Protein AF-A0A2T0FPQ5-F1 (afdb_monomer)

pLDDT: mean 78.41, std 18.38, range [23.97, 97.62]

Secondary structure (DSSP, 8-state):
-HHHHHHTTS----PPPHHHHHHHHHHHHHTSGGGTTB--TTTTTTTS--S----------PBPGGG-HHHHHHHHHHHHHHHHHTTTTT---SSHHHHHHHHHHHHHHHTT------HHHHHHHHHHS---EETTGGGG--SS-EE--HHHHHHHHHHHHHHHHHHHHHHHHHHHHHHHHHHHHHHHHHHHHHHHH-HHHHHHHHTSHHHHHHIIIIIIS-SS-HHHHHHHT--S-HHHHHHHHHHHHHHHHHHHTT----SSBTTBSSHHHHHHHHHHHHHHHHHHHHHHHHHHHT-SS-HHHHHH---HHHHHHHHHHHHHHHHHHHHHHHHHHHHHHHHHHHHHHTTSHHHHHHHHHHHHHHHHHHHTSHHHHHH-HHHHHHHHHHHHHHHHHHHHHHTTT-GGGHHHHHHHHHHHHHHHHHHHHHHHHH-EEEEEEEEEETTEEEEEEE---SSPPPTT-EEEEEE-STTTTT-EEEEE--EEETTEEEEEEE--TTHHHHHHHHHHHTTTEEEEEEEEEEEES-----TT-SEEEEEEEGGGHHHHHHHHHHHHHH--SSEEEEEEEESSSHHHHHTHHHHHHHHHTT-EEEEEE-SS---HHHHHHHHHTTS-------------------S---EEEESS---HHHHHHHHHHH--S-EEEEEESSHHHHHHHHHHHHHHGGG-SS-EEEEEE---

Nearest PDB structures (foldseek):
  6wxv-assembly1_A  TM=5.606E-01  e=5.405E-14  Mus musculus
  8u85-assembly1_C  TM=5.381E-01  e=2.435E-13  Homo sapiens
  7d3e-assembly1_C  TM=4.634E-01  e=9.202E-15  Homo sapiens
  6o0a-assembly1_A  TM=5.562E-01  e=3.948E-09  Malassezia yamatoensis
  2bgj-assembly4_D  TM=6.862E-01  e=7.988E-05  Rhodobacter capsulatus

Radius of gyration: 35.54 Å; Cα contacts (8 Å, |Δi|>4): 1006; chains: 1; bounding box: 102×46×109 Å

Mean predicted aligned error: 13.0 Å

InterPro domains:
  IPR013112 FAD-binding 8 [PF08022] (440-529)
  IPR013121 Ferric reductase, NAD binding domain [PF08030] (537-685)
  IPR013130 Ferric reductase transmembrane component-like domain [PF01794] (284-397)
  IPR039261 Ferredoxin-NADP reductase (FNR), nucleotide-binding domain [G3DSA:3.40.50.80] (523-703)
  IPR039261 Ferredoxin-NADP reductase (FNR), nucleotide-binding domain [SSF52343] (522-612)
  IPR051410 Ferric/Cupric Reductase Transmembrane Component [PTHR32361] (150-704)

Solvent-accessible surface area (backbone atoms only — not comparable to full-atom values): 38315 Å² total; per-residue (Å²): 113,70,67,61,60,58,55,59,70,69,55,75,71,71,57,56,60,29,56,54,49,52,50,23,42,40,54,47,50,48,69,33,67,34,40,62,65,37,62,62,65,58,76,86,62,65,88,77,71,88,79,89,77,95,74,85,89,62,96,69,87,63,54,58,44,62,71,37,65,40,55,48,47,23,51,50,46,22,39,52,51,50,60,69,42,32,67,82,73,73,46,72,86,86,53,43,68,63,35,23,52,52,42,54,50,52,55,26,55,76,73,75,42,70,60,80,70,50,73,66,55,47,54,52,45,54,74,68,52,73,69,76,40,46,55,82,70,34,48,81,52,72,85,60,30,38,40,55,50,67,80,68,37,46,60,40,40,53,58,52,48,48,51,52,49,34,51,53,51,21,53,53,50,24,48,51,53,47,50,51,56,50,48,54,48,52,53,36,24,50,51,38,48,42,50,72,76,38,44,72,61,44,45,58,53,49,57,34,71,68,43,38,54,44,38,28,62,32,61,36,22,61,74,58,60,69,75,57,18,69,76,70,71,52,81,60,41,29,48,67,51,53,55,49,48,51,51,52,52,49,51,60,51,56,56,64,57,83,71,75,58,54,72,69,34,89,89,29,83,37,39,61,26,41,40,10,50,47,40,17,52,25,25,44,39,42,26,56,62,46,45,48,53,29,53,49,35,62,41,90,79,37,65,57,35,76,45,36,65,48,58,66,68,55,32,43,49,51,18,54,51,49,45,50,50,32,52,52,24,48,50,49,17,55,53,18,43,38,45,39,57,31,76,73,52,38,63,62,45,56,79,38,65,46,49,43,23,43,50,52,22,51,49,30,52,51,50,44,55,61,49,62,34,72,67,53,31,70,74,40,46,70,58,37,54,54,52,42,51,54,35,46,52,50,23,56,56,26,40,52,55,36,35,61,89,42,70,86,60,47,65,56,53,53,51,39,54,50,54,52,50,49,43,54,51,51,49,52,51,33,21,54,56,31,35,81,19,56,28,46,36,36,62,69,49,100,57,33,35,38,34,42,30,47,56,67,39,90,73,74,77,57,71,49,22,27,32,32,43,26,40,70,40,93,92,39,60,88,42,69,46,82,43,52,40,47,41,79,54,98,51,30,36,34,34,77,43,73,57,43,86,65,68,48,42,52,52,47,55,51,10,56,76,56,80,37,33,40,78,46,48,31,32,42,34,55,77,38,82,77,84,78,83,66,84,88,40,43,29,42,39,37,38,22,31,58,78,25,42,44,51,53,49,16,60,42,42,70,31,46,77,70,41,56,92,52,53,44,40,38,42,36,41,29,58,56,67,68,65,54,65,76,40,42,70,64,50,55,47,33,48,75,25,67,40,36,38,36,41,23,36,60,44,78,96,60,62,79,69,71,65,56,54,63,76,59,58,86,75,70,86,87,82,91,85,87,87,88,78,96,69,86,79,78,77,77,90,74,85,84,90,49,73,47,83,40,77,43,75,80,58,49,59,56,55,45,36,51,53,50,60,71,46,76,53,33,33,35,39,39,28,21,19,51,72,66,56,38,48,51,46,36,38,23,47,30,72,34,56,83,68,39,90,49,47,73,46,79,47,76,52,76,74,131

Sequence (704 aa):
MKLIALFSQLQIALAVPADWWTRSCGYVIASNPATKHVSHWEIAGLEKRHMGSSDDEDGSSEVPACTNPAYILTLWDCINTGASLMPAMGREAKQGLDDSFAYNRWNCQYEKSKFIYTRKELDDLYAKYKITQTYEQAAESLVGPFSVDTTSLMPYAIPEMHYHDARYYSEVFAQVIVYFISGILILQMLVNFCTRKFPTRVEAVANSNLIRTWRKYMTLRPLLSEKYARWFDLYSTPFPYVCLFITFVLNYVLMGVKLNPSNPQPLYPTSSMATGTYLGYRSGMLCMYKLPFVFVFGTRNNIFTWATGWDIAVFNHWHTWLARMVVIDGFIHTGAYVVHYGHKDAMAAWSDAYWTCGFVALLCWTLMMFHGTSYLRKLRYDFFRVCHIALGIASVATLWYHLDYTNKVKEIWYTIVAVWLFDWCLRVIRMNSSGICDAIVEITTENYLTMLVKDNNPVRPYVGASYYVYFWSWSSFWQSHPFTVVEYTDGYMKFVCKVHEGVTKRIQRRAQANGGSCRLKVGLEGPMGIRLNFRSFKNLVFCAGGVGITAVYAHLRPWVQNGADRSITVYWAIRDTQPVEWFADEIEVMKASGIKLNVYVTGGDCTPEHSIQSLTYESSVETDSLPTNEQHLKLKQEGVPRIKFQAERPQFDQIVTDEVINSQGSIVFFACGASELNRTIRESVAKSIDKTTNYVQFYEESFC

Foldseek 3Di:
DVVVVVVCVVDPPPAPALCLLVLLLLVLQCVQQQCVLAPSDVNPVPVPDPDDDPDPPDPRPRDHLLPDLQSLLQSLLSSVLVLVCQVVVPGDDDPRSVSNVVVVCVVCVVVVHHNPDDPVRSVVVNVVDDADEASVVCSPHSPGHYHDHPVSRVLRSVLSSLLVVLLVLLQVLLVVLVCLVVVVLVVLLVVVVCCVPPVVVNQVVCLDPVNLVCCLQFAFAQDDDPVVCVQLVRLGGRNLVVSLVCSVVSLVVSLPPSLDQDQQGPVANHSLLSSLSSSLSNLVSNLLSLLLLLLLLPFQPRPSCARSVDDSSSSVSVNLSSLVSSLVSLVSNLVSVCSNLDVPRNVVCCVDLLNVLSVLLSVLSVVLNVCVRPVNCVVPVPVNVVSNVVSVVSNLVSVCSNCVVPPVSVVSSVSSVCSNVVSVVLQVVQLPLQPWWKWKWFDLDPFKIKIKTQGPHPDDADQLFKKFKQFPDPQRHPPTAIFTFLDDDPRITITMDTDDPDPSVVLQVVCVVVVGMDMTIITIHDRDDYDDDPPVAQAEEEEEEAVQVSSVNSNCVVCLPPADPHAAEYEYEYQDCSSCSSCVVSVVSCQVSPHAYEYEHAHDPDDVPPVVVVVPPVPDDDDDDDDDDDDDDPPDPDDDDRYHYHDHDDPLLVVLLVCQLPDDAEYEYEYEDPSVRLSNNSSSCSVRSVVHSHRYYYHYDYDD

Structure (mmCIF, N/CA/C/O backbone):
data_AF-A0A2T0FPQ5-F1
#
_entry.id   AF-A0A2T0FPQ5-F1
#
loop_
_atom_site.group_PDB
_atom_site.id
_atom_site.type_symbol
_atom_site.label_atom_id
_atom_site.label_alt_id
_atom_site.label_comp_id
_atom_site.label_asym_id
_atom_site.label_entity_id
_atom_site.label_seq_id
_atom_site.pdbx_PDB_ins_code
_atom_site.Cartn_x
_atom_site.Cartn_y
_atom_site.Cartn_z
_atom_site.occupancy
_atom_site.B_iso_or_equiv
_atom_site.auth_seq_id
_atom_site.auth_comp_id
_atom_site.auth_asym_id
_atom_site.auth_atom_id
_atom_site.pdbx_PDB_model_num
ATOM 1 N N . MET A 1 1 ? 27.130 4.555 3.191 1.00 37.22 1 MET A N 1
ATOM 2 C CA . MET A 1 1 ? 28.325 4.250 2.367 1.00 37.22 1 MET A CA 1
ATOM 3 C C . MET A 1 1 ? 28.886 2.845 2.588 1.00 37.22 1 MET A C 1
ATOM 5 O O . MET A 1 1 ? 29.033 2.150 1.599 1.00 37.22 1 MET A O 1
ATOM 9 N N . LYS A 1 2 ? 29.130 2.358 3.818 1.00 26.53 2 LYS A N 1
ATOM 10 C CA . LYS A 1 2 ? 29.672 0.992 4.030 1.00 26.53 2 LYS A CA 1
ATOM 11 C C . LYS A 1 2 ? 28.708 -0.174 3.719 1.00 26.53 2 LYS A C 1
ATOM 13 O O . LYS A 1 2 ? 29.181 -1.235 3.349 1.00 26.53 2 LYS A O 1
ATOM 18 N N . LEU A 1 3 ? 27.381 0.023 3.763 1.00 27.00 3 LEU A N 1
ATOM 19 C CA . LEU A 1 3 ? 26.421 -0.993 3.285 1.00 27.00 3 LEU A CA 1
ATOM 20 C C . LEU A 1 3 ? 26.482 -1.200 1.760 1.00 27.00 3 LEU A C 1
ATOM 22 O O . LEU A 1 3 ? 26.339 -2.319 1.295 1.00 27.00 3 LEU A O 1
ATOM 26 N N . ILE A 1 4 ? 26.758 -0.142 0.989 1.00 35.84 4 ILE A N 1
ATOM 27 C CA . ILE A 1 4 ? 26.913 -0.217 -0.475 1.00 35.84 4 ILE A CA 1
ATOM 28 C C . ILE A 1 4 ? 28.158 -1.050 -0.835 1.00 35.84 4 ILE A C 1
ATOM 30 O O . ILE A 1 4 ? 28.131 -1.803 -1.799 1.00 35.84 4 ILE A O 1
ATOM 34 N N . ALA A 1 5 ? 29.208 -0.981 -0.009 1.00 30.20 5 ALA A N 1
ATOM 35 C CA . ALA A 1 5 ? 30.433 -1.769 -0.164 1.00 30.20 5 ALA A CA 1
ATOM 36 C C . ALA A 1 5 ? 30.293 -3.242 0.274 1.00 30.20 5 ALA A C 1
ATOM 38 O O . ALA A 1 5 ? 31.069 -4.086 -0.158 1.00 30.20 5 ALA A O 1
ATOM 39 N N . LEU A 1 6 ? 29.314 -3.573 1.126 1.00 28.92 6 LEU A N 1
ATOM 40 C CA . LEU A 1 6 ? 29.026 -4.970 1.472 1.00 28.92 6 LEU A CA 1
ATOM 41 C C . LEU A 1 6 ? 28.192 -5.653 0.375 1.00 28.92 6 LEU A C 1
ATOM 43 O O . LEU A 1 6 ? 28.385 -6.831 0.101 1.00 28.92 6 LEU A O 1
ATOM 47 N N . PHE A 1 7 ? 27.324 -4.903 -0.313 1.00 37.59 7 PHE A N 1
ATOM 48 C CA . PHE A 1 7 ? 26.597 -5.406 -1.484 1.00 37.59 7 PHE A CA 1
ATOM 49 C C . PHE A 1 7 ? 27.452 -5.465 -2.752 1.00 37.59 7 PHE A C 1
ATOM 51 O O . PHE A 1 7 ? 27.185 -6.302 -3.605 1.00 37.59 7 PHE A O 1
ATOM 58 N N . SER A 1 8 ? 28.529 -4.678 -2.851 1.00 33.34 8 SER A N 1
ATOM 59 C CA . SER A 1 8 ? 29.522 -4.865 -3.915 1.00 33.34 8 SER A CA 1
ATOM 60 C C . SER A 1 8 ? 30.347 -6.14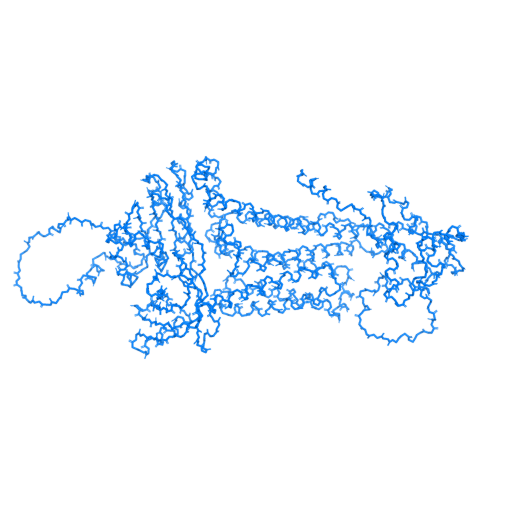8 -3.759 1.00 33.34 8 SER A C 1
ATOM 62 O O . SER A 1 8 ? 31.060 -6.497 -4.686 1.00 33.34 8 SER A O 1
ATOM 64 N N . GLN A 1 9 ? 30.280 -6.849 -2.617 1.00 29.91 9 GLN A N 1
ATOM 65 C CA . GLN A 1 9 ? 30.917 -8.164 -2.438 1.00 29.91 9 GLN A CA 1
ATOM 66 C C . GLN A 1 9 ? 30.029 -9.337 -2.884 1.00 29.91 9 GLN A C 1
ATOM 68 O O . GLN A 1 9 ? 30.544 -10.428 -3.112 1.00 29.91 9 GLN A O 1
ATOM 73 N N . LEU A 1 10 ? 28.730 -9.110 -3.128 1.00 31.77 10 LEU A N 1
ATOM 74 C CA . LEU A 1 10 ? 27.922 -9.940 -4.035 1.00 31.77 10 LEU A CA 1
ATOM 75 C C . LEU A 1 10 ? 28.218 -9.500 -5.479 1.00 31.77 10 LEU A C 1
ATOM 77 O O . LEU A 1 10 ? 27.356 -9.063 -6.237 1.00 31.77 10 LEU A O 1
ATOM 81 N N . GLN A 1 11 ? 29.501 -9.560 -5.823 1.00 37.06 11 GLN A N 1
ATOM 82 C CA . GLN A 1 11 ? 30.027 -9.338 -7.156 1.00 37.06 11 GLN A CA 1
ATOM 83 C C . GLN A 1 11 ? 29.559 -10.515 -8.023 1.00 37.06 11 GLN A C 1
ATOM 85 O O . GLN A 1 11 ? 30.199 -11.564 -8.075 1.00 37.06 11 GLN A O 1
ATOM 90 N N . ILE A 1 12 ? 28.459 -10.340 -8.761 1.00 34.47 12 ILE A N 1
ATOM 91 C CA . ILE A 1 12 ? 28.510 -10.805 -10.148 1.00 34.47 12 ILE A CA 1
ATOM 92 C C . ILE A 1 12 ? 29.656 -9.982 -10.726 1.00 34.47 12 ILE A C 1
ATOM 94 O O . ILE A 1 12 ? 29.540 -8.760 -10.828 1.00 34.47 12 ILE A O 1
ATOM 98 N N . ALA A 1 13 ? 30.811 -10.620 -10.926 1.00 33.94 13 ALA A N 1
ATOM 99 C CA . ALA A 1 13 ? 31.959 -9.989 -11.553 1.00 33.94 13 ALA A CA 1
ATOM 100 C C . ALA A 1 13 ? 31.452 -9.222 -12.780 1.00 33.94 13 ALA A C 1
ATOM 102 O O . ALA A 1 13 ? 30.684 -9.775 -13.569 1.00 33.94 13 ALA A O 1
ATOM 103 N N . LEU A 1 14 ? 31.799 -7.937 -12.874 1.00 41.97 14 LEU A N 1
ATOM 104 C CA . LEU A 1 14 ? 31.416 -7.056 -13.974 1.00 41.97 14 LEU A CA 1
ATOM 105 C C . LEU A 1 14 ? 32.095 -7.560 -15.251 1.00 41.97 14 LEU A C 1
ATOM 107 O O . LEU A 1 14 ? 33.113 -7.032 -15.687 1.00 41.97 14 LEU A O 1
ATOM 111 N N . ALA A 1 15 ? 31.538 -8.615 -15.839 1.00 49.03 15 ALA A N 1
ATOM 112 C CA . ALA A 1 15 ? 31.832 -8.991 -17.199 1.00 49.03 15 ALA A CA 1
ATOM 113 C C . ALA A 1 15 ? 31.271 -7.872 -18.075 1.00 49.03 15 ALA A C 1
ATOM 115 O O . ALA A 1 15 ? 30.117 -7.455 -17.933 1.00 49.03 15 ALA A O 1
ATOM 116 N N . VAL A 1 16 ? 32.107 -7.352 -18.966 1.00 56.19 16 VAL A N 1
ATOM 117 C CA . VAL A 1 16 ? 31.619 -6.579 -20.102 1.00 56.19 16 VAL A CA 1
ATOM 118 C C . VAL A 1 16 ? 30.519 -7.408 -20.773 1.00 56.19 16 VAL A C 1
ATOM 120 O O . VAL A 1 16 ? 30.789 -8.570 -21.078 1.00 56.19 16 VAL A O 1
ATOM 123 N N . PRO A 1 17 ? 29.295 -6.873 -20.959 1.00 62.22 17 PRO A N 1
ATOM 124 C CA . PRO A 1 17 ? 28.213 -7.638 -21.559 1.00 62.22 17 PRO A CA 1
ATOM 125 C C . PRO A 1 17 ? 28.670 -8.253 -22.879 1.00 62.22 17 PRO A C 1
ATOM 127 O O . PRO A 1 17 ? 29.280 -7.569 -23.700 1.00 62.22 17 PRO A O 1
ATOM 130 N N . ALA A 1 18 ? 28.380 -9.542 -23.052 1.00 61.91 18 ALA A N 1
ATOM 131 C CA . ALA A 1 18 ? 28.737 -10.351 -24.214 1.00 61.91 18 ALA A CA 1
ATOM 132 C C . ALA A 1 18 ? 28.476 -9.645 -25.558 1.00 61.91 18 ALA A C 1
ATOM 134 O O . ALA A 1 18 ? 29.204 -9.796 -26.533 1.00 61.91 18 ALA A O 1
ATOM 135 N N . ASP A 1 19 ? 27.420 -8.843 -25.618 1.00 69.38 19 ASP A N 1
ATOM 136 C CA . ASP A 1 19 ? 26.972 -8.180 -26.829 1.00 69.38 19 ASP A CA 1
ATOM 137 C C . ASP A 1 19 ? 27.646 -6.840 -27.108 1.00 69.38 19 ASP A C 1
ATOM 139 O O . ASP A 1 19 ? 27.568 -6.362 -28.237 1.00 69.38 19 ASP A O 1
ATOM 143 N N . TRP A 1 20 ? 28.335 -6.249 -26.132 1.00 75.69 20 TRP A N 1
ATOM 144 C CA . TRP A 1 20 ? 28.885 -4.904 -26.265 1.00 75.69 20 TRP A CA 1
ATOM 145 C C . TRP A 1 20 ? 29.909 -4.802 -27.401 1.00 75.69 20 TRP A C 1
ATOM 147 O O . TRP A 1 20 ? 29.719 -4.013 -28.324 1.00 75.69 20 TRP A O 1
ATOM 157 N N . TRP A 1 21 ? 30.954 -5.642 -27.393 1.00 77.62 21 TRP A N 1
ATOM 158 C CA . TRP A 1 21 ? 31.969 -5.623 -28.453 1.00 77.62 21 TRP A CA 1
ATOM 159 C C . TRP A 1 21 ? 31.387 -5.985 -29.807 1.00 77.62 21 TRP A C 1
ATOM 161 O O . TRP A 1 21 ? 31.694 -5.338 -30.801 1.00 77.62 21 TRP A O 1
ATOM 171 N N . THR A 1 22 ? 30.508 -6.982 -29.825 1.00 77.94 22 THR A N 1
ATOM 172 C CA . THR A 1 22 ? 29.818 -7.416 -31.037 1.00 77.94 22 THR A CA 1
ATOM 173 C C . THR A 1 22 ? 29.038 -6.269 -31.679 1.00 77.94 22 THR A C 1
ATOM 175 O O . THR A 1 22 ? 29.157 -6.047 -32.881 1.00 77.94 22 THR A O 1
ATOM 178 N N . ARG A 1 23 ? 28.283 -5.500 -30.884 1.00 75.94 23 ARG A N 1
ATOM 179 C CA . ARG A 1 23 ? 27.520 -4.339 -31.362 1.00 75.94 23 ARG A CA 1
ATOM 180 C C . ARG A 1 23 ? 28.443 -3.204 -31.795 1.00 75.94 23 ARG A C 1
ATOM 182 O O . ARG A 1 23 ? 28.303 -2.714 -32.909 1.00 75.94 23 ARG A O 1
ATOM 189 N N . SER A 1 24 ? 29.407 -2.811 -30.959 1.00 80.06 24 SER A N 1
ATOM 190 C CA . SER A 1 24 ? 30.320 -1.696 -31.254 1.00 80.06 24 SER A CA 1
ATOM 191 C C . SER A 1 24 ? 31.174 -1.943 -32.494 1.00 80.06 24 SER A C 1
ATOM 193 O O . SER A 1 24 ? 31.203 -1.099 -33.385 1.00 80.06 24 SER A O 1
ATOM 195 N N . CYS A 1 25 ? 31.827 -3.104 -32.576 1.00 83.56 25 CYS A N 1
ATOM 196 C CA . CYS A 1 25 ? 32.564 -3.513 -33.770 1.00 83.56 25 CYS A CA 1
ATOM 197 C C . CYS A 1 25 ? 31.656 -3.600 -34.971 1.00 83.56 25 CYS A C 1
ATOM 199 O O . CYS A 1 25 ? 32.033 -3.228 -36.079 1.00 83.56 25 CYS A O 1
ATOM 201 N N . GLY A 1 26 ? 30.438 -4.053 -34.723 1.00 78.75 26 GLY A N 1
ATOM 202 C CA . GLY A 1 26 ? 29.509 -4.223 -35.781 1.00 78.75 26 GLY A CA 1
ATOM 203 C C . GLY A 1 26 ? 29.071 -2.928 -36.461 1.00 78.75 26 GLY A C 1
ATOM 204 O O . GLY A 1 26 ? 29.104 -2.819 -37.684 1.00 78.75 26 GLY A O 1
ATOM 205 N N . TYR A 1 27 ? 28.750 -1.897 -35.680 1.00 78.00 27 TYR A N 1
ATOM 206 C CA . TYR A 1 27 ? 28.457 -0.574 -36.233 1.00 78.00 27 TYR A CA 1
ATOM 207 C C . TYR A 1 27 ? 29.623 -0.005 -37.043 1.00 78.00 27 TYR A C 1
ATOM 209 O O . TYR A 1 27 ? 29.401 0.565 -38.111 1.00 78.00 27 TYR A O 1
ATOM 217 N N . VAL A 1 28 ? 30.857 -0.187 -36.562 1.00 81.69 28 VAL A N 1
ATOM 218 C CA . VAL A 1 28 ? 32.062 0.272 -37.269 1.00 81.69 28 VAL A CA 1
ATOM 219 C C . VAL A 1 28 ? 32.185 -0.440 -38.611 1.00 81.69 28 VAL A C 1
ATOM 221 O O . VAL A 1 28 ? 32.345 0.221 -39.634 1.00 81.69 28 VAL A O 1
ATOM 224 N N . ILE A 1 29 ? 32.048 -1.768 -38.619 1.00 80.44 29 ILE A N 1
ATOM 225 C CA . ILE A 1 29 ? 32.117 -2.580 -39.836 1.00 80.44 29 ILE A CA 1
ATOM 226 C C . ILE A 1 29 ? 31.012 -2.145 -40.799 1.00 80.44 29 ILE A C 1
ATOM 228 O O . ILE A 1 29 ? 31.341 -1.730 -41.901 1.00 80.44 29 ILE A O 1
ATOM 232 N N . ALA A 1 30 ? 29.747 -2.105 -40.365 1.00 74.25 30 ALA A N 1
ATOM 233 C CA . ALA A 1 30 ? 28.602 -1.684 -41.182 1.00 74.25 30 ALA A CA 1
ATOM 234 C C . ALA A 1 30 ? 28.746 -0.281 -41.790 1.00 74.25 30 ALA A C 1
ATOM 236 O O . ALA A 1 30 ? 28.199 -0.007 -42.859 1.00 74.25 30 ALA A O 1
ATOM 237 N N . SER A 1 31 ? 29.448 0.623 -41.102 1.00 74.06 31 SER A N 1
ATOM 238 C CA . SER A 1 31 ? 29.695 1.978 -41.600 1.00 74.06 31 SER A CA 1
ATOM 239 C C . SER A 1 31 ? 30.731 2.031 -42.731 1.00 74.06 31 SER A C 1
ATOM 241 O O . SER A 1 31 ? 30.834 3.053 -43.413 1.00 74.06 31 SER A O 1
ATOM 243 N N . ASN A 1 32 ? 31.462 0.938 -42.977 1.00 78.81 32 ASN A N 1
ATOM 244 C CA . ASN A 1 32 ? 32.415 0.831 -44.073 1.00 78.81 32 ASN A CA 1
ATOM 245 C C . ASN A 1 32 ? 31.693 0.535 -45.406 1.00 78.81 32 ASN A C 1
ATOM 247 O O . ASN A 1 32 ? 31.038 -0.510 -45.519 1.00 78.81 32 ASN A O 1
ATOM 251 N N . PRO A 1 33 ? 31.854 1.381 -46.446 1.00 72.94 33 PRO A N 1
ATOM 252 C CA . PRO A 1 33 ? 31.196 1.209 -47.743 1.00 72.94 33 PRO A CA 1
ATOM 253 C C . PRO A 1 33 ? 31.401 -0.167 -48.387 1.00 72.94 33 PRO A C 1
ATOM 255 O O . PRO A 1 33 ? 30.473 -0.684 -49.008 1.00 72.94 33 PRO A O 1
ATOM 258 N N . ALA A 1 34 ? 32.565 -0.795 -48.203 1.00 68.25 34 ALA A N 1
ATOM 259 C CA . ALA A 1 34 ? 32.858 -2.092 -48.808 1.00 68.25 34 ALA A CA 1
ATOM 260 C C . ALA A 1 34 ? 32.065 -3.253 -48.202 1.00 68.25 34 ALA A C 1
ATOM 262 O O . ALA A 1 34 ? 31.863 -4.273 -48.857 1.00 68.25 34 ALA A O 1
ATOM 263 N N . THR A 1 35 ? 31.573 -3.105 -46.972 1.00 68.12 35 THR A N 1
ATOM 264 C CA . THR A 1 35 ? 30.778 -4.143 -46.299 1.00 68.12 35 THR A CA 1
ATOM 265 C C . THR A 1 35 ? 29.278 -3.901 -46.386 1.00 68.12 35 THR A C 1
ATOM 267 O O . THR A 1 35 ? 28.510 -4.711 -45.884 1.00 68.12 35 THR A O 1
ATOM 270 N N . LYS A 1 36 ? 28.841 -2.834 -47.067 1.00 63.53 36 LYS A N 1
ATOM 271 C CA . LYS A 1 36 ? 27.430 -2.426 -47.150 1.00 63.53 36 LYS A CA 1
ATOM 272 C C . LYS A 1 36 ? 26.505 -3.492 -47.763 1.00 63.53 36 LYS A C 1
ATOM 274 O O . LYS A 1 36 ? 25.312 -3.477 -47.491 1.00 63.53 36 LYS A O 1
ATOM 279 N N . HIS A 1 37 ? 27.063 -4.407 -48.561 1.00 58.06 37 HIS A N 1
ATOM 280 C CA . HIS A 1 37 ? 26.371 -5.544 -49.193 1.00 58.06 37 HIS A CA 1
ATOM 281 C C . HIS A 1 37 ? 26.435 -6.847 -48.380 1.00 58.06 37 HIS A C 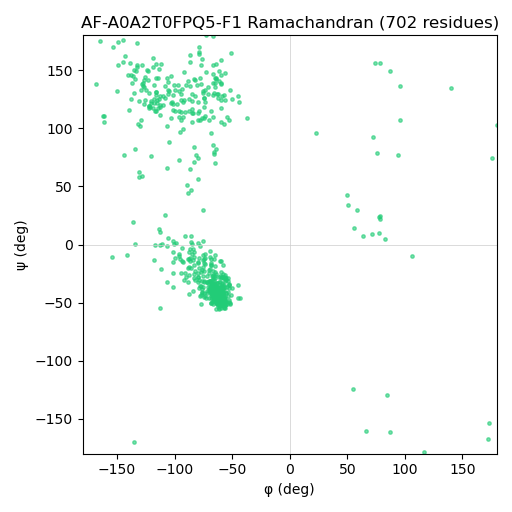1
ATOM 283 O O . HIS A 1 37 ? 25.897 -7.873 -48.794 1.00 58.06 37 HIS A O 1
ATOM 289 N N . VAL A 1 38 ? 27.143 -6.833 -47.252 1.00 59.31 38 VAL A N 1
ATOM 290 C CA . VAL A 1 38 ? 27.098 -7.900 -46.258 1.00 59.31 38 VAL A CA 1
ATOM 291 C C . VAL A 1 38 ? 26.127 -7.415 -45.202 1.00 59.31 38 VAL A C 1
ATOM 293 O O . VAL A 1 38 ? 26.326 -6.340 -44.638 1.00 59.31 38 VAL A O 1
ATOM 296 N N . SER A 1 39 ? 25.058 -8.170 -44.966 1.00 53.47 39 SER A N 1
ATOM 297 C CA . SER A 1 39 ? 23.988 -7.789 -44.048 1.00 53.47 39 SER A CA 1
ATOM 298 C C . SER A 1 39 ? 24.519 -7.689 -42.610 1.00 53.47 39 SER A C 1
ATOM 300 O O . SER A 1 39 ? 24.426 -8.619 -41.813 1.00 53.47 39 SER A O 1
ATOM 302 N N . HIS A 1 40 ? 25.124 -6.554 -42.271 1.00 42.97 40 HIS A N 1
ATOM 303 C CA . HIS A 1 40 ? 25.505 -6.214 -40.908 1.00 42.97 40 HIS A CA 1
ATOM 304 C C . HIS A 1 40 ? 24.289 -5.624 -40.158 1.00 42.97 40 HIS A C 1
ATOM 306 O O . HIS A 1 40 ? 24.264 -5.559 -38.934 1.00 42.97 40 HIS A O 1
ATOM 312 N N . TRP A 1 41 ? 23.242 -5.173 -40.853 1.00 45.34 41 TRP A N 1
ATOM 313 C CA . TRP A 1 41 ? 22.095 -4.507 -40.241 1.00 45.34 41 TRP A CA 1
ATOM 314 C C . TRP A 1 41 ? 20.853 -5.393 -40.375 1.00 45.34 41 TRP A C 1
ATOM 316 O O . TRP A 1 41 ? 20.358 -5.616 -41.451 1.00 45.34 41 TRP A O 1
ATOM 326 N N . GLU A 1 42 ? 20.294 -5.969 -39.330 1.00 37.28 42 GLU A N 1
ATOM 327 C CA . GLU A 1 42 ? 19.171 -5.314 -38.658 1.00 37.28 42 GLU A CA 1
ATOM 328 C C . GLU A 1 42 ? 19.572 -4.167 -37.698 1.00 37.28 42 GLU A C 1
ATOM 330 O O . GLU A 1 42 ? 18.746 -3.440 -37.179 1.00 37.28 42 GLU A O 1
ATOM 335 N N . ILE A 1 43 ? 20.858 -4.018 -37.383 1.00 38.62 43 ILE A N 1
ATOM 336 C CA . ILE A 1 43 ? 21.414 -3.575 -36.089 1.00 38.62 43 ILE A CA 1
ATOM 337 C C . ILE A 1 43 ? 21.127 -2.123 -35.608 1.00 38.62 43 ILE A C 1
ATOM 339 O O . ILE A 1 43 ? 21.297 -1.865 -34.425 1.00 38.62 43 ILE A O 1
ATOM 343 N N . ALA A 1 44 ? 20.550 -1.211 -36.401 1.00 33.66 44 ALA A N 1
ATOM 344 C CA . ALA A 1 44 ? 19.830 -0.028 -35.856 1.00 33.66 44 ALA A CA 1
ATOM 345 C C . ALA A 1 44 ? 18.466 0.257 -36.526 1.00 33.66 44 ALA A C 1
ATOM 347 O O . ALA A 1 44 ? 17.765 1.194 -36.150 1.00 33.66 44 ALA A O 1
ATOM 348 N N . GLY A 1 45 ? 18.062 -0.566 -37.500 1.00 34.44 45 GLY A N 1
ATOM 349 C CA . GLY A 1 45 ? 16.733 -0.543 -38.128 1.00 34.44 45 GLY A CA 1
ATOM 350 C C . GLY A 1 45 ? 15.743 -1.550 -37.520 1.00 34.44 45 GLY A C 1
ATOM 351 O O . GLY A 1 45 ? 14.544 -1.467 -37.786 1.00 34.44 45 GLY A O 1
ATOM 352 N N . LEU A 1 46 ? 16.217 -2.460 -36.662 1.00 32.19 46 LEU A N 1
ATOM 353 C CA . LEU A 1 46 ? 15.458 -3.503 -35.955 1.00 32.19 46 LEU A CA 1
ATOM 354 C C . LEU A 1 46 ? 14.881 -3.055 -34.610 1.00 32.19 46 LEU A C 1
ATOM 356 O O . LEU A 1 46 ? 14.882 -3.784 -33.625 1.00 32.19 46 LEU A O 1
ATOM 360 N N . GLU A 1 47 ? 14.302 -1.867 -34.577 1.00 34.12 47 GLU A N 1
ATOM 361 C CA . GLU A 1 47 ? 13.093 -1.684 -33.765 1.00 34.12 47 GLU A CA 1
ATOM 362 C C . GLU A 1 47 ? 11.853 -1.466 -34.644 1.00 34.12 47 GLU A C 1
ATOM 364 O O . GLU A 1 47 ? 10.757 -1.338 -34.117 1.00 34.12 47 GLU A O 1
ATOM 369 N N . LYS A 1 48 ? 11.978 -1.477 -35.985 1.00 33.75 48 LYS A N 1
ATOM 370 C CA . LYS A 1 48 ? 10.848 -1.240 -36.906 1.00 33.75 48 LYS A CA 1
ATOM 371 C C . LYS A 1 48 ? 10.470 -2.402 -37.824 1.00 33.75 48 LYS A C 1
ATOM 373 O O . LYS A 1 48 ? 9.516 -2.265 -38.582 1.00 33.75 48 LYS A O 1
ATOM 378 N N . ARG A 1 49 ? 11.153 -3.547 -37.779 1.00 30.45 49 ARG A N 1
ATOM 379 C CA . ARG A 1 49 ? 10.860 -4.671 -38.685 1.00 30.45 49 ARG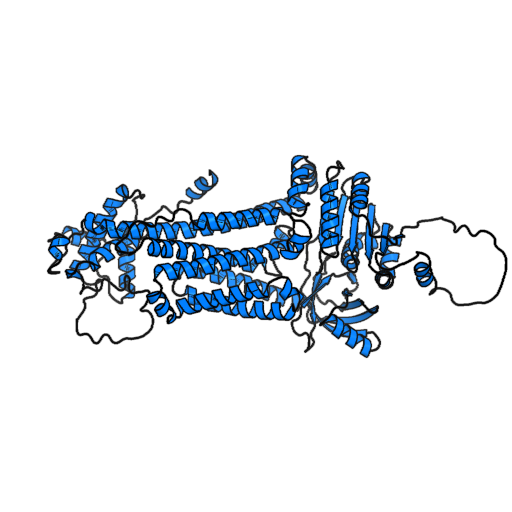 A CA 1
ATOM 380 C C . ARG A 1 49 ? 10.719 -6.006 -37.973 1.00 30.45 49 ARG A C 1
ATOM 382 O O . ARG A 1 49 ? 11.405 -6.968 -38.266 1.00 30.45 49 ARG A O 1
ATOM 389 N N . HIS A 1 50 ? 9.729 -6.102 -37.094 1.00 31.66 50 HIS A N 1
ATOM 390 C CA . HIS A 1 50 ? 9.114 -7.390 -36.778 1.00 31.66 50 HIS A CA 1
ATOM 391 C C . HIS A 1 50 ? 7.597 -7.238 -36.778 1.00 31.66 50 HIS A C 1
ATOM 393 O O . HIS A 1 50 ? 6.996 -7.046 -35.729 1.00 31.66 50 HIS A O 1
ATOM 399 N N . MET A 1 51 ? 7.012 -7.291 -37.980 1.00 28.41 51 MET A N 1
ATOM 400 C CA . MET A 1 51 ? 5.800 -8.054 -38.309 1.00 28.41 51 MET A CA 1
ATOM 401 C C . MET A 1 51 ? 5.445 -7.850 -39.794 1.00 28.41 51 MET A C 1
ATOM 403 O O . MET A 1 51 ? 4.890 -6.830 -40.176 1.00 28.41 51 MET A O 1
ATOM 407 N N . GLY A 1 52 ? 5.753 -8.862 -40.611 1.00 32.34 52 GLY A N 1
ATOM 408 C CA . GLY A 1 52 ? 4.981 -9.206 -41.809 1.00 32.34 52 GLY A CA 1
ATOM 409 C C . GLY A 1 52 ? 5.122 -8.326 -43.054 1.00 32.34 52 GLY A C 1
ATOM 410 O O . GLY A 1 52 ? 4.182 -7.630 -43.407 1.00 32.34 52 GLY A O 1
ATOM 411 N N . SER A 1 53 ? 6.208 -8.503 -43.804 1.00 27.16 53 SER A N 1
ATOM 412 C CA . SER A 1 53 ? 6.128 -8.658 -45.265 1.00 27.16 53 SER A CA 1
ATOM 413 C C . SER A 1 53 ? 7.425 -9.293 -45.760 1.00 27.16 53 SER A C 1
ATOM 415 O O . SER A 1 53 ? 8.473 -8.655 -45.787 1.00 27.16 53 SER A O 1
ATOM 417 N N . SER A 1 54 ? 7.356 -10.576 -46.111 1.00 36.22 54 SER A N 1
ATOM 418 C CA . SER A 1 54 ? 8.178 -11.102 -47.196 1.00 36.22 54 SER A CA 1
ATOM 419 C C . SER A 1 54 ? 7.793 -10.316 -48.439 1.00 36.22 54 SER A C 1
ATOM 421 O O . SER A 1 54 ? 6.608 -10.330 -48.749 1.00 36.22 54 SER A O 1
ATOM 423 N N . ASP A 1 55 ? 8.733 -9.579 -49.022 1.00 33.09 55 ASP A N 1
ATOM 424 C CA . ASP A 1 55 ? 8.846 -9.272 -50.454 1.00 33.09 55 ASP A CA 1
ATOM 425 C C . ASP A 1 55 ? 10.023 -8.293 -50.616 1.00 33.09 55 ASP A C 1
ATOM 427 O O . ASP A 1 55 ? 9.847 -7.094 -50.814 1.00 33.09 55 ASP A O 1
ATOM 431 N N . ASP A 1 56 ? 11.247 -8.816 -50.487 1.00 35.03 56 ASP A N 1
ATOM 432 C CA . ASP A 1 56 ? 12.419 -8.175 -51.086 1.00 35.03 56 ASP A CA 1
ATOM 433 C C . ASP A 1 56 ? 12.470 -8.623 -52.557 1.00 35.03 56 ASP A C 1
ATOM 435 O O . ASP A 1 56 ? 13.129 -9.600 -52.915 1.00 35.03 56 ASP A O 1
ATOM 439 N N . GLU A 1 57 ? 11.725 -7.928 -53.420 1.00 37.00 57 GLU A N 1
ATOM 440 C CA . GLU A 1 57 ? 12.040 -7.851 -54.850 1.00 37.00 57 GLU A CA 1
ATOM 441 C C . GLU A 1 57 ? 13.091 -6.749 -55.057 1.00 37.00 57 GLU A C 1
ATOM 443 O O . GLU A 1 57 ? 12.807 -5.685 -55.602 1.00 37.00 57 GLU A O 1
ATOM 448 N N . ASP A 1 58 ? 14.328 -6.991 -54.619 1.00 34.75 58 ASP A N 1
ATOM 449 C CA . ASP A 1 58 ? 15.481 -6.342 -55.242 1.00 34.75 58 ASP A CA 1
ATOM 450 C C . ASP A 1 58 ? 16.620 -7.357 -55.401 1.00 34.75 58 ASP A C 1
ATOM 452 O O . ASP A 1 58 ? 17.004 -8.071 -54.475 1.00 34.75 58 ASP A O 1
ATOM 456 N N . GLY A 1 59 ? 17.104 -7.494 -56.632 1.00 35.22 59 GLY A N 1
ATOM 457 C CA . GLY A 1 59 ? 17.887 -8.629 -57.128 1.00 35.22 59 GLY A CA 1
ATOM 458 C C . GLY A 1 59 ? 19.349 -8.688 -56.677 1.00 35.22 59 GLY A C 1
ATOM 459 O O . GLY A 1 59 ? 20.180 -9.213 -57.421 1.00 35.22 59 GLY A O 1
ATOM 460 N N . SER A 1 60 ? 19.704 -8.169 -55.500 1.00 39.22 60 SER A N 1
ATOM 461 C CA . SER A 1 60 ? 21.043 -8.350 -54.931 1.00 39.22 60 SER A CA 1
ATOM 462 C C . SER A 1 60 ? 21.069 -9.574 -54.019 1.00 39.22 60 SER A C 1
ATOM 464 O O . SER A 1 60 ? 20.500 -9.568 -52.934 1.00 39.22 60 SER A O 1
ATOM 466 N N . SER A 1 61 ? 21.752 -10.636 -54.444 1.00 43.12 61 SER A N 1
ATOM 467 C CA . SER A 1 61 ? 22.024 -11.810 -53.613 1.00 43.12 61 SER A CA 1
ATOM 468 C C . SER A 1 61 ? 22.965 -11.441 -52.455 1.00 43.12 61 SER A C 1
ATOM 470 O O . SER A 1 61 ? 24.186 -11.559 -52.586 1.00 43.12 61 SER A O 1
ATOM 472 N N . GLU A 1 62 ? 22.418 -10.949 -51.344 1.00 55.25 62 GLU A N 1
ATOM 473 C CA . GLU A 1 62 ? 23.179 -10.679 -50.122 1.00 55.25 62 GLU A CA 1
ATOM 474 C C . GLU A 1 62 ? 23.695 -11.996 -49.520 1.00 55.25 62 GLU A C 1
ATOM 476 O O . GLU A 1 62 ? 22.960 -12.975 -49.369 1.00 55.25 62 GLU A O 1
ATOM 481 N N . VAL A 1 63 ? 24.988 -12.045 -49.192 1.00 54.12 63 VAL A N 1
ATOM 482 C CA . VAL A 1 63 ? 25.594 -13.205 -48.522 1.00 54.12 63 VAL A CA 1
ATOM 483 C C . VAL A 1 63 ? 25.435 -13.021 -47.010 1.00 54.12 63 VAL A C 1
ATOM 485 O O . VAL A 1 63 ? 25.923 -12.012 -46.491 1.00 54.12 63 VAL A O 1
ATOM 488 N N . PRO A 1 64 ? 24.834 -13.982 -46.276 1.00 63.34 64 PRO A N 1
ATOM 489 C CA . PRO A 1 64 ? 24.645 -13.859 -44.834 1.00 63.34 64 PRO A CA 1
ATOM 490 C C . PRO A 1 64 ? 25.977 -13.650 -44.108 1.00 63.34 64 PRO A C 1
ATOM 492 O O . PRO A 1 64 ? 26.915 -14.443 -44.275 1.00 63.34 64 PRO A O 1
ATOM 495 N N . ALA A 1 65 ? 26.046 -12.622 -43.258 1.00 68.44 65 ALA A N 1
ATOM 496 C CA . ALA A 1 65 ? 27.225 -12.254 -42.467 1.00 68.44 65 ALA A CA 1
ATOM 497 C C . ALA A 1 65 ? 27.833 -13.444 -41.695 1.00 68.44 65 ALA A C 1
ATOM 499 O O . ALA A 1 65 ? 29.051 -13.622 -41.656 1.00 68.44 65 ALA A O 1
ATOM 500 N N . CYS A 1 66 ? 26.980 -14.331 -41.178 1.00 72.06 66 CYS A N 1
ATOM 501 C CA . CYS A 1 66 ? 27.348 -15.548 -40.450 1.00 72.06 66 CYS A CA 1
ATOM 502 C C . CYS A 1 66 ? 28.003 -16.657 -41.297 1.00 72.06 66 CYS A C 1
ATOM 504 O O . CYS A 1 66 ? 28.443 -17.669 -40.746 1.00 72.06 66 CYS A O 1
ATOM 506 N N . THR A 1 67 ? 28.076 -16.490 -42.621 1.00 71.19 67 THR A N 1
ATOM 507 C CA . THR A 1 67 ? 28.695 -17.451 -43.555 1.00 71.19 67 THR A CA 1
ATOM 508 C C . THR A 1 67 ? 29.893 -16.878 -44.310 1.00 71.19 67 THR A C 1
ATOM 510 O O . THR A 1 67 ? 30.665 -17.641 -44.891 1.00 71.19 67 THR A O 1
ATOM 513 N N . ASN A 1 68 ? 30.092 -15.556 -44.273 1.00 76.62 68 ASN A N 1
ATOM 514 C CA . ASN A 1 68 ? 31.189 -14.892 -44.964 1.00 76.62 68 ASN A CA 1
ATOM 515 C C . ASN A 1 68 ? 32.482 -14.941 -44.114 1.00 76.62 68 ASN A C 1
ATOM 517 O O . ASN A 1 68 ? 32.551 -14.300 -43.062 1.00 76.62 68 ASN A O 1
ATOM 521 N N . PRO A 1 69 ? 33.534 -15.661 -44.553 1.00 76.44 69 PRO A N 1
ATOM 522 C CA . PRO A 1 69 ? 34.765 -15.808 -43.778 1.00 76.44 69 PRO A CA 1
ATOM 523 C C . PRO A 1 69 ? 35.530 -14.491 -43.607 1.00 76.44 69 PRO A C 1
ATOM 525 O O . PRO A 1 69 ? 36.102 -14.268 -42.545 1.00 76.44 69 PRO A O 1
ATOM 528 N N . ALA A 1 70 ? 35.523 -13.601 -44.607 1.00 78.31 70 ALA A N 1
ATOM 529 C CA . ALA A 1 70 ? 36.211 -12.312 -44.514 1.00 78.31 70 ALA A CA 1
ATOM 530 C C . ALA A 1 70 ? 35.555 -11.414 -43.458 1.00 78.31 70 ALA A C 1
ATOM 532 O O . ALA A 1 70 ? 36.243 -10.810 -42.639 1.00 78.31 70 ALA A O 1
ATOM 533 N N . TYR A 1 71 ? 34.222 -11.404 -43.425 1.00 80.12 71 TYR A N 1
ATOM 534 C CA . TYR A 1 71 ? 33.450 -10.663 -42.433 1.00 80.12 71 TYR A CA 1
ATOM 535 C C . TYR A 1 71 ? 33.692 -11.174 -41.010 1.00 80.12 71 TYR A C 1
ATOM 537 O O . TYR A 1 71 ? 33.992 -10.385 -40.118 1.00 80.12 71 TYR A O 1
ATOM 545 N N . ILE A 1 72 ? 33.590 -12.491 -40.789 1.00 80.25 72 ILE A N 1
ATOM 546 C CA . ILE A 1 72 ? 33.755 -13.079 -39.451 1.00 80.25 72 ILE A CA 1
ATOM 547 C C . ILE A 1 72 ? 35.178 -12.843 -38.936 1.00 80.25 72 ILE A C 1
ATOM 549 O O . ILE A 1 72 ? 35.347 -12.543 -37.758 1.00 80.25 72 ILE A O 1
ATOM 553 N N . LEU A 1 73 ? 36.189 -12.923 -39.806 1.00 84.44 73 LEU A N 1
ATOM 554 C CA . LEU A 1 73 ? 37.576 -12.622 -39.445 1.00 84.44 73 LEU A CA 1
ATOM 555 C C . LEU A 1 73 ? 37.787 -11.142 -39.103 1.00 84.44 73 LEU A C 1
ATOM 557 O O . LEU A 1 73 ? 38.462 -10.851 -38.120 1.00 84.44 73 LEU A O 1
ATOM 561 N N . THR A 1 74 ? 37.183 -10.214 -39.848 1.00 86.38 74 THR A N 1
ATOM 562 C CA . THR A 1 74 ? 37.228 -8.777 -39.526 1.00 86.38 74 THR A CA 1
ATOM 563 C C . THR A 1 74 ? 36.480 -8.447 -38.232 1.00 86.38 74 THR A C 1
ATOM 565 O O . THR A 1 74 ? 36.969 -7.670 -37.412 1.00 86.38 74 THR A O 1
ATOM 568 N N . LEU A 1 75 ? 35.319 -9.062 -37.998 1.00 85.50 75 LEU A N 1
ATOM 569 C CA . LEU A 1 75 ? 34.590 -8.932 -36.737 1.00 85.50 75 LEU A CA 1
ATOM 570 C C . LEU A 1 75 ? 35.418 -9.479 -35.570 1.00 85.50 75 LEU A C 1
ATOM 572 O O . LEU A 1 75 ? 35.496 -8.842 -34.521 1.00 85.50 75 LEU A O 1
ATOM 576 N N . TRP A 1 76 ? 36.079 -10.620 -35.766 1.00 85.94 76 TRP A N 1
ATOM 577 C CA . TRP A 1 76 ? 36.959 -11.220 -34.768 1.00 85.94 76 TRP A CA 1
ATOM 578 C C . TRP A 1 76 ? 38.177 -10.346 -34.453 1.00 85.94 76 TRP A C 1
ATOM 580 O O . TRP A 1 76 ? 38.490 -10.146 -33.279 1.00 85.94 76 TRP A O 1
ATOM 590 N N . ASP A 1 77 ? 38.828 -9.776 -35.472 1.00 87.88 77 ASP A N 1
ATOM 591 C CA . ASP A 1 77 ? 39.908 -8.795 -35.303 1.00 87.88 77 ASP A CA 1
ATOM 592 C C . ASP A 1 77 ? 39.446 -7.602 -34.464 1.00 87.88 77 ASP A C 1
ATOM 594 O O . ASP A 1 77 ? 40.077 -7.248 -33.468 1.00 87.88 77 ASP A O 1
ATOM 598 N N . CYS A 1 78 ? 38.296 -7.022 -34.811 1.00 87.12 78 CYS A N 1
ATOM 599 C CA . CYS A 1 78 ? 37.769 -5.879 -34.086 1.00 87.12 78 CYS A CA 1
ATOM 600 C C . CYS A 1 78 ? 37.456 -6.215 -32.621 1.00 87.12 78 CYS A C 1
ATOM 602 O O . CYS A 1 78 ? 37.785 -5.427 -31.735 1.00 87.12 78 CYS A O 1
ATOM 604 N N . ILE A 1 79 ? 36.858 -7.379 -32.334 1.00 85.19 79 ILE A N 1
ATOM 605 C CA . ILE A 1 79 ? 36.558 -7.790 -30.952 1.00 85.19 79 ILE A CA 1
ATOM 606 C C . ILE A 1 79 ? 37.861 -7.981 -30.160 1.00 85.19 79 ILE A C 1
ATOM 608 O O . ILE A 1 79 ? 37.926 -7.577 -28.998 1.00 85.19 79 ILE A O 1
ATOM 612 N N . ASN A 1 80 ? 38.911 -8.539 -30.771 1.00 84.44 80 ASN A N 1
ATOM 613 C CA . ASN A 1 80 ? 40.230 -8.664 -30.142 1.00 84.44 80 ASN A CA 1
ATOM 614 C C . ASN A 1 80 ? 40.886 -7.295 -29.893 1.00 84.44 80 ASN A C 1
ATOM 616 O O . ASN A 1 80 ? 41.375 -7.033 -28.788 1.00 84.44 80 ASN A O 1
ATOM 620 N N . THR A 1 81 ? 40.844 -6.399 -30.881 1.00 84.62 81 THR A N 1
ATOM 621 C CA . THR A 1 81 ? 41.325 -5.014 -30.759 1.00 84.62 81 THR A CA 1
ATOM 622 C C . THR A 1 81 ? 40.576 -4.279 -29.656 1.00 84.62 81 THR A C 1
ATOM 624 O O . THR A 1 81 ? 41.188 -3.662 -28.783 1.00 84.62 81 THR A O 1
ATOM 627 N N . GLY A 1 82 ? 39.258 -4.428 -29.616 1.00 80.31 82 GLY A N 1
ATOM 628 C CA . GLY A 1 82 ? 38.420 -3.947 -28.540 1.00 80.31 82 GLY A CA 1
ATOM 629 C C . GLY A 1 82 ? 38.852 -4.496 -27.184 1.00 80.31 82 GLY A C 1
ATOM 630 O O . GLY A 1 82 ? 39.162 -3.733 -26.268 1.00 80.31 82 GLY A O 1
ATOM 631 N N . ALA A 1 83 ? 38.947 -5.817 -27.046 1.00 79.12 83 ALA A N 1
ATOM 632 C CA . ALA A 1 83 ? 39.349 -6.459 -25.799 1.00 79.12 83 ALA A CA 1
ATOM 633 C C . ALA A 1 83 ? 40.682 -5.906 -25.255 1.00 79.12 83 ALA A C 1
ATOM 635 O O . ALA A 1 83 ? 40.813 -5.732 -24.040 1.00 79.12 83 ALA A O 1
ATOM 636 N N . SER A 1 84 ? 41.624 -5.546 -26.135 1.00 78.69 84 SER A N 1
ATOM 637 C CA . SER A 1 84 ? 42.895 -4.908 -25.761 1.00 78.69 84 SER A CA 1
ATOM 638 C C . SER A 1 84 ? 42.745 -3.491 -25.176 1.00 78.69 84 SER A C 1
ATOM 640 O O . SER A 1 84 ? 43.561 -3.077 -24.352 1.00 78.69 84 SER A O 1
ATOM 642 N N . LEU A 1 85 ? 41.676 -2.769 -25.526 1.00 76.88 85 LEU A N 1
ATOM 643 C CA . LEU A 1 85 ? 41.350 -1.440 -24.998 1.00 76.88 85 LEU A CA 1
ATOM 644 C C . LEU A 1 85 ? 40.688 -1.481 -23.612 1.00 76.88 85 LEU A C 1
ATOM 646 O O . LEU A 1 85 ? 40.645 -0.453 -22.937 1.00 76.88 85 LEU A O 1
ATOM 650 N N . MET A 1 86 ? 40.191 -2.636 -23.148 1.00 72.00 86 MET A N 1
ATOM 651 C CA . MET A 1 86 ? 39.463 -2.732 -21.869 1.00 72.00 86 MET A CA 1
ATOM 652 C C . MET A 1 86 ? 40.218 -2.161 -20.655 1.00 72.00 86 MET A C 1
ATOM 654 O O . MET A 1 86 ? 39.596 -1.417 -19.890 1.00 72.00 86 MET A O 1
ATOM 658 N N . PRO A 1 87 ? 41.527 -2.433 -20.466 1.00 71.19 87 PRO A N 1
ATOM 659 C CA . PRO A 1 87 ? 42.284 -1.850 -19.360 1.00 71.19 87 PRO A CA 1
ATOM 660 C C . PRO A 1 87 ? 42.373 -0.322 -19.456 1.00 71.19 87 PRO A C 1
ATOM 662 O O . PRO A 1 87 ? 42.262 0.365 -18.443 1.00 71.19 87 PRO A O 1
ATOM 665 N N . ALA A 1 88 ? 42.517 0.219 -20.670 1.00 66.06 88 ALA A N 1
ATOM 666 C CA . ALA A 1 88 ? 42.577 1.660 -20.918 1.00 66.06 88 ALA A CA 1
ATOM 667 C C . ALA A 1 88 ? 41.212 2.350 -20.737 1.00 66.06 88 ALA A C 1
ATOM 669 O O . ALA A 1 88 ? 41.155 3.520 -20.367 1.00 66.06 88 ALA A O 1
ATOM 670 N N . MET A 1 89 ? 40.113 1.617 -20.943 1.00 67.25 89 MET A N 1
ATOM 671 C CA . MET A 1 89 ? 38.739 2.072 -20.694 1.00 67.25 89 MET A CA 1
ATOM 672 C C . MET A 1 89 ? 38.284 1.856 -19.236 1.00 67.25 89 MET A C 1
ATOM 674 O O . MET A 1 89 ? 37.144 2.167 -18.899 1.00 67.25 89 MET A O 1
ATOM 678 N N . GLY A 1 90 ? 39.161 1.340 -18.361 1.00 61.22 90 GLY A N 1
ATOM 679 C CA . GLY A 1 90 ? 38.919 1.219 -16.919 1.00 61.22 90 GLY A CA 1
ATOM 680 C C . GLY A 1 90 ? 38.007 0.063 -16.484 1.00 61.22 90 GLY A C 1
ATOM 681 O O . GLY A 1 90 ? 37.409 0.159 -15.411 1.00 61.22 90 GLY A O 1
ATOM 682 N N . ARG A 1 91 ? 37.872 -1.017 -17.275 1.00 63.66 91 ARG A N 1
ATOM 683 C CA . ARG A 1 91 ? 37.041 -2.198 -16.932 1.00 63.66 91 ARG A CA 1
ATOM 684 C C . ARG A 1 91 ? 37.880 -3.428 -16.549 1.00 63.66 91 ARG A C 1
ATOM 686 O O . ARG A 1 91 ? 38.937 -3.669 -17.125 1.00 63.66 91 ARG A O 1
ATOM 693 N N . GLU A 1 92 ? 37.405 -4.216 -15.578 1.00 54.75 92 GLU A N 1
ATOM 694 C CA . GLU A 1 92 ? 38.057 -5.459 -15.129 1.00 54.75 92 GLU A CA 1
ATOM 695 C C . GLU A 1 92 ? 37.981 -6.537 -16.229 1.00 54.75 92 GLU A C 1
ATOM 697 O O . GLU A 1 92 ? 36.906 -6.989 -16.619 1.00 54.75 92 GLU A O 1
ATOM 702 N N . ALA A 1 93 ? 39.134 -6.943 -16.765 1.00 53.50 93 ALA A N 1
ATOM 703 C CA . ALA A 1 93 ? 39.229 -7.870 -17.889 1.00 53.50 93 ALA A CA 1
ATOM 704 C C . ALA A 1 93 ? 39.404 -9.319 -17.409 1.00 53.50 93 ALA A C 1
ATOM 706 O O . ALA A 1 93 ? 40.447 -9.660 -16.848 1.00 53.50 93 ALA A O 1
ATOM 707 N N . LYS A 1 94 ? 38.415 -10.192 -17.663 1.00 50.84 94 LYS A N 1
ATOM 708 C CA . LYS A 1 94 ? 38.643 -11.651 -17.590 1.00 50.84 94 LYS A CA 1
ATOM 709 C C . LYS A 1 94 ? 37.733 -12.568 -18.428 1.00 50.84 94 LYS A C 1
ATOM 711 O O . LYS A 1 94 ? 38.086 -13.732 -18.550 1.00 50.84 94 LYS A O 1
ATOM 716 N N . GLN A 1 95 ? 36.632 -12.093 -19.035 1.00 57.44 95 GLN A N 1
ATOM 717 C CA . GLN A 1 95 ? 35.669 -12.976 -19.744 1.00 57.44 95 GLN A CA 1
ATOM 718 C C . GLN A 1 95 ? 35.060 -12.446 -21.064 1.00 57.44 95 GLN A C 1
ATOM 720 O O . GLN A 1 95 ? 34.459 -13.210 -21.812 1.00 57.44 95 GLN A O 1
ATOM 725 N N . GLY A 1 96 ? 35.267 -11.171 -21.418 1.00 64.06 96 GLY A N 1
ATOM 726 C CA . GLY A 1 96 ? 34.490 -10.516 -22.485 1.00 64.06 96 GLY A CA 1
ATOM 727 C C . GLY A 1 96 ? 34.649 -11.080 -23.907 1.00 64.06 96 GLY A C 1
ATOM 728 O O . GLY A 1 96 ? 33.736 -10.932 -24.714 1.00 64.06 96 GLY A O 1
ATOM 729 N N . LEU A 1 97 ? 35.772 -11.729 -24.235 1.00 73.69 97 LEU A N 1
ATOM 730 C CA . LEU A 1 97 ? 36.028 -12.262 -25.582 1.00 73.69 97 LEU A CA 1
ATOM 731 C C . LEU A 1 97 ? 35.248 -13.562 -25.851 1.00 73.69 97 LEU A C 1
ATOM 733 O O . LEU A 1 97 ? 34.659 -13.730 -26.918 1.00 73.69 97 LEU A O 1
ATOM 737 N N . ASP A 1 98 ? 35.200 -14.461 -24.866 1.00 74.62 98 ASP A N 1
ATOM 738 C CA . ASP A 1 98 ? 34.450 -15.722 -24.952 1.00 74.62 98 ASP A CA 1
ATOM 739 C C . ASP A 1 98 ? 32.945 -15.474 -24.950 1.00 74.62 98 ASP A C 1
ATOM 741 O O . ASP A 1 98 ? 32.215 -16.076 -25.740 1.00 74.62 98 ASP A O 1
ATOM 745 N N . ASP A 1 99 ? 32.509 -14.510 -24.146 1.00 74.69 99 ASP A N 1
ATOM 746 C CA . ASP A 1 99 ? 31.130 -14.044 -24.120 1.00 74.69 99 ASP A CA 1
ATOM 747 C C . ASP A 1 99 ? 30.734 -13.410 -25.468 1.00 74.69 99 ASP A C 1
ATOM 749 O O . ASP A 1 99 ? 29.691 -13.751 -26.029 1.00 74.69 99 ASP A O 1
ATOM 753 N N . SER A 1 100 ? 31.598 -12.574 -26.059 1.00 77.94 100 SER A N 1
ATOM 754 C CA . SER A 1 100 ? 31.361 -11.984 -27.390 1.00 77.94 100 SER A CA 1
ATOM 755 C C . SER A 1 100 ? 31.280 -13.028 -28.498 1.00 77.94 100 SER A C 1
ATOM 757 O O . SER A 1 100 ? 30.424 -12.939 -29.382 1.00 77.94 100 SER A O 1
ATOM 759 N N . PHE A 1 101 ? 32.120 -14.062 -28.443 1.00 80.06 101 PHE A N 1
ATOM 760 C CA . PHE A 1 101 ? 32.021 -15.202 -29.353 1.00 80.06 101 PHE A CA 1
ATOM 761 C C . PHE A 1 101 ? 30.692 -15.955 -29.182 1.00 80.06 101 PHE A C 1
ATOM 763 O O . PHE A 1 101 ? 30.014 -16.256 -30.168 1.00 80.06 101 PHE A O 1
ATOM 770 N N . ALA A 1 102 ? 30.294 -16.240 -27.938 1.00 77.50 102 ALA A N 1
ATOM 771 C CA . ALA A 1 102 ? 29.048 -16.941 -27.639 1.00 77.50 102 ALA A CA 1
ATOM 772 C C . ALA A 1 102 ? 27.813 -16.153 -28.105 1.00 77.50 102 ALA A C 1
ATOM 774 O O . ALA A 1 102 ? 26.900 -16.746 -28.683 1.00 77.50 102 ALA A O 1
ATOM 775 N N . TYR A 1 103 ? 27.806 -14.830 -27.921 1.00 77.12 103 TYR A N 1
ATOM 776 C CA . TYR A 1 103 ? 26.732 -13.953 -28.388 1.00 77.12 103 TYR A CA 1
ATOM 777 C C . TYR A 1 103 ? 26.632 -13.912 -29.919 1.00 77.12 103 TYR A C 1
ATOM 779 O O . TYR A 1 103 ? 25.540 -14.067 -30.462 1.00 77.12 103 TYR A O 1
ATOM 787 N N . ASN A 1 104 ? 27.760 -13.793 -30.628 1.00 77.06 104 ASN A N 1
ATOM 788 C CA . ASN A 1 104 ? 27.780 -13.873 -32.094 1.00 77.06 104 ASN A CA 1
ATOM 789 C C . ASN A 1 104 ? 27.217 -15.200 -32.606 1.00 77.06 104 ASN A C 1
ATOM 791 O O . ASN A 1 104 ? 26.345 -15.223 -33.475 1.00 77.06 104 ASN A O 1
ATOM 795 N N . ARG A 1 105 ? 27.669 -16.313 -32.020 1.00 76.06 105 ARG A N 1
ATOM 796 C CA . ARG A 1 105 ? 27.169 -17.646 -32.361 1.00 76.06 105 ARG A CA 1
ATOM 797 C C . ARG A 1 105 ? 25.664 -17.768 -32.115 1.00 76.06 105 ARG A C 1
ATOM 799 O O . ARG A 1 105 ? 24.979 -18.388 -32.923 1.00 76.06 105 ARG A O 1
ATOM 806 N N . TRP A 1 106 ? 25.166 -17.207 -31.012 1.00 72.50 106 TRP A N 1
ATOM 807 C CA . TRP A 1 106 ? 23.743 -17.197 -30.675 1.00 72.50 106 TRP A CA 1
ATOM 808 C C . TRP A 1 106 ? 22.921 -16.383 -31.684 1.00 72.50 106 TRP A C 1
ATOM 810 O O . TRP A 1 106 ? 21.923 -16.897 -32.180 1.00 72.50 106 TRP A O 1
ATOM 820 N N . ASN A 1 107 ? 23.366 -15.185 -32.081 1.00 69.38 107 ASN A N 1
ATOM 821 C CA . ASN A 1 107 ? 22.667 -14.381 -33.096 1.00 69.38 107 ASN A CA 1
ATOM 822 C C . ASN A 1 107 ? 22.555 -15.112 -34.438 1.00 69.38 107 ASN A C 1
ATOM 824 O O . ASN A 1 107 ? 21.477 -15.164 -35.024 1.00 69.38 107 ASN A O 1
ATOM 828 N N . CYS A 1 108 ? 23.635 -15.753 -34.886 1.00 70.75 108 CYS A N 1
ATOM 829 C CA . CYS A 1 108 ? 23.622 -16.505 -36.139 1.00 70.75 108 CYS A CA 1
ATOM 830 C C . CYS A 1 108 ? 22.608 -17.665 -36.134 1.00 70.75 108 CYS A C 1
ATOM 832 O O . CYS A 1 108 ? 22.052 -18.002 -37.174 1.00 70.75 108 CYS A O 1
ATOM 834 N N . GLN A 1 109 ? 22.288 -18.246 -34.970 1.00 64.56 109 GLN A N 1
ATOM 835 C CA . GLN A 1 109 ? 21.251 -19.284 -34.877 1.00 64.56 109 GLN A CA 1
ATOM 836 C C . GLN A 1 109 ? 19.839 -18.753 -35.186 1.00 64.56 109 GLN A C 1
ATOM 838 O O . GLN A 1 109 ? 19.014 -19.516 -35.693 1.00 64.56 109 GLN A O 1
ATOM 843 N N . TYR A 1 110 ? 19.555 -17.473 -34.918 1.00 62.41 110 TYR A N 1
ATOM 844 C CA . TYR A 1 110 ? 18.244 -16.861 -35.184 1.00 62.41 110 TYR A CA 1
ATOM 845 C C . TYR A 1 110 ? 18.000 -16.574 -36.671 1.00 62.41 110 TYR A C 1
ATOM 847 O O . TYR A 1 110 ? 16.858 -16.645 -37.120 1.00 62.41 110 TYR A O 1
ATOM 855 N N . GLU A 1 111 ? 19.051 -16.359 -37.462 1.00 58.44 111 GLU A N 1
ATOM 856 C CA . GLU A 1 111 ? 18.956 -16.147 -38.917 1.00 58.44 111 GLU A CA 1
ATOM 857 C C . GLU A 1 111 ? 18.682 -17.436 -39.712 1.00 58.44 111 GLU A C 1
ATOM 859 O O . GLU A 1 111 ? 18.680 -17.429 -40.942 1.00 58.44 111 GLU A O 1
ATOM 864 N N . LYS A 1 112 ? 18.502 -18.582 -39.035 1.00 58.59 112 LYS A N 1
ATOM 865 C CA . LYS A 1 112 ? 18.525 -19.924 -39.653 1.00 58.59 112 LYS A CA 1
ATOM 866 C C . LYS A 1 112 ? 19.833 -20.204 -40.420 1.00 58.59 112 LYS A C 1
ATOM 868 O O . LYS A 1 112 ? 19.902 -21.177 -41.174 1.00 58.59 112 LYS A O 1
ATOM 873 N N . SER A 1 113 ? 20.875 -19.395 -40.212 1.00 62.28 113 SER A N 1
ATOM 874 C CA . SER A 1 113 ? 22.208 -19.591 -40.768 1.00 62.28 113 SER A CA 1
ATOM 875 C C . SER A 1 113 ? 23.031 -20.466 -39.811 1.00 62.28 113 SER A C 1
ATOM 877 O O . SER A 1 113 ? 22.910 -20.405 -38.586 1.00 62.28 113 SER A O 1
ATOM 879 N N . LYS A 1 114 ? 23.842 -21.385 -40.346 1.00 63.03 114 LYS A N 1
ATOM 880 C CA . LYS A 1 114 ? 24.724 -22.204 -39.501 1.00 63.03 114 LYS A CA 1
ATOM 881 C C . LYS A 1 114 ? 26.004 -21.419 -39.258 1.00 63.03 114 LYS A C 1
ATOM 883 O O . LYS A 1 114 ? 26.776 -21.238 -40.188 1.00 63.03 114 LYS A O 1
ATOM 888 N N . PHE A 1 115 ? 26.258 -21.008 -38.017 1.00 68.38 115 PHE A N 1
ATOM 889 C CA . PHE A 1 115 ? 27.599 -20.578 -37.617 1.00 68.38 115 PHE A CA 1
ATOM 890 C C . PHE A 1 115 ? 28.535 -21.794 -37.658 1.00 68.38 115 PHE A C 1
ATOM 892 O O . PHE A 1 115 ? 28.371 -22.725 -36.864 1.00 68.38 115 PHE A O 1
ATOM 899 N N . ILE A 1 116 ? 29.454 -21.824 -38.626 1.00 68.19 116 ILE A N 1
ATOM 900 C CA . ILE A 1 116 ? 30.229 -23.032 -38.976 1.00 68.19 116 ILE A CA 1
ATOM 901 C C . ILE A 1 116 ? 31.520 -23.152 -38.149 1.00 68.19 116 ILE A C 1
ATOM 903 O O . ILE A 1 116 ? 32.042 -24.251 -38.000 1.00 68.19 116 ILE A O 1
ATOM 907 N N . TYR A 1 117 ? 32.009 -22.053 -37.569 1.00 77.88 117 TYR A N 1
ATOM 908 C CA . TYR A 1 117 ? 33.312 -22.014 -36.904 1.00 77.88 117 TYR A CA 1
ATOM 909 C C . TYR A 1 117 ? 33.214 -22.274 -35.396 1.00 77.88 117 TYR A C 1
ATOM 911 O O . TYR A 1 117 ? 32.395 -21.691 -34.682 1.00 77.88 117 TYR A O 1
ATOM 919 N N . THR A 1 118 ? 34.080 -23.133 -34.873 1.00 83.50 118 THR A N 1
ATOM 920 C CA . THR A 1 118 ? 34.359 -23.209 -33.435 1.00 83.50 118 THR A CA 1
ATOM 921 C C . THR A 1 118 ? 35.315 -22.094 -33.017 1.00 83.50 118 THR A C 1
ATOM 923 O O . THR A 1 118 ? 35.989 -21.487 -33.845 1.00 83.50 118 THR A O 1
ATOM 926 N N . ARG A 1 119 ? 35.407 -21.827 -31.708 1.00 82.12 119 ARG A N 1
ATOM 927 C CA . ARG A 1 119 ? 36.305 -20.786 -31.195 1.00 82.12 119 ARG A CA 1
ATOM 928 C C . ARG A 1 119 ? 37.760 -21.036 -31.598 1.00 82.12 119 ARG A C 1
ATOM 930 O O . ARG A 1 119 ? 38.420 -20.145 -32.109 1.00 82.12 119 ARG A O 1
ATOM 937 N N . LYS A 1 120 ? 38.219 -22.276 -31.428 1.00 84.38 120 LYS A N 1
ATOM 938 C CA . LYS A 1 120 ? 39.575 -22.682 -31.796 1.00 84.38 120 LYS A CA 1
ATOM 939 C C . LYS A 1 120 ? 39.822 -22.550 -33.301 1.00 84.38 120 LYS A C 1
ATOM 941 O O . LYS A 1 120 ? 40.849 -22.021 -33.689 1.00 84.38 120 LYS A O 1
ATOM 946 N N . GLU A 1 121 ? 38.872 -22.970 -34.138 1.00 83.62 121 GLU A N 1
ATOM 947 C CA . GLU A 1 121 ? 38.993 -22.815 -35.594 1.00 83.62 121 GLU A CA 1
ATOM 948 C C . GLU A 1 121 ? 39.038 -21.346 -36.014 1.00 83.62 121 GLU A C 1
ATOM 950 O O . GLU A 1 121 ? 39.775 -21.010 -36.932 1.00 83.62 121 GLU A O 1
ATOM 955 N N . LEU A 1 122 ? 38.285 -20.466 -35.349 1.00 82.69 122 LEU A N 1
ATOM 956 C CA . LEU A 1 122 ? 38.318 -19.036 -35.637 1.00 82.69 122 LEU A CA 1
ATOM 957 C C . LEU A 1 122 ? 39.655 -18.405 -35.233 1.00 82.69 122 LEU A C 1
ATOM 959 O O . LEU A 1 122 ? 40.206 -17.628 -36.007 1.00 82.69 122 LEU A O 1
ATOM 963 N N . ASP A 1 123 ? 40.201 -18.780 -34.075 1.00 84.25 123 ASP A N 1
ATOM 964 C CA . ASP A 1 123 ? 41.531 -18.345 -33.635 1.00 84.25 123 ASP A CA 1
ATOM 965 C C . ASP A 1 123 ? 42.633 -18.877 -34.576 1.00 84.25 123 ASP A C 1
ATOM 967 O O . ASP A 1 123 ? 43.526 -18.125 -34.970 1.00 84.25 123 ASP A O 1
ATOM 971 N N . ASP A 1 124 ? 42.532 -20.136 -35.020 1.00 84.12 124 ASP A N 1
ATOM 972 C CA . ASP A 1 124 ? 43.453 -20.747 -35.988 1.00 84.12 124 ASP A CA 1
ATOM 973 C C . ASP A 1 124 ? 43.352 -20.071 -37.372 1.00 84.12 124 ASP A C 1
ATOM 975 O O . ASP A 1 124 ? 44.368 -19.820 -38.024 1.00 84.12 124 ASP A O 1
ATOM 979 N N . LEU A 1 125 ? 42.138 -19.742 -37.831 1.00 81.75 125 LEU A N 1
ATOM 980 C CA . LEU A 1 125 ? 41.905 -19.015 -39.084 1.00 81.75 125 LEU A CA 1
ATOM 981 C C . LEU A 1 125 ? 42.419 -17.579 -39.001 1.00 81.75 125 LEU A C 1
ATOM 983 O O . LEU A 1 125 ? 43.061 -17.119 -39.939 1.00 81.75 125 LEU A O 1
ATOM 987 N N . TYR A 1 126 ? 42.184 -16.898 -37.884 1.00 82.94 126 TYR A N 1
ATOM 988 C CA . TYR A 1 126 ? 42.689 -15.555 -37.627 1.00 82.94 126 TYR A CA 1
ATOM 989 C C . TYR A 1 126 ? 44.223 -15.522 -37.581 1.00 82.94 126 TYR A C 1
ATOM 991 O O . TYR A 1 126 ? 44.841 -14.636 -38.165 1.00 82.94 126 TYR A O 1
ATOM 999 N N . ALA A 1 127 ? 44.859 -16.534 -36.984 1.00 81.81 127 ALA A N 1
ATOM 1000 C CA . ALA A 1 127 ? 46.314 -16.676 -37.002 1.00 81.81 127 ALA A CA 1
ATOM 1001 C C . ALA A 1 127 ? 46.871 -17.022 -38.400 1.00 81.81 127 ALA A C 1
ATOM 1003 O O . ALA A 1 127 ? 47.997 -16.644 -38.731 1.00 81.81 127 ALA A O 1
ATOM 1004 N N . LYS A 1 128 ? 46.101 -17.752 -39.220 1.00 79.19 128 LYS A N 1
ATOM 1005 C CA . LYS A 1 128 ? 46.506 -18.222 -40.557 1.00 79.19 128 LYS A CA 1
ATOM 1006 C C . LYS A 1 128 ? 46.304 -17.180 -41.659 1.00 79.19 128 LYS A C 1
ATOM 1008 O O . LYS A 1 128 ? 47.136 -17.083 -42.563 1.00 79.19 128 LYS A O 1
ATOM 1013 N N . TYR A 1 129 ? 45.201 -16.440 -41.628 1.00 75.19 129 TYR A N 1
ATOM 1014 C CA . TYR A 1 129 ? 44.866 -15.424 -42.621 1.00 75.19 129 TYR A CA 1
ATOM 1015 C C . TYR A 1 129 ? 45.339 -14.061 -42.135 1.00 75.19 129 TYR A C 1
ATOM 1017 O O . TYR A 1 129 ? 44.762 -13.462 -41.234 1.00 75.19 129 TYR A O 1
ATOM 1025 N N . LYS A 1 130 ? 46.407 -13.555 -42.753 1.00 64.38 130 LYS A N 1
ATOM 1026 C CA . LYS A 1 130 ? 46.934 -12.233 -42.431 1.00 64.38 130 LYS A CA 1
ATOM 1027 C C . LYS A 1 130 ? 45.970 -11.166 -42.942 1.00 64.38 130 LYS A C 1
ATOM 1029 O O . LYS A 1 130 ? 45.593 -11.193 -44.111 1.00 64.38 130 LYS A O 1
ATOM 1034 N N . ILE A 1 131 ? 45.606 -10.229 -42.075 1.00 72.25 131 ILE A N 1
ATOM 1035 C CA . ILE A 1 131 ? 44.782 -9.085 -42.448 1.00 72.25 131 ILE A CA 1
ATOM 1036 C C . ILE A 1 131 ? 45.495 -8.288 -43.542 1.00 72.25 131 ILE A C 1
ATOM 1038 O O . ILE A 1 131 ? 46.656 -7.903 -43.383 1.00 72.25 131 ILE A O 1
ATOM 1042 N N . THR A 1 132 ? 44.816 -8.094 -44.670 1.00 66.69 132 THR A N 1
ATOM 1043 C CA . THR A 1 132 ? 45.451 -7.606 -45.901 1.00 66.69 132 THR A CA 1
ATOM 1044 C C . THR A 1 132 ? 45.432 -6.088 -46.043 1.00 66.69 132 THR A C 1
ATOM 1046 O O . THR A 1 132 ? 46.277 -5.552 -46.754 1.00 66.69 132 THR A O 1
ATOM 1049 N N . GLN A 1 133 ? 44.483 -5.400 -45.400 1.00 74.75 133 GLN A N 1
ATOM 1050 C CA . GLN A 1 133 ? 44.247 -3.959 -45.559 1.00 74.75 133 GLN A CA 1
ATOM 1051 C C . GLN A 1 133 ? 43.797 -3.311 -44.238 1.00 74.75 133 GLN A C 1
ATOM 1053 O O . GLN A 1 133 ? 43.268 -3.991 -43.353 1.00 74.75 133 GLN A O 1
ATOM 1058 N N . THR A 1 134 ? 43.995 -1.998 -44.101 1.00 79.81 134 THR A N 1
ATOM 1059 C CA . THR A 1 134 ? 43.440 -1.203 -42.990 1.00 79.81 134 THR A CA 1
ATOM 1060 C C . THR A 1 134 ? 42.022 -0.723 -43.314 1.00 79.81 134 THR A C 1
ATOM 1062 O O . THR A 1 134 ? 41.657 -0.619 -44.485 1.00 79.81 134 THR A O 1
ATOM 1065 N N . TYR A 1 135 ? 41.223 -0.410 -42.287 1.00 82.06 135 TYR A N 1
ATOM 1066 C CA . TYR A 1 135 ? 39.838 0.071 -42.421 1.00 82.06 135 TYR A CA 1
ATOM 1067 C C . TYR A 1 135 ? 39.648 1.153 -43.504 1.00 82.06 135 TYR A C 1
ATOM 1069 O O . TYR A 1 135 ? 38.737 1.049 -44.322 1.00 82.06 135 TYR A O 1
ATOM 1077 N N . GLU A 1 136 ? 40.528 2.159 -43.544 1.00 77.12 136 GLU A N 1
ATOM 1078 C CA . GLU A 1 136 ? 40.467 3.271 -44.508 1.00 77.12 136 GLU A CA 1
ATOM 1079 C C . GLU A 1 136 ? 40.718 2.825 -45.957 1.00 77.12 136 GLU A C 1
ATOM 1081 O O . GLU A 1 136 ? 40.088 3.330 -46.881 1.00 77.12 136 GLU A O 1
ATOM 1086 N N . GLN A 1 137 ? 41.612 1.854 -46.159 1.00 73.62 137 GLN A N 1
ATOM 1087 C CA . GLN A 1 137 ? 41.972 1.322 -47.480 1.00 73.62 137 GLN A CA 1
ATOM 1088 C C . GLN A 1 137 ? 40.936 0.323 -48.004 1.00 73.62 137 GLN A C 1
ATOM 1090 O O . GLN A 1 137 ? 40.795 0.145 -49.211 1.00 73.62 137 GLN A O 1
ATOM 1095 N N . ALA A 1 138 ? 40.190 -0.304 -47.095 1.00 70.94 138 ALA A N 1
ATOM 1096 C CA . ALA A 1 138 ? 39.162 -1.275 -47.428 1.00 70.94 138 ALA A CA 1
ATOM 1097 C C . ALA A 1 138 ? 37.893 -0.642 -48.015 1.00 70.94 138 ALA A C 1
ATOM 1099 O O . ALA A 1 138 ? 37.045 -1.384 -48.487 1.00 70.94 138 ALA A O 1
ATOM 1100 N N . ALA A 1 139 ? 37.754 0.692 -48.031 1.00 62.47 139 ALA A N 1
ATOM 1101 C CA . ALA A 1 139 ? 36.548 1.399 -48.479 1.00 62.47 139 ALA A CA 1
ATOM 1102 C C . ALA A 1 139 ? 36.154 1.148 -49.953 1.00 62.47 139 ALA A C 1
ATOM 1104 O O . ALA A 1 139 ? 35.028 1.465 -50.338 1.00 62.47 139 ALA A O 1
ATOM 1105 N N . GLU A 1 140 ? 37.050 0.579 -50.768 1.00 60.53 140 GLU A N 1
ATOM 1106 C CA . GLU A 1 140 ? 36.864 0.415 -52.217 1.00 60.53 140 GLU A CA 1
ATOM 1107 C C . GLU A 1 140 ? 36.448 -1.007 -52.656 1.00 60.53 140 GLU A C 1
ATOM 1109 O O . GLU A 1 140 ? 35.817 -1.140 -53.703 1.00 60.53 140 GLU A O 1
ATOM 1114 N N . SER A 1 141 ? 36.744 -2.079 -51.896 1.00 59.81 141 SER A N 1
ATOM 1115 C CA . SER A 1 141 ? 36.275 -3.449 -52.215 1.00 59.81 141 SER A CA 1
ATOM 1116 C C . SER A 1 141 ? 36.487 -4.467 -51.076 1.00 59.81 141 SER A C 1
ATOM 1118 O O . SER A 1 141 ? 37.556 -4.526 -50.474 1.00 59.81 141 SER A O 1
ATOM 1120 N N . LEU A 1 142 ? 35.502 -5.341 -50.814 1.00 66.06 142 LEU A N 1
ATOM 1121 C CA . LEU A 1 142 ? 35.609 -6.417 -49.812 1.00 66.06 142 LEU A CA 1
ATOM 1122 C C . LEU A 1 142 ? 36.236 -7.690 -50.404 1.00 66.06 142 LEU A C 1
ATOM 1124 O O . LEU A 1 142 ? 35.583 -8.724 -50.538 1.00 66.06 142 LEU A O 1
ATOM 1128 N N . VAL A 1 143 ? 37.506 -7.609 -50.800 1.00 65.06 143 VAL A N 1
ATOM 1129 C CA . VAL A 1 143 ? 38.234 -8.741 -51.415 1.00 65.06 143 VAL A CA 1
ATOM 1130 C C . VAL A 1 143 ? 38.855 -9.675 -50.359 1.00 65.06 143 VAL A C 1
ATOM 1132 O O . VAL A 1 143 ? 39.119 -10.843 -50.641 1.00 65.06 143 VAL A O 1
ATOM 1135 N N . GLY A 1 144 ? 39.046 -9.201 -49.123 1.00 72.62 144 GLY A N 1
ATOM 1136 C CA . GLY A 1 144 ? 39.616 -9.967 -48.010 1.00 72.62 144 GLY A CA 1
ATOM 1137 C C . GLY A 1 144 ? 39.368 -9.304 -46.648 1.00 72.62 144 GLY A C 1
ATOM 1138 O O . GLY A 1 144 ? 38.807 -8.208 -46.603 1.00 72.62 144 GLY A O 1
ATOM 1139 N N . PRO A 1 145 ? 39.752 -9.954 -45.531 1.00 80.75 145 PRO A N 1
ATOM 1140 C CA . PRO A 1 145 ? 39.599 -9.372 -44.201 1.00 80.75 145 PRO A CA 1
ATOM 1141 C C . PRO A 1 145 ? 40.474 -8.117 -44.045 1.00 80.75 145 PRO A C 1
ATOM 1143 O O . PRO A 1 145 ? 41.638 -8.092 -44.462 1.00 80.75 145 PRO A O 1
ATOM 1146 N N . PHE A 1 146 ? 39.921 -7.088 -43.408 1.00 85.44 146 PHE A N 1
ATOM 1147 C CA . PHE A 1 146 ? 40.607 -5.844 -43.038 1.00 85.44 146 PHE A CA 1
ATOM 1148 C C . PHE A 1 146 ? 40.619 -5.639 -41.516 1.00 85.44 146 PHE A C 1
ATOM 1150 O O . PHE A 1 146 ? 39.808 -6.248 -40.813 1.00 85.44 146 PHE A O 1
ATOM 1157 N N . SER A 1 147 ? 41.535 -4.794 -41.023 1.00 86.19 147 SER A N 1
ATOM 1158 C CA . SER A 1 147 ? 41.691 -4.517 -39.586 1.00 86.19 147 SER A CA 1
ATOM 1159 C C . SER A 1 147 ? 40.965 -3.241 -39.201 1.00 86.19 147 SER A C 1
ATOM 1161 O O . SER A 1 147 ? 41.052 -2.235 -39.917 1.00 86.19 147 SER A O 1
ATOM 1163 N N . VAL A 1 148 ? 40.278 -3.282 -38.060 1.00 85.69 148 VAL A N 1
ATOM 1164 C CA . VAL A 1 148 ? 39.629 -2.112 -37.461 1.00 85.69 148 VAL A CA 1
ATOM 1165 C C . VAL A 1 148 ? 40.563 -1.523 -36.413 1.00 85.69 148 VAL A C 1
ATOM 1167 O O . VAL A 1 148 ? 40.838 -2.151 -35.393 1.00 85.69 148 VAL A O 1
ATOM 1170 N N . ASP A 1 149 ? 41.040 -0.303 -36.651 1.00 85.62 149 ASP A N 1
ATOM 1171 C CA . ASP A 1 149 ? 41.915 0.386 -35.711 1.00 85.62 149 ASP A CA 1
ATOM 1172 C C . ASP A 1 149 ? 41.133 0.997 -34.532 1.00 85.62 149 ASP A C 1
ATOM 1174 O O . ASP A 1 149 ? 39.907 1.155 -34.541 1.00 85.62 149 ASP A O 1
ATOM 1178 N N . THR A 1 150 ? 41.859 1.379 -33.482 1.00 84.44 150 THR A N 1
ATOM 1179 C CA . THR A 1 150 ? 41.252 1.942 -32.270 1.00 84.44 150 THR A CA 1
ATOM 1180 C C . THR A 1 150 ? 40.584 3.293 -32.527 1.00 84.44 150 THR A C 1
ATOM 1182 O O . THR A 1 150 ? 39.600 3.621 -31.866 1.00 84.44 150 THR A O 1
ATOM 1185 N N . THR A 1 151 ? 41.093 4.076 -33.482 1.00 85.31 151 THR A N 1
ATOM 1186 C CA . THR A 1 151 ? 40.561 5.404 -33.822 1.00 85.31 151 THR A CA 1
ATOM 1187 C C . THR A 1 151 ? 39.182 5.296 -34.463 1.00 85.31 151 THR A C 1
ATOM 1189 O O . THR A 1 151 ? 38.292 6.070 -34.111 1.00 85.31 151 THR A O 1
ATOM 1192 N N . SER A 1 152 ? 38.977 4.300 -35.330 1.00 83.56 152 SER A N 1
ATOM 1193 C CA . SER A 1 152 ? 37.675 4.022 -35.949 1.00 83.56 152 SER A CA 1
ATOM 1194 C C . SER A 1 152 ? 36.692 3.373 -34.970 1.00 83.56 152 SER A C 1
ATOM 1196 O O . SER A 1 152 ? 35.490 3.623 -35.048 1.00 83.56 152 SER A O 1
ATOM 1198 N N . LEU A 1 153 ? 37.186 2.575 -34.015 1.00 83.62 153 LEU A N 1
ATOM 1199 C CA . LEU A 1 153 ? 36.355 1.855 -33.043 1.00 83.62 153 LEU A CA 1
ATOM 1200 C C . LEU A 1 153 ? 35.835 2.731 -31.891 1.00 83.62 153 LEU A C 1
ATOM 1202 O O . LEU A 1 153 ? 34.662 2.636 -31.517 1.00 83.62 153 LEU A O 1
ATOM 1206 N N . MET A 1 154 ? 36.685 3.585 -31.310 1.00 82.19 154 MET A N 1
ATOM 1207 C CA . MET A 1 154 ? 36.356 4.371 -30.108 1.00 82.19 154 MET A CA 1
ATOM 1208 C C . MET A 1 154 ? 35.061 5.205 -30.210 1.00 82.19 154 MET A C 1
ATOM 1210 O O . MET A 1 154 ? 34.296 5.204 -29.238 1.00 82.19 154 MET A O 1
ATOM 1214 N N . PRO A 1 155 ? 34.751 5.870 -31.344 1.00 81.31 155 PRO A N 1
ATOM 1215 C CA . PRO A 1 155 ? 33.511 6.625 -31.513 1.00 81.31 155 PRO A CA 1
ATOM 1216 C C . PRO A 1 155 ? 32.234 5.800 -31.334 1.00 81.31 155 PRO A C 1
ATOM 1218 O O . PRO A 1 155 ? 31.217 6.375 -30.962 1.00 81.31 155 PRO A O 1
ATOM 1221 N N . TYR A 1 156 ? 32.277 4.482 -31.558 1.00 80.00 156 TYR A N 1
ATOM 1222 C CA . TYR A 1 156 ? 31.135 3.572 -31.402 1.00 80.00 156 TYR A CA 1
ATOM 1223 C C . TYR A 1 156 ? 31.193 2.784 -30.087 1.00 80.00 156 TYR A C 1
ATOM 1225 O O . TYR A 1 156 ? 30.169 2.588 -29.432 1.00 80.00 156 TYR A O 1
ATOM 1233 N N . ALA A 1 157 ? 32.394 2.388 -29.652 1.00 78.25 157 ALA A N 1
ATOM 1234 C CA . ALA A 1 157 ? 32.594 1.624 -28.421 1.00 78.25 157 ALA A CA 1
ATOM 1235 C C . ALA A 1 157 ? 32.201 2.408 -27.156 1.00 78.25 157 ALA A C 1
ATOM 1237 O O . ALA A 1 157 ? 31.506 1.884 -26.282 1.00 78.25 157 ALA A O 1
ATOM 1238 N N . ILE A 1 158 ? 32.602 3.679 -27.054 1.00 77.81 158 ILE A N 1
ATOM 1239 C CA . ILE A 1 158 ? 32.302 4.534 -25.891 1.00 77.81 158 ILE A CA 1
ATOM 1240 C C . ILE A 1 158 ? 30.782 4.760 -25.693 1.00 77.81 158 ILE A C 1
ATOM 1242 O O . ILE A 1 158 ? 30.303 4.535 -24.579 1.00 77.81 158 ILE A O 1
ATOM 1246 N N . PRO A 1 159 ? 29.995 5.173 -26.710 1.00 76.50 159 PRO A N 1
ATOM 1247 C CA . PRO A 1 159 ? 28.537 5.307 -26.590 1.00 76.50 159 PRO A CA 1
ATOM 1248 C C . PRO A 1 159 ? 27.843 4.021 -26.150 1.00 76.50 159 PRO A C 1
ATOM 1250 O O . PRO A 1 159 ? 27.018 4.051 -25.238 1.00 76.50 159 PRO A O 1
ATOM 1253 N N . GLU A 1 160 ? 28.192 2.890 -26.768 1.00 77.88 160 GLU A N 1
ATOM 1254 C CA . GLU A 1 160 ? 27.636 1.589 -26.396 1.00 77.88 160 GLU A CA 1
ATOM 1255 C C . GLU A 1 160 ? 27.984 1.257 -24.940 1.00 77.88 160 GLU A C 1
ATOM 1257 O O . GLU A 1 160 ? 27.137 0.799 -24.175 1.00 77.88 160 GLU A O 1
ATOM 1262 N N . MET A 1 161 ? 29.202 1.578 -24.493 1.00 77.00 161 MET A N 1
ATOM 1263 C CA . MET A 1 161 ? 29.591 1.370 -23.098 1.00 77.00 161 MET A CA 1
ATOM 1264 C C . MET A 1 161 ? 28.715 2.200 -22.160 1.00 77.00 161 MET A C 1
ATOM 1266 O O . MET A 1 161 ? 28.192 1.662 -21.185 1.00 77.00 161 MET A O 1
ATOM 1270 N N . HIS A 1 162 ? 28.513 3.482 -22.468 1.00 78.19 162 HIS A N 1
ATOM 1271 C CA . HIS A 1 162 ? 27.641 4.357 -21.685 1.00 78.19 162 HIS A CA 1
ATOM 1272 C C . HIS A 1 162 ? 26.184 3.882 -21.685 1.00 78.19 162 HIS A C 1
ATOM 1274 O O . HIS A 1 162 ? 25.525 3.963 -20.649 1.00 78.19 162 HIS A O 1
ATOM 1280 N N . TYR A 1 163 ? 25.688 3.345 -22.800 1.00 77.75 163 TYR A N 1
ATOM 1281 C CA . TYR A 1 163 ? 24.358 2.746 -22.885 1.00 77.75 163 TYR A CA 1
ATOM 1282 C C . TYR A 1 163 ? 24.218 1.520 -21.971 1.00 77.75 163 TYR A C 1
ATOM 1284 O O . TYR A 1 163 ? 23.268 1.431 -21.188 1.00 77.75 163 TYR A O 1
ATOM 1292 N N . HIS A 1 164 ? 25.183 0.599 -22.005 1.00 77.69 164 HIS A N 1
ATOM 1293 C CA . HIS A 1 164 ? 25.185 -0.578 -21.135 1.00 77.69 164 HIS A CA 1
ATOM 1294 C C . HIS A 1 164 ? 25.349 -0.213 -19.656 1.00 77.69 164 HIS A C 1
ATOM 1296 O O . HIS A 1 164 ? 24.630 -0.755 -18.814 1.00 77.69 164 HIS A O 1
ATOM 1302 N N . ASP A 1 165 ? 26.219 0.744 -19.336 1.00 77.88 165 ASP A N 1
ATOM 1303 C CA . ASP A 1 165 ? 26.360 1.272 -17.980 1.00 77.88 165 ASP A CA 1
ATOM 1304 C C . ASP A 1 165 ? 25.043 1.905 -17.515 1.00 77.88 165 ASP A C 1
ATOM 1306 O O . ASP A 1 165 ? 24.572 1.630 -16.408 1.00 77.88 165 ASP A O 1
ATOM 1310 N N . ALA A 1 166 ? 24.390 2.703 -18.366 1.00 81.88 166 ALA A N 1
ATOM 1311 C CA . ALA A 1 166 ? 23.091 3.289 -18.063 1.00 81.88 166 ALA A CA 1
ATOM 1312 C C . ALA A 1 166 ? 22.037 2.207 -17.790 1.00 81.88 166 ALA A C 1
ATOM 1314 O O . ALA A 1 166 ? 21.288 2.337 -16.817 1.00 81.88 166 ALA A O 1
ATOM 1315 N N . ARG A 1 167 ? 21.995 1.120 -18.570 1.00 81.25 167 ARG A N 1
ATOM 1316 C CA . ARG A 1 167 ? 21.099 -0.022 -18.318 1.00 81.25 167 ARG A CA 1
ATOM 1317 C C . ARG A 1 167 ? 21.404 -0.725 -16.997 1.00 81.25 167 ARG A C 1
ATOM 1319 O O . ARG A 1 167 ? 20.499 -0.879 -16.178 1.00 81.25 167 ARG A O 1
ATOM 1326 N N . TYR A 1 168 ? 22.668 -1.067 -16.758 1.00 82.75 168 TYR A N 1
ATOM 1327 C CA . TYR A 1 168 ? 23.118 -1.719 -15.527 1.00 82.75 168 TYR A CA 1
ATOM 1328 C C . TYR A 1 168 ? 22.758 -0.891 -14.293 1.00 82.75 168 TYR A C 1
ATOM 1330 O O . TYR A 1 168 ? 22.091 -1.368 -13.374 1.00 82.75 168 TYR A O 1
ATOM 1338 N N . TYR A 1 169 ? 23.123 0.393 -14.290 1.00 84.12 169 TYR A N 1
ATOM 1339 C CA . TYR A 1 169 ? 22.771 1.271 -13.185 1.00 84.12 169 TYR A CA 1
ATOM 1340 C C . TYR A 1 169 ? 21.251 1.396 -13.040 1.00 84.12 169 TYR A C 1
ATOM 1342 O O . TYR A 1 169 ? 20.793 1.567 -11.913 1.00 84.12 169 TYR A O 1
ATOM 1350 N N . SER A 1 170 ? 20.465 1.338 -14.126 1.00 89.31 170 SER A N 1
ATOM 1351 C CA . SER A 1 170 ? 18.995 1.434 -14.054 1.00 89.31 170 SER A CA 1
ATOM 1352 C C . SER A 1 170 ? 18.406 0.287 -13.255 1.00 89.31 170 SER A C 1
ATOM 1354 O O . SER A 1 170 ? 17.593 0.524 -12.363 1.00 89.31 170 SER A O 1
ATOM 1356 N N . GLU A 1 171 ? 18.873 -0.930 -13.518 1.00 85.88 171 GLU A N 1
ATOM 1357 C CA . GLU A 1 171 ? 18.498 -2.127 -12.766 1.00 85.88 171 GLU A CA 1
ATOM 1358 C C . GLU A 1 171 ? 18.942 -2.031 -11.308 1.00 85.88 171 GLU A C 1
ATOM 1360 O O . GLU A 1 171 ? 18.120 -2.180 -10.404 1.00 85.88 171 GLU A O 1
ATOM 1365 N N . VAL A 1 172 ? 20.213 -1.697 -11.061 1.00 87.81 172 VAL A N 1
ATOM 1366 C CA . VAL A 1 172 ? 20.745 -1.555 -9.696 1.00 87.81 172 VAL A CA 1
ATOM 1367 C C . VAL A 1 172 ? 19.962 -0.504 -8.908 1.00 87.81 172 VAL A C 1
ATOM 1369 O O . VAL A 1 172 ? 19.605 -0.725 -7.754 1.00 87.81 172 VAL A O 1
ATOM 1372 N N . PHE A 1 173 ? 19.657 0.645 -9.508 1.00 92.44 173 PHE A N 1
ATOM 1373 C CA . PHE A 1 173 ? 18.939 1.718 -8.821 1.00 92.44 173 PHE A CA 1
ATOM 1374 C C . PHE A 1 173 ? 17.474 1.354 -8.568 1.00 92.44 173 PHE A C 1
ATOM 1376 O O . PHE A 1 173 ? 16.948 1.668 -7.499 1.00 92.44 173 PHE A O 1
ATOM 1383 N N . ALA A 1 174 ? 16.831 0.646 -9.497 1.00 91.56 174 ALA A N 1
ATOM 1384 C CA . ALA A 1 174 ? 15.499 0.099 -9.278 1.00 91.56 174 ALA A CA 1
ATOM 1385 C C . ALA A 1 174 ? 15.492 -0.918 -8.124 1.00 91.56 174 ALA A C 1
ATOM 1387 O O . ALA A 1 174 ? 14.654 -0.822 -7.226 1.00 91.56 174 ALA A O 1
ATOM 1388 N N . GLN A 1 175 ? 16.483 -1.812 -8.066 1.00 91.06 175 GLN A N 1
ATOM 1389 C CA . GLN A 1 175 ? 16.666 -2.742 -6.948 1.00 91.06 175 GLN A CA 1
ATOM 1390 C C . GLN A 1 175 ? 16.908 -2.016 -5.618 1.00 91.06 175 GLN A C 1
ATOM 1392 O O . GLN A 1 175 ? 16.337 -2.405 -4.603 1.00 91.06 175 GLN A O 1
ATOM 1397 N N . VAL A 1 176 ? 17.682 -0.924 -5.603 1.00 94.19 176 VAL A N 1
ATOM 1398 C CA . VAL A 1 176 ? 17.895 -0.107 -4.394 1.00 94.19 176 VAL A CA 1
ATOM 1399 C C . VAL A 1 176 ? 16.570 0.415 -3.828 1.00 94.19 176 VAL A C 1
ATOM 1401 O O . VAL A 1 176 ? 16.380 0.365 -2.612 1.00 94.19 176 VAL A O 1
ATOM 1404 N N . ILE A 1 177 ? 15.631 0.858 -4.674 1.00 94.12 177 ILE A N 1
ATOM 1405 C CA . ILE A 1 177 ? 14.287 1.270 -4.229 1.00 94.12 177 ILE A CA 1
ATOM 1406 C C . ILE A 1 177 ? 13.531 0.087 -3.609 1.00 94.12 177 ILE A C 1
ATOM 1408 O O . ILE A 1 177 ? 12.969 0.220 -2.520 1.00 94.12 177 ILE A O 1
ATOM 1412 N N . VAL A 1 178 ? 13.555 -1.080 -4.259 1.00 93.38 178 VAL A N 1
ATOM 1413 C CA . VAL A 1 178 ? 12.916 -2.302 -3.741 1.00 93.38 178 VAL A CA 1
ATOM 1414 C C . VAL A 1 178 ? 13.497 -2.702 -2.387 1.00 93.38 178 VAL A C 1
ATOM 1416 O O . VAL A 1 178 ? 12.742 -2.973 -1.451 1.00 93.38 178 VAL A O 1
ATOM 1419 N N . TYR A 1 179 ? 14.823 -2.707 -2.248 1.00 94.75 179 TYR A N 1
ATOM 1420 C CA . TYR A 1 179 ? 15.501 -3.042 -0.998 1.00 94.75 179 TYR A CA 1
ATOM 1421 C C . TYR A 1 179 ? 15.226 -2.020 0.097 1.00 94.75 179 TYR A C 1
ATOM 1423 O O . TYR A 1 179 ? 15.061 -2.407 1.252 1.00 94.75 179 TYR A O 1
ATOM 1431 N N . PHE A 1 180 ? 15.124 -0.736 -0.243 1.00 95.12 180 PHE A N 1
ATOM 1432 C CA . PHE A 1 180 ? 14.766 0.301 0.717 1.00 95.12 180 PHE A CA 1
ATOM 1433 C C . PHE A 1 180 ? 13.358 0.076 1.287 1.00 95.12 180 PHE A C 1
ATOM 1435 O O . PHE A 1 180 ? 13.196 -0.004 2.507 1.00 95.12 180 PHE A O 1
ATOM 1442 N N . ILE A 1 181 ? 12.355 -0.109 0.420 1.00 94.94 181 ILE A N 1
ATOM 1443 C CA . ILE A 1 181 ? 10.968 -0.377 0.838 1.00 94.94 181 ILE A CA 1
ATOM 1444 C C . ILE A 1 181 ? 10.895 -1.686 1.637 1.00 94.94 181 ILE A C 1
ATOM 1446 O O . ILE A 1 181 ? 10.316 -1.723 2.723 1.00 94.94 181 ILE A O 1
ATOM 1450 N N . SER A 1 182 ? 11.537 -2.748 1.146 1.00 94.38 182 SER A N 1
ATOM 1451 C CA . SER A 1 182 ? 11.571 -4.050 1.824 1.00 94.38 182 SER A CA 1
ATOM 1452 C C . SER A 1 182 ? 12.264 -3.968 3.185 1.00 94.38 182 SER A C 1
ATOM 1454 O O . SER A 1 182 ? 11.789 -4.555 4.153 1.00 94.38 182 SER A O 1
ATOM 1456 N N . GLY A 1 183 ? 13.345 -3.193 3.299 1.00 95.12 183 GLY A N 1
ATOM 1457 C CA . GLY A 1 183 ? 14.060 -2.961 4.553 1.00 95.12 183 GLY A CA 1
ATOM 1458 C C . GLY A 1 183 ? 13.199 -2.260 5.603 1.00 95.12 183 GLY A C 1
ATOM 1459 O O . GLY A 1 183 ? 13.223 -2.657 6.769 1.00 95.12 183 GLY A O 1
ATOM 1460 N N . ILE A 1 184 ? 12.381 -1.281 5.198 1.00 93.62 184 ILE A N 1
ATOM 1461 C CA . ILE A 1 184 ? 11.404 -0.629 6.087 1.00 93.62 184 ILE A CA 1
ATOM 1462 C C . ILE A 1 184 ? 10.374 -1.644 6.593 1.00 93.62 184 ILE A C 1
ATOM 1464 O O . ILE A 1 184 ? 10.095 -1.692 7.794 1.00 93.62 184 ILE A O 1
ATOM 1468 N N . LEU A 1 185 ? 9.831 -2.476 5.696 1.00 93.56 185 LEU A N 1
ATOM 1469 C CA . LEU A 1 185 ? 8.866 -3.512 6.069 1.00 93.56 185 LEU A CA 1
ATOM 1470 C C . LEU A 1 185 ? 9.483 -4.521 7.040 1.00 93.56 185 LEU A C 1
ATOM 1472 O O . LEU A 1 185 ? 8.886 -4.792 8.078 1.00 93.56 185 LEU A O 1
ATOM 1476 N N . ILE A 1 186 ? 10.686 -5.024 6.753 1.00 94.88 186 ILE A N 1
ATOM 1477 C CA . ILE A 1 186 ? 11.397 -5.982 7.612 1.00 94.88 186 ILE A CA 1
ATOM 1478 C C . ILE A 1 186 ? 11.671 -5.375 8.990 1.00 94.88 186 ILE A C 1
ATOM 1480 O O . ILE A 1 186 ? 11.399 -6.017 10.004 1.00 94.88 186 ILE A O 1
ATOM 1484 N N . LEU A 1 187 ? 12.155 -4.131 9.053 1.00 92.62 187 LEU A N 1
ATOM 1485 C CA . LEU A 1 187 ? 12.392 -3.446 10.323 1.00 92.62 187 LEU A CA 1
ATOM 1486 C C . LEU A 1 187 ? 11.105 -3.357 11.148 1.00 92.62 187 LEU A C 1
ATOM 1488 O O . LEU A 1 187 ? 11.098 -3.689 12.333 1.00 92.62 187 LEU A O 1
ATOM 1492 N N . GLN A 1 188 ? 9.999 -2.963 10.520 1.00 90.44 188 GLN A N 1
ATOM 1493 C CA . GLN A 1 188 ? 8.718 -2.861 11.207 1.00 90.44 188 GLN A CA 1
ATOM 1494 C C . GLN A 1 188 ? 8.161 -4.238 11.612 1.00 90.44 188 GLN A C 1
ATOM 1496 O O . GLN A 1 188 ? 7.572 -4.372 12.687 1.00 90.44 188 GLN A O 1
ATOM 1501 N N . MET A 1 189 ? 8.376 -5.273 10.798 1.00 92.88 189 MET A N 1
ATOM 1502 C CA . MET A 1 189 ? 8.039 -6.656 11.144 1.00 92.88 189 MET A CA 1
ATOM 1503 C C . MET A 1 189 ? 8.803 -7.125 12.383 1.00 92.88 189 MET A C 1
ATOM 1505 O O . MET A 1 189 ? 8.206 -7.730 13.274 1.00 92.88 189 MET A O 1
ATOM 1509 N N . LEU A 1 190 ? 10.094 -6.797 12.483 1.00 92.00 190 LEU A N 1
ATOM 1510 C CA . LEU A 1 190 ? 10.910 -7.090 13.662 1.00 92.00 190 LEU A CA 1
ATOM 1511 C C . LEU A 1 190 ? 10.402 -6.341 14.898 1.00 92.00 190 LEU A C 1
ATOM 1513 O O . LEU A 1 190 ? 10.281 -6.945 15.963 1.00 92.00 190 LEU A O 1
ATOM 1517 N N . VAL A 1 191 ? 10.042 -5.059 14.764 1.00 87.19 191 VAL A N 1
ATOM 1518 C CA . VAL A 1 191 ? 9.445 -4.278 15.862 1.00 87.19 191 VAL A CA 1
ATOM 1519 C C . VAL A 1 191 ? 8.156 -4.939 16.354 1.00 87.19 191 VAL A C 1
ATOM 1521 O O . VAL A 1 191 ? 8.037 -5.226 17.543 1.00 87.19 191 VAL A O 1
ATOM 1524 N N . ASN A 1 192 ? 7.224 -5.257 15.454 1.00 87.88 192 ASN A N 1
ATOM 1525 C CA . ASN A 1 192 ? 5.954 -5.899 15.807 1.00 87.88 192 ASN A CA 1
ATOM 1526 C C . ASN A 1 192 ? 6.153 -7.297 16.419 1.00 87.88 192 ASN A C 1
ATOM 1528 O O . ASN A 1 192 ? 5.493 -7.654 17.398 1.00 87.88 192 ASN A O 1
ATOM 1532 N N . PHE A 1 193 ? 7.097 -8.081 15.893 1.00 89.31 193 PHE A N 1
ATOM 1533 C CA . PHE A 1 193 ? 7.472 -9.371 16.471 1.00 89.31 193 PHE A CA 1
ATOM 1534 C C . PHE A 1 193 ? 7.980 -9.217 17.913 1.00 89.31 193 PHE A C 1
ATOM 1536 O O . PHE A 1 193 ? 7.506 -9.923 18.809 1.00 89.31 193 PHE A O 1
ATOM 1543 N N . CYS A 1 194 ? 8.876 -8.257 18.158 1.00 88.00 194 CYS A N 1
ATOM 1544 C CA . CYS A 1 194 ? 9.382 -7.945 19.494 1.00 88.00 194 CYS A CA 1
ATOM 1545 C C . CYS A 1 194 ? 8.263 -7.494 20.441 1.00 88.00 194 CYS A C 1
ATOM 1547 O O . CYS A 1 194 ? 8.209 -7.977 21.572 1.00 88.00 194 CYS A O 1
ATOM 1549 N N . THR A 1 195 ? 7.334 -6.644 19.988 1.00 82.12 195 THR A N 1
ATOM 1550 C CA . THR A 1 195 ? 6.179 -6.200 20.791 1.00 82.12 195 THR A CA 1
ATOM 1551 C C . THR A 1 195 ? 5.276 -7.367 21.190 1.00 82.12 195 THR A C 1
ATOM 1553 O O . THR A 1 195 ? 4.771 -7.398 22.310 1.00 82.12 195 THR A O 1
ATOM 1556 N N . ARG A 1 196 ? 5.100 -8.361 20.309 1.00 82.88 196 ARG A N 1
ATOM 1557 C CA . ARG A 1 196 ? 4.278 -9.549 20.594 1.00 82.88 196 ARG A CA 1
ATOM 1558 C C . ARG A 1 196 ? 4.968 -10.560 21.510 1.00 82.88 196 ARG A C 1
ATOM 1560 O O . ARG A 1 196 ? 4.303 -11.148 22.357 1.00 82.88 196 ARG A O 1
ATOM 1567 N N . LYS A 1 197 ? 6.268 -10.813 21.319 1.00 86.62 197 LYS A N 1
ATOM 1568 C CA . LYS A 1 197 ? 7.005 -11.859 22.055 1.00 86.62 197 LYS A CA 1
ATOM 1569 C C . LYS A 1 197 ? 7.610 -11.381 23.373 1.00 86.62 197 LYS A C 1
ATOM 1571 O O . LYS A 1 197 ? 7.687 -12.171 24.308 1.00 86.62 197 LYS A O 1
ATOM 1576 N N . PHE A 1 198 ? 8.015 -10.115 23.463 1.00 87.31 198 PHE A N 1
ATOM 1577 C CA . PHE A 1 198 ? 8.721 -9.563 24.623 1.00 87.31 198 PHE A CA 1
ATOM 1578 C C . PHE A 1 198 ? 8.092 -8.244 25.110 1.00 87.31 198 PHE A C 1
ATOM 1580 O O . PHE A 1 198 ? 8.792 -7.228 25.178 1.00 87.31 198 PHE A O 1
ATOM 1587 N N . PRO A 1 199 ? 6.796 -8.233 25.483 1.00 80.19 199 PRO A N 1
ATOM 1588 C CA . PRO A 1 199 ? 6.070 -7.004 25.806 1.00 80.19 199 PRO A CA 1
ATOM 1589 C C . PRO A 1 199 ? 6.753 -6.200 26.918 1.00 80.19 199 PRO A C 1
ATOM 1591 O O . PRO A 1 199 ? 7.059 -5.034 26.717 1.00 80.19 199 PRO A O 1
ATOM 1594 N N . THR A 1 200 ? 7.140 -6.829 28.032 1.00 82.75 200 THR A N 1
ATOM 1595 C CA . THR A 1 200 ? 7.771 -6.141 29.175 1.00 82.75 200 THR A CA 1
ATOM 1596 C C . THR A 1 200 ? 9.093 -5.454 28.817 1.00 82.75 200 THR A C 1
ATOM 1598 O O . THR A 1 200 ? 9.384 -4.362 29.301 1.00 82.75 200 THR A O 1
ATOM 1601 N N . ARG A 1 201 ? 9.908 -6.067 27.943 1.00 84.94 201 ARG A N 1
ATOM 1602 C CA . ARG A 1 201 ? 11.171 -5.461 27.488 1.00 84.94 2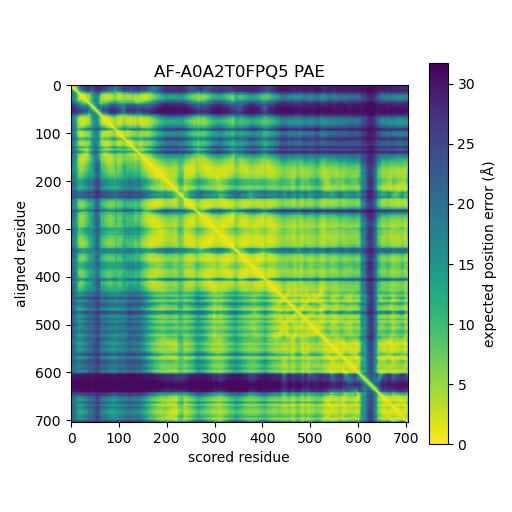01 ARG A CA 1
ATOM 1603 C C . ARG A 1 201 ? 10.909 -4.287 26.554 1.00 84.94 201 ARG A C 1
ATOM 1605 O O . ARG A 1 201 ? 11.571 -3.261 26.669 1.00 84.94 201 ARG A O 1
ATOM 1612 N N . VAL A 1 202 ? 9.942 -4.430 25.648 1.00 81.88 202 VAL A N 1
ATOM 1613 C CA . VAL A 1 202 ? 9.544 -3.353 24.736 1.00 81.88 202 VAL A CA 1
ATOM 1614 C C . VAL A 1 202 ? 8.956 -2.178 25.508 1.00 81.88 202 VAL A C 1
ATOM 1616 O O . VAL A 1 202 ? 9.308 -1.044 25.207 1.00 81.88 202 VAL A O 1
ATOM 1619 N N . GLU A 1 203 ? 8.139 -2.424 26.530 1.00 81.69 203 GLU A N 1
ATOM 1620 C CA . GLU A 1 203 ? 7.615 -1.385 27.423 1.00 81.69 203 GLU A CA 1
ATOM 1621 C C . GLU A 1 203 ? 8.744 -0.641 28.148 1.00 81.69 203 GLU A C 1
ATOM 1623 O O . GLU A 1 203 ? 8.762 0.590 28.155 1.00 81.69 203 GLU A O 1
ATOM 1628 N N . ALA A 1 204 ? 9.735 -1.364 28.684 1.00 83.38 204 ALA A N 1
ATOM 1629 C CA . ALA A 1 204 ? 10.901 -0.759 29.327 1.00 83.38 204 ALA A CA 1
ATOM 1630 C C . ALA A 1 204 ? 11.709 0.121 28.354 1.00 83.38 204 ALA A C 1
ATOM 1632 O O . ALA A 1 204 ? 12.039 1.263 28.675 1.00 83.38 204 ALA A O 1
ATOM 1633 N N . VAL A 1 205 ? 11.969 -0.369 27.137 1.00 85.19 205 VAL A N 1
ATOM 1634 C CA . VAL A 1 205 ? 12.662 0.399 26.087 1.00 85.19 205 VAL A CA 1
ATOM 1635 C C . VAL A 1 205 ? 11.833 1.609 25.652 1.00 85.19 205 VAL A C 1
ATOM 1637 O O . VAL A 1 205 ? 12.369 2.709 25.510 1.00 85.19 205 VAL A O 1
ATOM 1640 N N . ALA A 1 206 ? 10.521 1.437 25.488 1.00 82.12 206 ALA A N 1
ATOM 1641 C CA . ALA A 1 206 ? 9.605 2.495 25.082 1.00 82.12 206 ALA A CA 1
ATOM 1642 C C . ALA A 1 206 ? 9.418 3.585 26.143 1.00 82.12 206 ALA A C 1
ATOM 1644 O O . ALA A 1 206 ? 8.975 4.683 25.801 1.00 82.12 206 ALA A O 1
ATOM 1645 N N . ASN A 1 207 ? 9.773 3.299 27.398 1.00 84.69 207 ASN A N 1
ATOM 1646 C CA . ASN A 1 207 ? 9.791 4.264 28.491 1.00 84.69 207 ASN A CA 1
ATOM 1647 C C . ASN A 1 207 ? 11.082 5.085 28.581 1.00 84.69 207 ASN A C 1
ATOM 1649 O O . ASN A 1 207 ? 11.118 6.060 29.326 1.00 84.69 207 ASN A O 1
ATOM 1653 N N . SER A 1 208 ? 12.119 4.756 27.808 1.00 89.25 208 SER A N 1
ATOM 1654 C CA . SER A 1 208 ? 13.302 5.615 27.710 1.00 89.25 208 SER A CA 1
ATOM 1655 C C . SER A 1 208 ? 12.953 6.974 27.085 1.00 89.25 208 SER A C 1
ATOM 1657 O O . SER A 1 208 ? 12.155 7.056 26.148 1.00 89.25 208 SER A O 1
ATOM 1659 N N . ASN A 1 209 ? 13.586 8.051 27.562 1.00 88.31 209 ASN A N 1
ATOM 1660 C CA . ASN A 1 209 ? 13.315 9.417 27.088 1.00 88.31 209 ASN A CA 1
ATOM 1661 C C . ASN A 1 209 ? 13.497 9.565 25.569 1.00 88.31 209 ASN A C 1
ATOM 1663 O O . ASN A 1 209 ? 12.717 10.257 24.913 1.00 88.31 209 ASN A O 1
ATOM 1667 N N . LEU A 1 210 ? 14.487 8.870 24.996 1.00 89.19 210 LEU A N 1
ATOM 1668 C CA . LEU A 1 210 ? 14.738 8.874 23.556 1.00 89.19 210 LEU A CA 1
ATOM 1669 C C . LEU A 1 210 ? 13.563 8.267 22.781 1.00 89.19 210 LEU A C 1
ATOM 1671 O O . LEU A 1 210 ? 13.054 8.886 21.847 1.00 89.19 210 LEU A O 1
ATOM 1675 N N . ILE A 1 211 ? 13.104 7.077 23.181 1.00 88.44 211 ILE A N 1
ATOM 1676 C CA . ILE A 1 211 ? 12.011 6.394 22.483 1.00 88.44 211 ILE A CA 1
ATOM 1677 C C . ILE A 1 211 ? 10.673 7.085 22.741 1.00 88.44 211 ILE A C 1
ATOM 1679 O O . ILE A 1 211 ? 9.852 7.146 21.831 1.00 88.44 211 ILE A O 1
ATOM 1683 N N . ARG A 1 212 ? 10.450 7.682 23.915 1.00 88.56 212 ARG A N 1
ATOM 1684 C CA . ARG A 1 212 ? 9.269 8.529 24.156 1.00 88.56 212 ARG A CA 1
ATOM 1685 C C . ARG A 1 212 ? 9.232 9.732 23.233 1.00 88.56 212 ARG A C 1
ATOM 1687 O O . ARG A 1 212 ? 8.225 9.948 22.566 1.00 88.56 212 ARG A O 1
ATOM 1694 N N . THR A 1 213 ? 10.351 10.442 23.120 1.00 89.31 213 THR A N 1
ATOM 1695 C CA . THR A 1 213 ? 10.489 11.579 22.204 1.00 89.31 213 THR A CA 1
ATOM 1696 C C . THR A 1 213 ? 10.258 11.138 20.757 1.00 89.31 213 THR A C 1
ATOM 1698 O O . THR A 1 213 ? 9.488 11.766 20.028 1.00 89.31 213 THR A O 1
ATOM 1701 N N . TRP A 1 214 ? 10.842 10.007 20.347 1.00 88.56 214 TRP A N 1
ATOM 1702 C CA . TRP A 1 214 ? 10.585 9.413 19.035 1.00 88.56 214 TRP A CA 1
ATOM 1703 C C . TRP A 1 214 ? 9.102 9.092 18.833 1.00 88.56 214 TRP A C 1
ATOM 1705 O O . TRP A 1 214 ? 8.516 9.496 17.832 1.00 88.56 214 TRP A O 1
ATOM 1715 N N . ARG A 1 215 ? 8.458 8.415 19.788 1.00 87.69 215 ARG A N 1
ATOM 1716 C CA . ARG A 1 215 ? 7.040 8.045 19.694 1.00 87.69 215 ARG A CA 1
ATOM 1717 C C . ARG A 1 215 ? 6.145 9.274 19.610 1.00 87.69 215 ARG A C 1
ATOM 1719 O O . ARG A 1 215 ? 5.241 9.315 18.776 1.00 87.69 215 ARG A O 1
ATOM 1726 N N . LYS A 1 216 ? 6.437 10.292 20.418 1.00 88.56 216 LYS A N 1
ATOM 1727 C CA . LYS A 1 216 ? 5.747 11.580 20.423 1.00 88.56 216 LYS A CA 1
ATOM 1728 C C . LYS A 1 216 ? 5.741 12.212 19.038 1.00 88.56 216 LYS A C 1
ATOM 1730 O O . LYS A 1 216 ? 4.668 12.553 18.553 1.00 88.56 216 LYS A O 1
ATOM 1735 N N . TYR A 1 217 ? 6.898 12.329 18.387 1.00 87.62 217 TYR A N 1
ATOM 1736 C CA . TYR A 1 217 ? 7.011 13.064 17.123 1.00 87.62 217 TYR A CA 1
ATOM 1737 C C . TYR A 1 217 ? 6.826 12.219 15.861 1.00 87.62 217 TYR A C 1
ATOM 1739 O O . TYR A 1 217 ? 6.353 12.757 14.868 1.00 87.62 217 TYR A O 1
ATOM 1747 N N . MET A 1 218 ? 7.178 10.931 15.877 1.00 85.50 218 MET A N 1
ATOM 1748 C CA . MET A 1 218 ? 7.219 10.091 14.672 1.00 85.50 218 MET A CA 1
ATOM 1749 C C . MET A 1 218 ? 6.075 9.085 14.574 1.00 85.50 218 MET A C 1
ATOM 1751 O O . MET A 1 218 ? 5.645 8.771 13.465 1.00 85.50 218 MET A O 1
ATOM 1755 N N . THR A 1 219 ? 5.573 8.559 15.697 1.00 82.44 219 THR A N 1
ATOM 1756 C CA . THR A 1 219 ? 4.551 7.494 15.668 1.00 82.44 219 THR A CA 1
ATOM 1757 C C . THR A 1 219 ? 3.180 7.931 16.166 1.00 82.44 219 THR A C 1
ATOM 1759 O O . THR A 1 219 ? 2.210 7.259 15.852 1.00 82.44 219 THR A O 1
ATOM 1762 N N . LEU A 1 220 ? 3.069 9.003 16.955 1.00 82.81 220 LEU A N 1
ATOM 1763 C CA . LEU A 1 220 ? 1.793 9.435 17.540 1.00 82.81 220 LEU A CA 1
ATOM 1764 C C . LEU A 1 220 ? 1.314 10.770 16.971 1.00 82.81 220 LEU A C 1
ATOM 1766 O O . LEU A 1 220 ? 0.199 10.843 16.463 1.00 82.81 220 LEU A O 1
ATOM 1770 N N . ARG A 1 221 ? 2.129 11.828 17.018 1.00 82.50 221 ARG A N 1
ATOM 1771 C CA . ARG A 1 221 ? 1.693 13.150 16.548 1.00 82.50 221 ARG A CA 1
ATOM 1772 C C . ARG A 1 221 ? 1.381 13.117 15.045 1.00 82.50 221 ARG A C 1
ATOM 1774 O O . ARG A 1 221 ? 2.229 12.671 14.291 1.00 82.50 221 ARG A O 1
ATOM 1781 N N . PRO A 1 222 ? 0.227 13.602 14.570 1.00 70.56 222 PRO A N 1
ATOM 1782 C CA . PRO A 1 222 ? -0.045 13.736 13.142 1.00 70.56 222 PRO A CA 1
ATOM 1783 C C . PRO A 1 222 ? 0.859 14.793 12.491 1.00 70.56 222 PRO A C 1
ATOM 1785 O O . PRO A 1 222 ? 1.233 15.785 13.116 1.00 70.56 222 PRO A O 1
ATOM 1788 N N . LEU A 1 223 ? 1.213 14.563 11.223 1.00 65.75 223 LEU A N 1
ATOM 1789 C CA . LEU A 1 223 ? 2.223 15.348 10.503 1.00 65.75 223 LEU A CA 1
ATOM 1790 C C . LEU A 1 223 ? 1.731 16.740 10.074 1.00 65.75 223 LEU A C 1
ATOM 1792 O O . LEU A 1 223 ? 2.478 17.710 10.159 1.00 65.75 223 LEU A O 1
ATOM 1796 N N . LEU A 1 224 ? 0.494 16.838 9.584 1.00 63.50 224 LEU A N 1
ATOM 1797 C CA . LEU A 1 224 ? -0.061 18.067 9.016 1.00 63.50 224 LEU A CA 1
ATOM 1798 C C . LEU A 1 224 ? -1.245 18.577 9.828 1.00 63.50 224 LEU A C 1
ATOM 1800 O O . LEU A 1 224 ? -1.955 17.806 10.475 1.00 63.50 224 LEU A O 1
ATOM 1804 N N . SER A 1 225 ? -1.489 19.887 9.737 1.00 63.50 225 SER A N 1
ATOM 1805 C CA . SER A 1 225 ? -2.714 20.468 10.275 1.00 63.50 225 SER A CA 1
ATOM 1806 C C . SER A 1 225 ? -3.937 19.927 9.534 1.00 63.50 225 SER A C 1
ATOM 1808 O O . SER A 1 225 ? -3.875 19.511 8.374 1.00 63.50 225 SER A O 1
ATOM 1810 N N . GLU A 1 226 ? -5.073 19.960 10.218 1.00 61.16 226 GLU A N 1
ATOM 1811 C CA . GLU A 1 226 ? -6.325 19.360 9.772 1.00 61.16 226 GLU A CA 1
ATOM 1812 C C . GLU A 1 226 ? -6.742 19.757 8.359 1.00 61.16 226 GLU A C 1
ATOM 1814 O O . GLU A 1 226 ? -7.160 18.918 7.561 1.00 61.16 226 GLU A O 1
ATOM 1819 N N . LYS A 1 227 ? -6.602 21.049 8.048 1.00 62.53 227 LYS A N 1
ATOM 1820 C CA . LYS A 1 227 ? -6.967 21.606 6.751 1.00 62.53 227 LYS A CA 1
ATOM 1821 C C . LYS A 1 227 ? -6.206 20.893 5.635 1.00 62.53 227 LYS A C 1
ATOM 1823 O O . LYS A 1 227 ? -6.825 20.464 4.673 1.00 62.53 227 LYS A O 1
ATOM 1828 N N . TYR A 1 228 ? -4.897 20.706 5.785 1.00 60.50 228 TYR A N 1
ATOM 1829 C CA . TYR A 1 228 ? -4.071 20.055 4.765 1.00 60.50 228 TYR A CA 1
ATOM 1830 C C . TYR A 1 228 ? -4.226 18.532 4.776 1.00 60.50 228 TYR A C 1
ATOM 1832 O O . TYR A 1 228 ? -4.270 17.919 3.710 1.00 60.50 228 TYR A O 1
ATOM 1840 N N . ALA A 1 229 ? -4.394 17.920 5.952 1.00 60.50 229 ALA A N 1
ATOM 1841 C CA . ALA A 1 229 ? -4.632 16.483 6.067 1.00 60.50 229 ALA A CA 1
ATOM 1842 C C . ALA A 1 229 ? -5.885 16.035 5.293 1.00 60.50 229 ALA A C 1
ATOM 1844 O O . ALA A 1 229 ? -5.845 15.004 4.626 1.00 60.50 229 ALA A O 1
ATOM 1845 N N . ARG A 1 230 ? -6.963 16.837 5.305 1.00 59.56 230 ARG A N 1
ATOM 1846 C CA . ARG A 1 230 ? -8.196 16.563 4.539 1.00 59.56 230 ARG A CA 1
ATOM 1847 C C . ARG A 1 230 ? -8.021 16.649 3.023 1.00 59.56 230 ARG A C 1
ATOM 1849 O O . ARG A 1 230 ? -8.698 15.926 2.301 1.00 59.56 230 ARG A O 1
ATOM 1856 N N . TRP A 1 231 ? -7.161 17.544 2.543 1.00 56.38 231 TRP A N 1
ATOM 1857 C CA . TRP A 1 231 ? -6.921 17.721 1.107 1.00 56.38 231 TRP A CA 1
ATOM 1858 C C . TRP A 1 231 ? -6.064 16.599 0.524 1.00 56.38 231 TRP A C 1
ATOM 1860 O O . TRP A 1 231 ? -6.303 16.157 -0.596 1.00 56.38 231 TRP A O 1
ATOM 1870 N N . PHE A 1 232 ? -5.086 16.124 1.296 1.00 55.75 232 PHE A N 1
ATOM 1871 C CA . PHE A 1 232 ? -4.129 15.111 0.849 1.00 55.75 232 PHE A CA 1
ATOM 1872 C C . PHE A 1 232 ? -4.430 13.691 1.363 1.00 55.75 232 PHE A C 1
ATOM 1874 O O . PHE A 1 232 ? -3.650 12.780 1.087 1.00 55.75 232 PHE A O 1
ATOM 1881 N N . ASP A 1 233 ? -5.534 13.497 2.099 1.00 54.66 233 ASP A N 1
ATOM 1882 C CA . ASP A 1 233 ? -5.877 12.264 2.832 1.00 54.66 233 ASP A CA 1
ATOM 1883 C C . ASP A 1 233 ? -4.714 11.753 3.721 1.00 54.66 233 ASP A C 1
ATOM 1885 O O . ASP A 1 233 ? -4.400 10.560 3.777 1.00 54.66 233 ASP A O 1
ATOM 1889 N N . LEU A 1 234 ? -4.044 12.672 4.427 1.00 57.59 234 LEU A N 1
ATOM 1890 C CA . LEU A 1 234 ? -2.877 12.390 5.272 1.00 57.59 234 LEU A CA 1
ATOM 1891 C C . LEU A 1 234 ? -3.275 12.193 6.747 1.00 57.59 234 LEU A C 1
ATOM 1893 O O . LEU A 1 234 ? -2.999 13.038 7.595 1.00 57.59 234 LEU A O 1
ATOM 1897 N N . TYR A 1 235 ? -3.904 11.056 7.063 1.00 56.66 235 TYR A N 1
ATOM 1898 C CA . TYR A 1 235 ? -4.425 10.745 8.411 1.00 56.66 235 TYR A CA 1
ATOM 1899 C C . TYR A 1 235 ? -3.554 9.797 9.262 1.00 56.66 235 TYR A C 1
ATOM 1901 O O . TYR A 1 235 ? -3.737 9.699 10.476 1.00 56.66 235 TYR A O 1
ATOM 1909 N N . SER A 1 236 ? -2.598 9.105 8.645 1.00 63.25 236 SER A N 1
ATOM 1910 C CA . SER A 1 236 ? -1.636 8.204 9.295 1.00 63.25 236 SER A CA 1
ATOM 1911 C C . SER A 1 236 ? -0.543 8.931 10.103 1.00 63.25 236 SER A C 1
ATOM 1913 O O . SER A 1 236 ? -0.518 10.159 10.219 1.00 63.25 236 SER A O 1
ATOM 1915 N N . THR A 1 237 ? 0.346 8.152 10.707 1.00 72.62 237 THR A N 1
ATOM 1916 C CA . THR A 1 237 ? 1.466 8.601 11.536 1.00 72.62 237 THR A CA 1
ATOM 1917 C C . THR A 1 237 ? 2.631 9.127 10.671 1.00 72.62 237 THR A C 1
ATOM 1919 O O . THR A 1 237 ? 2.756 8.740 9.508 1.00 72.62 237 THR A O 1
ATOM 1922 N N . PRO A 1 238 ? 3.494 10.023 11.189 1.00 78.38 238 PRO A N 1
ATOM 1923 C CA . PRO A 1 238 ? 4.593 10.626 10.429 1.00 78.38 238 PRO A CA 1
ATOM 1924 C C . PRO A 1 238 ? 5.605 9.636 9.859 1.00 78.38 238 PRO A C 1
ATOM 1926 O O . PRO A 1 238 ? 6.105 9.852 8.759 1.00 78.38 238 PRO A O 1
ATOM 1929 N N . PHE A 1 239 ? 5.918 8.557 10.578 1.00 84.88 239 PHE A N 1
ATOM 1930 C CA . PHE A 1 239 ? 6.989 7.638 10.189 1.00 84.88 239 PHE A CA 1
ATOM 1931 C C . PHE A 1 239 ? 6.793 7.005 8.793 1.00 84.88 239 PHE A C 1
ATOM 1933 O O . PHE A 1 239 ? 7.698 7.146 7.963 1.00 84.88 239 PHE A O 1
ATOM 1940 N N . PRO A 1 240 ? 5.636 6.388 8.466 1.00 85.31 240 PRO A N 1
ATOM 1941 C CA . PRO A 1 240 ? 5.340 5.947 7.103 1.00 85.31 240 PRO A CA 1
ATOM 1942 C C . PRO A 1 240 ? 5.496 7.048 6.045 1.00 85.31 240 PRO A C 1
ATOM 1944 O O . PRO A 1 240 ? 6.005 6.771 4.961 1.00 85.31 240 PRO A O 1
ATOM 1947 N N . TYR A 1 241 ? 5.120 8.295 6.352 1.00 83.31 241 TYR A N 1
ATOM 1948 C CA . TYR A 1 241 ? 5.245 9.412 5.408 1.00 83.31 241 TYR A CA 1
ATOM 1949 C C . TYR A 1 241 ? 6.683 9.854 5.185 1.00 83.31 241 TYR A C 1
ATOM 1951 O O . TYR A 1 241 ? 7.055 10.145 4.054 1.00 83.31 241 TYR A O 1
ATOM 1959 N N . VAL A 1 242 ? 7.505 9.890 6.234 1.00 89.12 242 VAL A N 1
ATOM 1960 C CA . VAL A 1 242 ? 8.934 10.200 6.098 1.00 89.12 242 VAL A CA 1
ATOM 1961 C C . VAL A 1 242 ? 9.611 9.135 5.237 1.00 89.12 242 VAL A C 1
ATOM 1963 O O . VAL A 1 242 ? 10.356 9.472 4.322 1.00 89.12 242 VAL A O 1
ATOM 1966 N N . CYS A 1 243 ? 9.297 7.856 5.461 1.00 91.81 243 CYS A N 1
ATOM 1967 C CA . CYS A 1 243 ? 9.805 6.755 4.640 1.00 91.81 243 CYS A CA 1
ATOM 1968 C C . CYS A 1 243 ? 9.383 6.885 3.169 1.00 91.81 243 CYS A C 1
ATOM 1970 O O . CYS A 1 243 ? 10.195 6.709 2.258 1.00 91.81 243 CYS A O 1
ATOM 1972 N N . LEU A 1 244 ? 8.122 7.237 2.928 1.00 91.62 244 LEU A N 1
ATOM 1973 C CA . LEU A 1 244 ? 7.601 7.474 1.588 1.00 91.62 244 LEU A CA 1
ATOM 1974 C C . LEU A 1 244 ? 8.262 8.693 0.923 1.00 91.62 244 LEU A C 1
ATOM 1976 O O . LEU A 1 244 ? 8.634 8.624 -0.243 1.00 91.62 244 LEU A O 1
ATOM 1980 N N . PHE A 1 245 ? 8.471 9.784 1.661 1.00 91.69 245 PHE A N 1
ATOM 1981 C CA . PHE A 1 245 ? 9.164 10.973 1.165 1.00 91.69 245 PHE A CA 1
ATOM 1982 C C . PHE A 1 245 ? 10.625 10.673 0.812 1.00 91.69 245 PHE A C 1
ATOM 1984 O O . PHE A 1 245 ? 11.098 11.083 -0.245 1.00 91.69 245 PHE A O 1
ATOM 1991 N N . ILE A 1 246 ? 11.328 9.897 1.641 1.00 94.62 246 ILE A N 1
ATOM 1992 C CA . ILE A 1 246 ? 12.678 9.423 1.314 1.00 94.62 246 ILE A CA 1
ATOM 1993 C C . ILE A 1 246 ? 12.640 8.561 0.048 1.00 94.62 246 ILE A C 1
ATOM 1995 O O . ILE A 1 246 ? 13.487 8.743 -0.818 1.00 94.62 246 ILE A O 1
ATOM 1999 N N . THR A 1 247 ? 11.644 7.681 -0.101 1.00 95.38 247 THR A N 1
ATOM 2000 C CA . THR A 1 247 ? 11.459 6.875 -1.324 1.00 95.38 247 THR A CA 1
ATOM 2001 C C . THR A 1 247 ? 11.267 7.769 -2.552 1.00 95.38 247 THR A C 1
ATOM 2003 O O . THR A 1 247 ? 11.883 7.528 -3.588 1.00 95.38 247 THR A O 1
ATOM 2006 N N . PHE A 1 248 ? 10.460 8.826 -2.431 1.00 95.50 248 PHE A N 1
ATOM 2007 C CA . PHE A 1 248 ? 10.246 9.826 -3.476 1.00 95.50 248 PHE A CA 1
ATOM 2008 C C . PHE A 1 248 ? 11.553 10.526 -3.864 1.00 95.50 248 PHE A C 1
ATOM 2010 O O . PHE A 1 248 ? 11.937 10.501 -5.031 1.00 95.50 248 PHE A O 1
ATOM 2017 N N . VAL A 1 249 ? 12.272 11.098 -2.894 1.00 95.62 249 VAL A N 1
ATOM 2018 C CA . VAL A 1 249 ? 13.546 11.793 -3.145 1.00 95.62 249 VAL A CA 1
ATOM 2019 C C . VAL A 1 249 ? 14.568 10.839 -3.759 1.00 95.62 249 VAL A C 1
ATOM 2021 O O . VAL A 1 249 ? 15.196 11.172 -4.761 1.00 95.62 249 VAL A O 1
ATOM 2024 N N . LEU A 1 250 ? 14.696 9.634 -3.202 1.00 95.19 250 LEU A N 1
ATOM 2025 C CA . LEU A 1 250 ? 15.615 8.615 -3.693 1.00 95.19 250 LEU A CA 1
ATOM 2026 C C . LEU A 1 250 ? 15.300 8.234 -5.146 1.00 95.19 250 LEU A C 1
ATOM 2028 O O . LEU A 1 250 ? 16.224 8.153 -5.946 1.00 95.19 250 LEU A O 1
ATOM 2032 N N . ASN A 1 251 ? 14.024 8.080 -5.515 1.00 95.50 251 ASN A N 1
ATOM 2033 C CA . ASN A 1 251 ? 13.613 7.769 -6.888 1.00 95.50 251 ASN A CA 1
ATOM 2034 C C . ASN A 1 251 ? 14.130 8.805 -7.893 1.00 95.50 251 ASN A C 1
ATOM 2036 O O . ASN A 1 251 ? 14.780 8.434 -8.865 1.00 95.50 251 ASN A O 1
ATOM 2040 N N . TYR A 1 252 ? 13.889 10.096 -7.648 1.00 95.19 252 TYR A N 1
ATOM 2041 C CA . TYR A 1 252 ? 14.255 11.149 -8.604 1.00 95.19 252 TYR A CA 1
ATOM 2042 C C . TYR A 1 252 ? 15.739 11.525 -8.562 1.00 95.19 252 TYR A C 1
ATOM 2044 O O . TYR A 1 252 ? 16.298 11.890 -9.593 1.00 95.19 252 TYR A O 1
ATOM 2052 N N . VAL A 1 253 ? 16.415 11.361 -7.420 1.00 94.62 253 VAL A N 1
ATOM 2053 C CA . VAL A 1 253 ? 17.883 11.461 -7.366 1.00 94.62 253 VAL A CA 1
ATOM 2054 C C . VAL A 1 253 ? 18.511 10.343 -8.196 1.00 94.62 253 VAL A C 1
ATOM 2056 O O . VAL A 1 253 ? 19.346 10.609 -9.056 1.00 94.62 253 VAL A O 1
ATOM 2059 N N . LEU A 1 254 ? 18.082 9.094 -7.996 1.00 92.69 254 LEU A N 1
ATOM 2060 C CA . LEU A 1 254 ? 18.584 7.958 -8.770 1.00 92.69 254 LEU A CA 1
ATOM 2061 C C . LEU A 1 254 ? 18.202 8.053 -10.257 1.00 92.69 254 LEU A C 1
ATOM 2063 O O . LEU A 1 254 ? 18.957 7.585 -11.104 1.00 92.69 254 LEU A O 1
ATOM 2067 N N . MET A 1 255 ? 17.085 8.700 -10.590 1.00 92.62 255 MET A N 1
ATOM 2068 C CA . MET A 1 255 ? 16.694 8.967 -11.977 1.00 92.62 255 MET A CA 1
ATOM 2069 C C . MET A 1 255 ? 17.744 9.802 -12.734 1.00 92.62 255 MET A C 1
ATOM 2071 O O . MET A 1 255 ? 17.977 9.555 -13.914 1.00 92.62 255 MET A O 1
ATOM 2075 N N . GLY A 1 256 ? 18.369 10.783 -12.070 1.00 87.50 256 GLY A N 1
ATOM 2076 C CA . GLY A 1 256 ? 19.270 11.754 -12.706 1.00 87.50 256 GLY A CA 1
ATOM 2077 C C . GLY A 1 256 ? 20.773 11.479 -12.562 1.00 87.50 256 GLY A C 1
ATOM 2078 O O . GLY A 1 256 ? 21.580 12.130 -13.220 1.00 87.50 256 GLY A O 1
ATOM 2079 N N . VAL A 1 257 ? 21.184 10.548 -11.697 1.00 87.50 257 VAL A N 1
ATOM 2080 C CA . VAL A 1 257 ? 22.605 10.286 -11.402 1.00 87.50 257 VAL A CA 1
ATOM 2081 C C . VAL A 1 257 ? 23.238 9.347 -12.436 1.00 87.50 257 VAL A C 1
ATOM 2083 O O . VAL A 1 257 ? 22.625 8.370 -12.858 1.00 87.50 257 VAL A O 1
ATOM 2086 N N . LYS A 1 258 ? 24.511 9.603 -12.787 1.00 81.06 258 LYS A N 1
ATOM 2087 C CA . LYS A 1 258 ? 25.304 8.822 -13.762 1.00 81.06 258 LYS A CA 1
ATOM 2088 C C . LYS A 1 258 ? 24.675 8.751 -15.162 1.00 81.06 258 LYS A C 1
ATOM 2090 O O . LYS A 1 258 ? 24.891 7.791 -15.898 1.00 81.06 258 LYS A O 1
ATOM 2095 N N . LEU A 1 259 ? 23.923 9.780 -15.544 1.00 79.25 259 LEU A N 1
ATOM 2096 C CA . LEU A 1 259 ? 23.606 10.029 -16.943 1.00 79.25 259 LEU A CA 1
ATOM 2097 C C . LEU A 1 259 ? 24.839 10.703 -17.553 1.00 79.25 259 LEU A C 1
ATOM 2099 O O . LEU A 1 259 ? 25.116 11.856 -17.238 1.00 79.25 259 LEU A O 1
ATOM 2103 N N . ASN A 1 260 ? 25.591 9.981 -18.385 1.00 74.50 260 ASN A N 1
ATOM 2104 C CA . ASN A 1 260 ? 26.773 10.507 -19.079 1.00 74.50 260 ASN A CA 1
ATOM 2105 C C . ASN A 1 260 ? 26.473 10.719 -20.578 1.00 74.50 260 ASN A C 1
ATOM 2107 O O . ASN A 1 260 ? 27.035 10.011 -21.422 1.00 74.50 260 ASN A O 1
ATOM 2111 N N . PRO A 1 261 ? 25.567 11.647 -20.951 1.00 70.12 261 PRO A N 1
ATOM 2112 C CA . PRO A 1 261 ? 25.322 11.951 -22.350 1.00 70.12 261 PRO A CA 1
ATOM 2113 C C . PRO A 1 261 ? 26.549 12.682 -22.897 1.00 70.12 261 PRO A C 1
ATOM 2115 O O . PRO A 1 261 ? 26.844 13.818 -22.539 1.00 70.12 261 PRO A O 1
ATOM 2118 N N . SER A 1 262 ? 27.328 11.991 -23.717 1.00 63.09 262 SER A N 1
ATOM 2119 C CA . SER A 1 262 ? 28.523 12.566 -24.331 1.00 63.09 262 SER A CA 1
ATOM 2120 C C . SER A 1 262 ? 28.142 13.462 -25.523 1.00 63.09 262 SER A C 1
ATOM 2122 O O . SER A 1 262 ? 26.984 13.483 -25.945 1.00 63.09 262 SER A O 1
ATOM 2124 N N . ASN A 1 263 ? 29.118 14.217 -26.044 1.00 58.59 263 ASN A N 1
ATOM 2125 C CA . ASN A 1 263 ? 29.029 15.007 -27.287 1.00 58.59 263 ASN A CA 1
ATOM 2126 C C . ASN A 1 263 ? 28.506 14.165 -28.475 1.00 58.59 263 ASN A C 1
ATOM 2128 O O . ASN A 1 263 ? 28.502 12.943 -28.352 1.00 58.59 263 ASN A O 1
ATOM 2132 N N . PRO A 1 264 ? 28.074 14.774 -29.605 1.00 56.03 264 PRO A N 1
ATOM 2133 C CA . PRO A 1 264 ? 27.522 14.045 -30.752 1.00 56.03 264 PRO A CA 1
ATOM 2134 C C . PRO A 1 264 ? 28.353 12.808 -31.090 1.00 56.03 264 PRO A C 1
ATOM 2136 O O . PRO A 1 264 ? 29.562 12.898 -31.301 1.00 56.03 264 PRO A O 1
ATOM 2139 N N . GLN A 1 265 ? 27.693 11.658 -31.080 1.00 63.97 265 GLN A N 1
ATOM 2140 C CA . GLN A 1 265 ? 28.297 10.351 -31.296 1.00 63.97 265 GLN A CA 1
ATOM 2141 C C . GLN A 1 265 ? 27.660 9.724 -32.541 1.00 63.97 265 GLN A C 1
ATOM 2143 O O . GLN A 1 265 ? 26.500 10.017 -32.826 1.00 63.97 265 GLN A O 1
ATOM 2148 N N . PRO A 1 266 ? 28.355 8.834 -33.267 1.00 65.38 266 PRO A N 1
ATOM 2149 C CA . PRO A 1 266 ? 27.803 8.176 -34.455 1.00 65.38 266 PRO A CA 1
ATOM 2150 C C . PRO A 1 266 ? 26.452 7.482 -34.205 1.00 65.38 266 PRO A C 1
ATOM 2152 O O . PRO A 1 266 ? 25.609 7.431 -35.092 1.00 65.38 266 PRO A O 1
ATOM 2155 N N . LEU A 1 267 ? 26.240 6.989 -32.978 1.00 66.56 267 LEU A N 1
ATOM 2156 C CA . LEU A 1 267 ? 25.009 6.330 -32.523 1.00 66.56 267 LEU A CA 1
ATOM 2157 C C . LEU A 1 267 ? 23.898 7.300 -32.101 1.00 66.56 267 LEU A C 1
ATOM 2159 O O . LEU A 1 267 ? 22.719 6.991 -32.241 1.00 66.56 267 LEU A O 1
ATOM 2163 N N . TYR A 1 268 ? 24.263 8.474 -31.581 1.00 73.12 268 TYR A N 1
ATOM 2164 C CA . TYR A 1 268 ? 23.319 9.483 -31.109 1.00 73.12 268 TYR A CA 1
ATOM 2165 C C . TYR A 1 268 ? 23.683 10.841 -31.718 1.00 73.12 268 TYR A C 1
ATOM 2167 O O . TYR A 1 268 ? 24.592 11.512 -31.214 1.00 73.12 268 TYR A O 1
ATOM 2175 N N . PRO A 1 269 ? 22.949 11.286 -32.760 1.00 73.00 269 PRO A N 1
ATOM 2176 C CA . PRO A 1 269 ? 23.231 12.539 -33.462 1.00 73.00 269 PRO A CA 1
ATOM 2177 C C . PRO A 1 269 ? 23.263 13.763 -32.543 1.00 73.00 269 PRO A C 1
ATOM 2179 O O . PRO A 1 269 ? 23.953 14.742 -32.818 1.00 73.00 269 PRO A O 1
ATOM 2182 N N . THR A 1 270 ? 22.519 13.717 -31.433 1.00 80.75 270 THR A N 1
ATOM 2183 C CA . THR A 1 270 ? 22.502 14.777 -30.427 1.00 80.75 270 THR A CA 1
ATOM 2184 C C . THR A 1 270 ? 22.620 14.211 -29.014 1.00 80.75 270 THR A C 1
ATOM 2186 O O . THR A 1 270 ? 22.107 13.135 -28.702 1.00 80.75 270 THR A O 1
ATOM 2189 N N . SER A 1 271 ? 23.226 14.993 -28.115 1.00 81.31 271 SER A N 1
ATOM 2190 C CA . SER A 1 271 ? 23.295 14.678 -26.679 1.00 81.31 271 SER A CA 1
ATOM 2191 C C . SER A 1 271 ? 21.895 14.548 -26.046 1.00 81.31 271 SER A C 1
ATOM 2193 O O . SER A 1 271 ? 21.682 13.758 -25.124 1.00 81.31 271 SER A O 1
ATOM 2195 N N . SER A 1 272 ? 20.903 15.260 -26.598 1.00 83.25 272 SER A N 1
ATOM 2196 C CA . SER A 1 272 ? 19.497 15.155 -26.193 1.00 83.25 272 SER A CA 1
ATOM 2197 C C . SER A 1 272 ? 18.921 13.768 -26.477 1.00 83.25 272 SER A C 1
ATOM 2199 O O . SER A 1 272 ? 18.274 13.197 -25.603 1.00 83.25 272 SER A O 1
ATOM 2201 N N . MET A 1 273 ? 19.187 13.198 -27.657 1.00 82.12 273 MET A N 1
ATOM 2202 C CA . MET A 1 273 ? 18.727 11.848 -28.002 1.00 82.12 273 MET A CA 1
ATOM 2203 C C . MET A 1 273 ? 19.374 10.793 -27.100 1.00 82.12 273 MET A C 1
ATOM 2205 O O . MET A 1 273 ? 18.666 9.932 -26.584 1.00 82.12 273 MET A O 1
ATOM 2209 N N . ALA A 1 274 ? 20.682 10.909 -26.826 1.00 82.00 274 ALA A N 1
ATOM 2210 C CA . ALA A 1 274 ? 21.378 10.024 -25.885 1.00 82.00 274 ALA A CA 1
ATOM 2211 C C . ALA A 1 274 ? 20.776 10.107 -24.470 1.00 82.00 274 ALA A C 1
ATOM 2213 O O . ALA A 1 274 ? 20.510 9.089 -23.829 1.00 82.00 274 ALA A O 1
ATOM 2214 N N . THR A 1 275 ? 20.501 11.327 -23.996 1.00 86.12 275 THR A N 1
ATOM 2215 C CA . THR A 1 275 ? 19.840 11.558 -22.703 1.00 86.12 275 THR A CA 1
ATOM 2216 C C . THR A 1 275 ? 18.443 10.941 -22.676 1.00 86.12 275 THR A C 1
ATOM 2218 O O . THR A 1 275 ? 18.090 10.293 -21.692 1.00 86.12 275 THR A O 1
ATOM 2221 N N . GLY A 1 276 ? 17.672 11.096 -23.757 1.00 87.50 276 GLY A N 1
ATOM 2222 C CA . GLY A 1 276 ? 16.352 10.489 -23.927 1.00 87.50 276 GLY A CA 1
ATOM 2223 C C . GLY A 1 276 ? 16.391 8.968 -23.789 1.00 87.50 276 GLY A C 1
ATOM 2224 O O . GLY A 1 276 ? 15.614 8.408 -23.019 1.00 87.50 276 GLY A O 1
ATOM 2225 N N . THR A 1 277 ? 17.360 8.301 -24.421 1.00 84.50 277 THR A N 1
ATOM 2226 C CA . THR A 1 277 ? 17.548 6.847 -24.285 1.00 84.50 277 THR A CA 1
ATOM 2227 C C . THR A 1 277 ? 17.818 6.440 -22.836 1.00 84.50 277 THR A C 1
ATOM 2229 O O . THR A 1 277 ? 17.155 5.557 -22.283 1.00 84.50 277 THR A O 1
ATOM 2232 N N . TYR A 1 278 ? 18.801 7.083 -22.199 1.00 87.38 278 TYR A N 1
ATOM 2233 C CA . TYR A 1 278 ? 19.253 6.696 -20.862 1.00 87.38 278 TYR A CA 1
ATOM 2234 C C . TYR A 1 278 ? 18.176 6.964 -19.810 1.00 87.38 278 TYR A C 1
ATOM 2236 O O . TYR A 1 278 ? 17.913 6.113 -18.956 1.00 87.38 278 TYR A O 1
ATOM 2244 N N . LEU A 1 279 ? 17.519 8.124 -19.893 1.00 91.31 279 LEU A N 1
ATOM 2245 C CA . LEU A 1 279 ? 16.432 8.509 -19.000 1.00 91.31 279 LEU A CA 1
ATOM 2246 C C . LEU A 1 279 ? 15.170 7.671 -19.245 1.00 91.31 279 LEU A C 1
ATOM 2248 O O . LEU A 1 279 ? 14.503 7.284 -18.284 1.00 91.31 279 LEU A O 1
ATOM 2252 N N . GLY A 1 280 ? 14.859 7.348 -20.502 1.00 90.50 280 GLY A N 1
ATOM 2253 C CA . GLY A 1 280 ? 13.724 6.505 -20.879 1.00 90.50 280 GLY A CA 1
ATOM 2254 C C . GLY A 1 280 ? 13.843 5.099 -20.300 1.00 90.50 280 GLY A C 1
ATOM 2255 O O . GLY A 1 280 ? 12.913 4.611 -19.651 1.00 90.50 280 GLY A O 1
ATOM 2256 N N . TYR A 1 281 ? 15.013 4.469 -20.430 1.00 87.06 281 TYR A N 1
ATOM 2257 C CA . TYR A 1 281 ? 15.255 3.164 -19.809 1.00 87.06 281 TYR A CA 1
ATOM 2258 C C . TYR A 1 281 ? 15.222 3.251 -18.273 1.00 87.06 281 TYR A C 1
ATOM 2260 O O . TYR A 1 281 ? 14.564 2.441 -17.619 1.00 87.06 281 TYR A O 1
ATOM 2268 N N . ARG A 1 282 ? 15.859 4.277 -17.686 1.00 91.62 282 ARG A N 1
ATOM 2269 C CA . ARG A 1 282 ?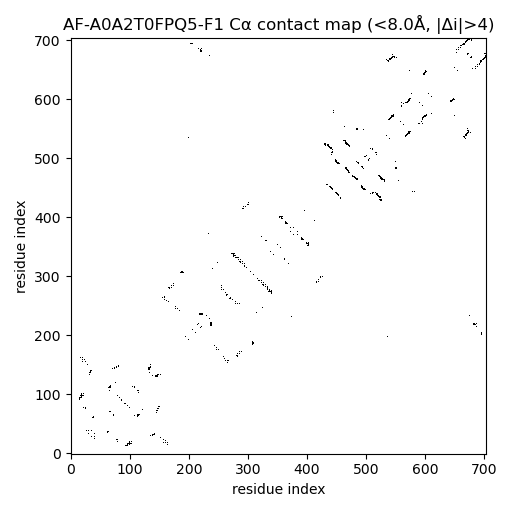 15.892 4.496 -16.228 1.00 91.62 282 ARG A CA 1
ATOM 2270 C C . ARG A 1 282 ? 14.500 4.594 -15.614 1.00 91.62 282 ARG A C 1
ATOM 2272 O O . ARG A 1 282 ? 14.200 3.908 -14.637 1.00 91.62 282 ARG A O 1
ATOM 2279 N N . SER A 1 283 ? 13.672 5.458 -16.187 1.00 95.31 283 SER A N 1
ATOM 2280 C CA . SER A 1 283 ? 12.310 5.724 -15.724 1.00 95.31 283 SER A CA 1
ATOM 2281 C C . SER A 1 283 ? 11.398 4.518 -15.918 1.00 95.31 283 SER A C 1
ATOM 2283 O O . SER A 1 283 ? 10.650 4.186 -15.000 1.00 95.31 283 SER A O 1
ATOM 2285 N N . GLY A 1 284 ? 11.532 3.793 -17.034 1.00 92.56 284 GLY A N 1
ATOM 2286 C CA . GLY A 1 284 ? 10.819 2.534 -17.269 1.00 92.56 284 GLY A CA 1
ATOM 2287 C C . GLY A 1 284 ? 11.151 1.463 -16.224 1.00 92.56 284 GLY A C 1
ATOM 2288 O O . GLY A 1 284 ? 10.247 0.877 -15.628 1.00 92.56 284 GLY A O 1
ATOM 2289 N N . MET A 1 285 ? 12.436 1.261 -15.914 1.00 91.38 285 MET A N 1
ATOM 2290 C CA . MET A 1 285 ? 12.856 0.283 -14.900 1.00 91.38 285 MET A CA 1
ATOM 2291 C C . MET A 1 285 ? 12.401 0.678 -13.494 1.00 91.38 285 MET A C 1
ATOM 2293 O O . MET A 1 285 ? 11.841 -0.144 -12.767 1.00 91.38 285 MET A O 1
ATOM 2297 N N . LEU A 1 286 ? 12.572 1.947 -13.112 1.00 93.81 286 LEU A N 1
ATOM 2298 C CA . LEU A 1 286 ? 12.070 2.441 -11.831 1.00 93.81 286 LEU A CA 1
ATOM 2299 C C . LEU A 1 286 ? 10.551 2.255 -11.728 1.00 93.81 286 LEU A C 1
ATOM 2301 O O . LEU A 1 286 ? 10.068 1.831 -10.675 1.00 93.81 286 LEU A O 1
ATOM 2305 N N . CYS A 1 287 ? 9.804 2.551 -12.792 1.00 94.44 287 CYS A N 1
ATOM 2306 C CA . CYS A 1 287 ? 8.359 2.346 -12.876 1.00 94.44 287 CYS A CA 1
ATOM 2307 C C . CYS A 1 287 ? 7.988 0.872 -12.630 1.00 94.44 287 CYS A C 1
ATOM 2309 O O . CYS A 1 287 ? 7.252 0.571 -11.685 1.00 94.44 287 CYS A O 1
ATOM 2311 N N . MET A 1 288 ? 8.579 -0.051 -13.394 1.00 92.06 288 MET A N 1
ATOM 2312 C CA . MET A 1 288 ? 8.273 -1.484 -13.332 1.00 92.06 288 MET A CA 1
ATOM 2313 C C . MET A 1 288 ? 8.538 -2.100 -11.954 1.00 92.06 288 MET A C 1
ATOM 2315 O O . MET A 1 288 ? 7.672 -2.784 -11.410 1.00 92.06 288 MET A O 1
ATOM 2319 N N . TYR A 1 289 ? 9.683 -1.812 -11.331 1.00 93.38 289 TYR A N 1
ATOM 2320 C CA . TYR A 1 289 ? 10.044 -2.397 -10.030 1.00 93.38 289 TYR A CA 1
ATOM 2321 C C . TYR A 1 289 ? 9.163 -1.908 -8.866 1.00 93.38 289 TYR A C 1
ATOM 2323 O O . TYR A 1 289 ? 9.113 -2.553 -7.816 1.00 93.38 289 TYR A O 1
ATOM 2331 N N . LYS A 1 290 ? 8.438 -0.793 -9.028 1.00 95.00 290 LYS A N 1
ATOM 2332 C CA . LYS A 1 290 ? 7.474 -0.308 -8.026 1.00 95.00 290 LYS A CA 1
ATOM 2333 C C . LYS A 1 290 ? 6.104 -0.979 -8.131 1.00 95.00 290 LYS A C 1
ATOM 2335 O O . LYS A 1 290 ? 5.395 -1.043 -7.124 1.00 95.00 290 LYS A O 1
ATOM 2340 N N . LEU A 1 291 ? 5.723 -1.488 -9.304 1.00 94.31 291 LEU A N 1
ATOM 2341 C CA . LEU A 1 291 ? 4.389 -2.049 -9.538 1.00 94.31 291 LEU A CA 1
ATOM 2342 C C . LEU A 1 291 ? 4.016 -3.205 -8.589 1.00 94.31 291 LEU A C 1
ATOM 2344 O O . LEU A 1 291 ? 2.895 -3.173 -8.076 1.00 94.31 291 LEU A O 1
ATOM 2348 N N . PRO A 1 292 ? 4.898 -4.174 -8.257 1.00 94.31 292 PRO A N 1
ATOM 2349 C CA . PRO A 1 292 ? 4.555 -5.218 -7.290 1.00 94.31 292 PRO A CA 1
ATOM 2350 C C . PRO A 1 292 ? 4.096 -4.654 -5.939 1.00 94.31 292 PRO A C 1
ATOM 2352 O O . PRO A 1 292 ? 3.093 -5.106 -5.388 1.00 94.31 292 PRO A O 1
ATOM 2355 N N . PHE A 1 293 ? 4.764 -3.613 -5.429 1.00 95.38 293 PHE A N 1
ATOM 2356 C CA . PHE A 1 293 ? 4.366 -2.956 -4.181 1.00 95.38 293 PHE A CA 1
ATOM 2357 C C . PHE A 1 293 ? 3.035 -2.225 -4.309 1.00 95.38 293 PHE A C 1
ATOM 2359 O O . PHE A 1 293 ? 2.211 -2.312 -3.399 1.00 95.38 293 PHE A O 1
ATOM 2366 N N . VAL A 1 294 ? 2.797 -1.544 -5.437 1.00 95.81 294 VAL A N 1
ATOM 2367 C CA . VAL A 1 294 ? 1.501 -0.907 -5.712 1.00 95.81 294 VAL A CA 1
ATOM 2368 C C . VAL A 1 294 ? 0.386 -1.947 -5.609 1.00 95.81 294 VAL A C 1
ATOM 2370 O O . VAL A 1 294 ? -0.574 -1.729 -4.873 1.00 95.81 294 VAL A O 1
ATOM 2373 N N . PHE A 1 295 ? 0.522 -3.103 -6.257 1.00 94.12 295 PHE A N 1
ATOM 2374 C CA . PHE A 1 295 ? -0.510 -4.139 -6.205 1.00 94.12 295 PHE A CA 1
ATOM 2375 C C . PHE A 1 295 ? -0.657 -4.754 -4.813 1.00 94.12 295 PHE A C 1
ATOM 2377 O O . PHE A 1 295 ? -1.770 -4.755 -4.287 1.00 94.12 295 PHE A O 1
ATOM 2384 N N . VAL A 1 296 ? 0.432 -5.209 -4.176 1.00 94.50 296 VAL A N 1
ATOM 2385 C CA . VAL A 1 296 ? 0.348 -5.862 -2.855 1.00 94.50 296 VAL A CA 1
ATOM 2386 C C . VAL A 1 296 ? -0.255 -4.925 -1.807 1.00 94.50 296 VAL A C 1
ATOM 2388 O O . VAL A 1 296 ? -1.127 -5.340 -1.041 1.00 94.50 296 VAL A O 1
ATOM 2391 N N . PHE A 1 297 ? 0.155 -3.657 -1.770 1.00 93.94 297 PHE A N 1
ATOM 2392 C CA . PHE A 1 297 ? -0.333 -2.715 -0.761 1.00 93.94 297 PHE A CA 1
ATOM 2393 C C . PHE A 1 297 ? -1.805 -2.327 -0.941 1.00 93.94 297 PHE A C 1
ATOM 2395 O O . PHE A 1 297 ? -2.432 -1.929 0.038 1.00 93.94 297 PHE A O 1
ATOM 2402 N N . GLY A 1 298 ? -2.361 -2.484 -2.147 1.00 90.81 298 GLY A N 1
ATOM 2403 C CA . GLY A 1 298 ? -3.788 -2.292 -2.423 1.00 90.81 298 GLY A CA 1
ATOM 2404 C C . GLY A 1 298 ? -4.660 -3.535 -2.182 1.00 90.81 298 GLY A C 1
ATOM 2405 O O . GLY A 1 298 ? -5.882 -3.460 -2.334 1.00 90.81 298 GLY A O 1
ATOM 2406 N N . THR A 1 299 ? -4.071 -4.686 -1.832 1.00 90.12 299 THR A N 1
ATOM 2407 C CA . THR A 1 299 ? -4.834 -5.919 -1.560 1.00 90.12 299 THR A CA 1
ATOM 2408 C C . THR A 1 299 ? -5.583 -5.850 -0.228 1.00 90.12 299 THR A C 1
ATOM 2410 O O . THR A 1 299 ? -5.117 -5.248 0.739 1.00 90.12 299 THR A O 1
ATOM 2413 N N . ARG A 1 300 ? -6.749 -6.510 -0.145 1.00 84.44 300 ARG A N 1
ATOM 2414 C CA . ARG A 1 300 ? -7.495 -6.633 1.123 1.00 84.44 300 ARG A CA 1
ATOM 2415 C C . ARG A 1 300 ? -6.858 -7.673 2.039 1.00 84.44 300 ARG A C 1
ATOM 2417 O O . ARG A 1 300 ? -6.786 -7.455 3.246 1.00 84.44 300 ARG A O 1
ATOM 2424 N N . ASN A 1 301 ? -6.371 -8.781 1.477 1.00 85.56 301 ASN A N 1
ATOM 2425 C CA . ASN A 1 301 ? -5.681 -9.838 2.218 1.00 85.56 301 ASN A CA 1
ATOM 2426 C C . ASN A 1 301 ? -4.174 -9.568 2.297 1.00 85.56 301 ASN A C 1
ATOM 2428 O O . ASN A 1 301 ? -3.347 -10.417 1.967 1.00 85.56 301 ASN A O 1
ATOM 2432 N N . ASN A 1 302 ? -3.814 -8.365 2.734 1.00 87.69 302 ASN A N 1
ATOM 2433 C CA . ASN A 1 302 ? -2.428 -7.937 2.779 1.00 87.69 302 ASN A CA 1
ATOM 2434 C C . ASN A 1 302 ? -1.704 -8.557 3.988 1.00 87.69 302 ASN A C 1
ATOM 2436 O O . ASN A 1 302 ? -1.899 -8.127 5.128 1.00 87.69 302 ASN A O 1
ATOM 2440 N N . ILE A 1 303 ? -0.824 -9.532 3.737 1.00 86.50 303 ILE A N 1
ATOM 2441 C CA . ILE A 1 303 ? 0.003 -10.196 4.761 1.00 86.50 303 ILE A CA 1
ATOM 2442 C C . ILE A 1 303 ? 0.843 -9.212 5.586 1.00 86.50 303 ILE A C 1
ATOM 2444 O O . ILE A 1 303 ? 1.103 -9.452 6.770 1.00 86.50 303 ILE A O 1
ATOM 2448 N N . PHE A 1 304 ? 1.223 -8.075 4.998 1.00 90.00 304 PHE A N 1
ATOM 2449 C CA . PHE A 1 304 ? 2.025 -7.080 5.689 1.00 90.00 304 PHE A CA 1
ATOM 2450 C C . PHE A 1 304 ? 1.262 -6.411 6.831 1.00 90.00 304 PHE A C 1
ATOM 2452 O O . PHE A 1 304 ? 1.902 -6.064 7.812 1.00 90.00 304 PHE A O 1
ATOM 2459 N N . THR A 1 305 ? -0.073 -6.325 6.795 1.00 86.75 305 THR A N 1
ATOM 2460 C CA . THR A 1 305 ? -0.862 -5.793 7.930 1.00 86.75 305 THR A CA 1
ATOM 2461 C C . THR A 1 305 ? -0.638 -6.600 9.207 1.00 86.75 305 THR A C 1
ATOM 2463 O O . THR A 1 305 ? -0.319 -6.055 10.265 1.00 86.75 305 THR A O 1
ATOM 2466 N N . TRP A 1 306 ? -0.697 -7.929 9.106 1.00 84.62 306 TRP A N 1
ATOM 2467 C CA . TRP A 1 306 ? -0.411 -8.818 10.226 1.00 84.62 306 TRP A CA 1
ATOM 2468 C C . TRP A 1 306 ? 1.065 -8.774 10.636 1.00 84.62 306 TRP A C 1
ATOM 2470 O O . TRP A 1 306 ? 1.362 -8.808 11.838 1.00 84.62 306 TRP A O 1
ATOM 2480 N N . ALA A 1 307 ? 1.967 -8.715 9.652 1.00 89.06 307 ALA A N 1
ATOM 2481 C CA . ALA A 1 307 ? 3.403 -8.826 9.862 1.00 89.06 307 ALA A CA 1
ATOM 2482 C C . ALA A 1 307 ? 4.012 -7.555 10.476 1.00 89.06 307 ALA A C 1
ATOM 2484 O O . ALA A 1 307 ? 4.764 -7.652 11.443 1.00 89.06 307 ALA A O 1
ATOM 2485 N N . THR A 1 308 ? 3.662 -6.368 9.976 1.00 89.19 308 THR A N 1
ATOM 2486 C CA . THR A 1 308 ? 4.167 -5.072 10.464 1.00 89.19 308 THR A CA 1
ATOM 2487 C C . THR A 1 308 ? 3.337 -4.504 11.617 1.00 89.19 308 THR A C 1
ATOM 2489 O O . THR A 1 308 ? 3.813 -3.632 12.347 1.00 89.19 308 THR A O 1
ATOM 2492 N N . GLY A 1 309 ? 2.094 -4.972 11.781 1.00 81.44 309 GLY A N 1
ATOM 2493 C CA . GLY A 1 309 ? 1.129 -4.394 12.718 1.00 81.44 309 GLY A CA 1
ATOM 2494 C C . GLY A 1 309 ? 0.598 -3.025 12.281 1.00 81.44 309 GLY A C 1
ATOM 2495 O O . GLY A 1 309 ? -0.066 -2.358 13.070 1.00 81.44 309 GLY A O 1
ATOM 2496 N N . TRP A 1 310 ? 0.901 -2.582 11.056 1.00 84.69 310 TRP A N 1
ATOM 2497 C CA . TRP A 1 310 ? 0.297 -1.384 10.484 1.00 84.69 310 TRP A CA 1
ATOM 2498 C C . TRP A 1 310 ? -1.110 -1.665 9.986 1.00 84.69 310 TRP A C 1
ATOM 2500 O O . TRP A 1 310 ? -1.388 -2.720 9.414 1.00 84.69 310 TRP A O 1
ATOM 2510 N N . ASP A 1 311 ? -1.971 -0.671 10.158 1.00 79.94 311 ASP A N 1
ATOM 2511 C CA . ASP A 1 311 ? -3.318 -0.714 9.622 1.00 79.94 311 ASP A CA 1
ATOM 2512 C C . ASP A 1 311 ? -3.319 -0.673 8.083 1.00 79.94 311 ASP A C 1
ATOM 2514 O O . ASP A 1 311 ? -2.408 -0.132 7.441 1.00 79.94 311 ASP A O 1
ATOM 2518 N N . ILE A 1 312 ? -4.379 -1.210 7.481 1.00 82.06 312 ILE A N 1
ATOM 2519 C CA . ILE A 1 312 ? -4.588 -1.188 6.033 1.00 82.06 312 ILE A CA 1
ATOM 2520 C C . ILE A 1 312 ? -4.623 0.245 5.485 1.00 82.06 312 ILE A C 1
ATOM 2522 O O . ILE A 1 312 ? -4.195 0.471 4.353 1.00 82.06 312 ILE A O 1
ATOM 2526 N N . ALA A 1 313 ? -5.037 1.236 6.286 1.00 80.25 313 ALA A N 1
ATOM 2527 C CA . ALA A 1 313 ? -4.974 2.644 5.902 1.00 80.25 313 ALA A CA 1
ATOM 2528 C C . ALA A 1 313 ? -3.543 3.102 5.566 1.00 80.25 313 ALA A C 1
ATOM 2530 O O . ALA A 1 313 ? -3.351 3.872 4.622 1.00 80.25 313 ALA A O 1
ATOM 2531 N N . VAL A 1 314 ? -2.529 2.590 6.280 1.00 84.88 314 VAL A N 1
ATOM 2532 C CA . VAL A 1 314 ? -1.115 2.880 5.992 1.00 84.88 314 VAL A CA 1
ATOM 2533 C C . VAL A 1 314 ? -0.735 2.330 4.620 1.00 84.88 314 VAL A C 1
ATOM 2535 O O . VAL A 1 314 ? -0.163 3.047 3.805 1.00 84.88 314 VAL A O 1
ATOM 2538 N N . PHE A 1 315 ? -1.086 1.078 4.328 1.00 90.12 315 PHE A N 1
ATOM 2539 C CA . PHE A 1 315 ? -0.755 0.450 3.047 1.00 90.12 315 PHE A CA 1
ATOM 2540 C C . PHE A 1 315 ? -1.515 1.065 1.874 1.00 90.12 315 PHE A C 1
ATOM 2542 O O . PHE A 1 315 ? -0.907 1.335 0.843 1.00 90.12 315 PHE A O 1
ATOM 2549 N N . ASN A 1 316 ? -2.794 1.402 2.044 1.00 88.19 316 ASN A N 1
ATOM 2550 C CA . ASN A 1 316 ? -3.561 2.138 1.035 1.00 88.19 316 ASN A CA 1
ATOM 2551 C C . ASN A 1 316 ? -2.920 3.494 0.708 1.00 88.19 316 ASN A C 1
ATOM 2553 O O . ASN A 1 316 ? -2.949 3.955 -0.438 1.00 88.19 316 ASN A O 1
ATOM 2557 N N . HIS A 1 317 ? -2.304 4.127 1.706 1.00 86.19 317 HIS A N 1
ATOM 2558 C CA . HIS A 1 317 ? -1.550 5.349 1.493 1.00 86.19 317 HIS A CA 1
ATOM 2559 C C . HIS A 1 317 ? -0.295 5.113 0.642 1.00 86.19 317 HIS A C 1
ATOM 2561 O O . HIS A 1 317 ? -0.083 5.815 -0.348 1.00 86.19 317 HIS A O 1
ATOM 2567 N N . TRP A 1 318 ? 0.500 4.095 0.984 1.00 92.00 318 TRP A N 1
ATOM 2568 C CA . TRP A 1 318 ? 1.657 3.681 0.184 1.00 92.00 318 TRP A CA 1
ATOM 2569 C C . TRP A 1 318 ? 1.261 3.305 -1.248 1.00 92.00 318 TRP A C 1
ATOM 2571 O O . TRP A 1 318 ? 1.889 3.787 -2.186 1.00 92.00 318 TRP A O 1
ATOM 2581 N N . HIS A 1 319 ? 0.191 2.527 -1.428 1.00 93.94 319 HIS A N 1
ATOM 2582 C CA . HIS A 1 319 ? -0.387 2.196 -2.733 1.00 93.94 319 HIS A CA 1
ATOM 2583 C C . HIS A 1 319 ? -0.651 3.462 -3.556 1.00 93.94 319 HIS A C 1
ATOM 2585 O O . HIS A 1 319 ? -0.177 3.580 -4.684 1.00 93.94 319 HIS A O 1
ATOM 2591 N N . THR A 1 320 ? -1.343 4.442 -2.965 1.00 91.50 320 THR A N 1
ATOM 2592 C CA . THR A 1 320 ? -1.736 5.676 -3.658 1.00 91.50 320 THR A CA 1
ATOM 2593 C C . THR A 1 320 ? -0.523 6.493 -4.110 1.00 91.50 320 THR A C 1
ATOM 2595 O O . THR A 1 320 ? -0.490 6.969 -5.244 1.00 91.50 320 THR A O 1
ATOM 2598 N N . TRP A 1 321 ? 0.485 6.677 -3.255 1.00 92.62 321 TRP A N 1
ATOM 2599 C CA . TRP A 1 321 ? 1.648 7.498 -3.609 1.00 92.62 321 TRP A CA 1
ATOM 2600 C C . TRP A 1 321 ? 2.660 6.788 -4.494 1.00 92.62 321 TRP A C 1
ATOM 2602 O O . TRP A 1 321 ? 3.185 7.418 -5.411 1.00 92.62 321 TRP A O 1
ATOM 2612 N N . LEU A 1 322 ? 2.895 5.491 -4.288 1.00 95.88 322 LEU A N 1
ATOM 2613 C CA . LEU A 1 322 ? 3.709 4.714 -5.219 1.00 95.88 322 LEU A CA 1
ATOM 2614 C C . LEU A 1 322 ? 3.058 4.683 -6.607 1.00 95.88 322 LEU A C 1
ATOM 2616 O O . LEU A 1 322 ? 3.768 4.842 -7.595 1.00 95.88 322 LEU A O 1
ATOM 2620 N N . ALA A 1 323 ? 1.726 4.583 -6.695 1.00 96.12 323 ALA A N 1
ATOM 2621 C CA . ALA A 1 323 ? 1.009 4.682 -7.967 1.00 96.12 323 ALA A CA 1
ATOM 2622 C C . ALA A 1 323 ? 1.200 6.055 -8.638 1.00 96.12 323 ALA A C 1
ATOM 2624 O O . ALA A 1 323 ? 1.434 6.123 -9.842 1.00 96.12 323 ALA A O 1
ATOM 2625 N N . ARG A 1 324 ? 1.177 7.158 -7.873 1.00 94.69 324 ARG A N 1
ATOM 2626 C CA . ARG A 1 324 ? 1.491 8.498 -8.410 1.00 94.69 324 ARG A CA 1
ATOM 2627 C C . ARG A 1 324 ? 2.913 8.568 -8.962 1.00 94.69 324 ARG A C 1
ATOM 2629 O O . ARG A 1 324 ? 3.103 9.092 -10.054 1.00 94.69 324 ARG A O 1
ATOM 2636 N N . MET A 1 325 ? 3.891 8.018 -8.241 1.00 96.00 325 MET A N 1
ATOM 2637 C CA . MET A 1 325 ? 5.280 7.955 -8.711 1.00 96.00 325 MET A CA 1
ATOM 2638 C C . MET A 1 325 ? 5.403 7.123 -9.991 1.00 96.00 325 MET A C 1
ATOM 2640 O O . MET A 1 325 ? 6.052 7.569 -10.925 1.00 96.00 325 MET A O 1
ATOM 2644 N N . VAL A 1 326 ? 4.738 5.965 -10.061 1.00 96.94 326 VAL A N 1
ATOM 2645 C CA . VAL A 1 326 ? 4.681 5.105 -11.259 1.00 96.94 326 VAL A CA 1
ATOM 2646 C C . VAL A 1 326 ? 4.141 5.867 -12.468 1.00 96.94 326 VAL A C 1
ATOM 2648 O O . VAL A 1 326 ? 4.734 5.801 -13.539 1.00 96.94 326 VAL A O 1
ATOM 2651 N N . VAL A 1 327 ? 3.064 6.641 -12.310 1.00 97.25 327 VAL A N 1
ATOM 2652 C CA . VAL A 1 327 ? 2.526 7.438 -13.423 1.00 97.25 327 VAL A CA 1
ATOM 2653 C C . VAL A 1 327 ? 3.471 8.571 -13.825 1.00 97.25 327 VAL A C 1
ATOM 2655 O O . VAL A 1 327 ? 3.678 8.778 -15.017 1.00 97.25 327 VAL A O 1
ATOM 2658 N N . ILE A 1 328 ? 4.078 9.281 -12.865 1.00 97.00 328 ILE A N 1
ATOM 2659 C CA . ILE A 1 328 ? 5.082 10.317 -13.168 1.00 97.00 328 ILE A CA 1
ATOM 2660 C C . ILE A 1 328 ? 6.261 9.703 -13.931 1.00 97.00 328 ILE A C 1
ATOM 2662 O O . ILE A 1 328 ? 6.676 10.243 -14.953 1.00 97.00 328 ILE A O 1
ATOM 2666 N N . ASP A 1 329 ? 6.764 8.556 -13.478 1.00 96.94 329 ASP A N 1
ATOM 2667 C CA . ASP A 1 329 ? 7.847 7.843 -14.148 1.00 96.94 329 ASP A CA 1
ATOM 2668 C C . ASP A 1 329 ? 7.421 7.361 -15.544 1.00 96.94 329 ASP A C 1
ATOM 2670 O O . ASP A 1 329 ? 8.216 7.441 -16.472 1.00 96.94 329 ASP A O 1
ATOM 2674 N N . GLY A 1 330 ? 6.164 6.944 -15.731 1.00 96.25 330 GLY A N 1
ATOM 2675 C CA . GLY A 1 330 ? 5.598 6.601 -17.040 1.00 96.25 330 GLY A CA 1
ATOM 2676 C C . GLY A 1 330 ? 5.522 7.789 -18.010 1.00 96.25 330 GLY A C 1
ATOM 2677 O O . GLY A 1 330 ? 5.831 7.639 -19.196 1.00 96.25 330 GLY A O 1
ATOM 2678 N N . PHE A 1 331 ? 5.187 8.988 -17.521 1.00 96.62 331 PHE A N 1
ATOM 2679 C CA . PHE A 1 331 ? 5.256 10.217 -18.321 1.00 96.62 331 PHE A CA 1
ATOM 2680 C C . PHE A 1 331 ? 6.697 10.587 -18.681 1.00 96.62 331 PHE A C 1
ATOM 2682 O O . PHE A 1 331 ? 6.958 10.930 -19.834 1.00 96.62 331 PHE A O 1
ATOM 2689 N N . ILE A 1 332 ? 7.633 10.488 -17.729 1.00 96.50 332 ILE A N 1
ATOM 2690 C CA . ILE A 1 332 ? 9.062 10.726 -17.984 1.00 96.50 332 ILE A CA 1
ATOM 2691 C C . ILE A 1 332 ? 9.587 9.722 -19.014 1.00 96.50 332 ILE A C 1
ATOM 2693 O O . ILE A 1 332 ? 10.258 10.128 -19.955 1.00 96.50 332 ILE A O 1
ATOM 2697 N N . HIS A 1 333 ? 9.235 8.443 -18.880 1.00 94.31 333 HIS A N 1
ATOM 2698 C CA . HIS A 1 333 ? 9.589 7.376 -19.814 1.00 94.31 333 HIS A CA 1
ATOM 2699 C C . HIS A 1 333 ? 9.110 7.693 -21.229 1.00 94.31 333 HIS A C 1
ATOM 2701 O O . HIS A 1 333 ? 9.913 7.751 -22.158 1.00 94.31 333 HIS A O 1
ATOM 2707 N N . THR A 1 334 ? 7.820 7.992 -21.376 1.00 91.69 334 THR A N 1
ATOM 2708 C CA . THR A 1 334 ? 7.226 8.326 -22.676 1.00 91.69 334 THR A CA 1
ATOM 2709 C C . THR A 1 334 ? 7.872 9.578 -23.272 1.00 91.69 334 THR A C 1
ATOM 2711 O O . THR A 1 334 ? 8.293 9.568 -24.426 1.00 91.69 334 THR A O 1
ATOM 2714 N N . GLY A 1 335 ? 8.022 10.647 -22.484 1.00 91.50 335 GLY A N 1
ATOM 2715 C CA . GLY A 1 335 ? 8.641 11.894 -22.938 1.00 91.50 335 GLY A CA 1
ATOM 2716 C C . GLY A 1 335 ? 10.110 11.727 -23.334 1.00 91.50 335 GLY A C 1
ATOM 2717 O O . GLY A 1 335 ? 10.543 12.283 -24.341 1.00 91.50 335 GLY A O 1
ATOM 2718 N N . ALA A 1 336 ? 10.872 10.923 -22.593 1.00 91.06 336 ALA A N 1
ATOM 2719 C CA . ALA A 1 336 ? 12.273 10.650 -22.889 1.00 91.06 336 ALA A CA 1
ATOM 2720 C C . ALA A 1 336 ? 12.440 9.866 -24.202 1.00 91.06 336 ALA A C 1
ATOM 2722 O O . ALA A 1 336 ? 13.326 10.193 -24.993 1.00 91.06 336 ALA A O 1
ATOM 2723 N N . TYR A 1 337 ? 11.551 8.911 -24.494 1.00 85.69 337 TYR A N 1
ATOM 2724 C CA . TYR A 1 337 ? 11.559 8.213 -25.782 1.00 85.69 337 TYR A CA 1
ATOM 2725 C C . TYR A 1 337 ? 11.088 9.088 -26.951 1.00 85.69 337 TYR A C 1
ATOM 2727 O O . TYR A 1 337 ? 11.641 8.983 -28.044 1.00 85.69 337 TYR A O 1
ATOM 2735 N N . VAL A 1 338 ? 10.161 10.027 -26.733 1.00 86.38 338 VAL A N 1
ATOM 2736 C CA . VAL A 1 338 ? 9.829 11.045 -27.751 1.00 86.38 338 VAL A CA 1
ATOM 2737 C C . VAL A 1 338 ? 11.058 11.896 -28.098 1.00 86.38 338 VAL A C 1
ATOM 2739 O O . VAL A 1 338 ? 11.284 12.206 -29.268 1.00 86.38 338 VAL A O 1
ATOM 2742 N N . VAL A 1 339 ? 11.886 12.240 -27.106 1.00 85.44 339 VAL A N 1
ATOM 2743 C CA . VAL A 1 339 ? 13.160 12.947 -27.329 1.00 85.44 339 VAL A CA 1
ATOM 2744 C C . VAL A 1 339 ? 14.190 12.060 -28.039 1.00 85.44 339 VAL A C 1
ATOM 2746 O O . VAL A 1 339 ? 14.942 12.571 -28.866 1.00 85.44 339 VAL A O 1
ATOM 2749 N N . HIS A 1 340 ? 14.221 10.755 -27.748 1.00 80.81 340 HIS A N 1
ATOM 2750 C CA . HIS A 1 340 ? 15.121 9.797 -28.398 1.00 80.81 340 HIS A CA 1
ATOM 2751 C C . HIS A 1 340 ? 14.866 9.676 -29.907 1.00 80.81 340 HIS A C 1
ATOM 2753 O O . HIS A 1 340 ? 15.801 9.854 -30.679 1.00 80.81 340 HIS A O 1
ATOM 2759 N N . TYR A 1 341 ? 13.625 9.418 -30.336 1.00 73.25 341 TYR A N 1
ATOM 2760 C CA . TYR A 1 341 ? 13.315 9.278 -31.770 1.00 73.25 341 TYR A CA 1
ATOM 2761 C C . TYR A 1 341 ? 13.198 10.626 -32.490 1.00 73.25 341 TYR A C 1
ATOM 2763 O O . TYR A 1 341 ? 13.300 10.692 -33.709 1.00 73.25 341 TYR A O 1
ATOM 2771 N N . GLY A 1 342 ? 12.969 11.717 -31.758 1.00 70.06 342 GLY A N 1
ATOM 2772 C CA . GLY A 1 342 ? 12.589 12.990 -32.356 1.00 70.06 342 GLY A CA 1
ATOM 2773 C C . GLY A 1 342 ? 11.136 12.982 -32.849 1.00 70.06 342 GLY A C 1
ATOM 2774 O O . GLY A 1 342 ? 10.533 11.949 -33.130 1.00 70.06 342 GLY A O 1
ATOM 2775 N N . HIS A 1 343 ? 10.535 14.170 -32.955 1.00 63.44 343 HIS A N 1
ATOM 2776 C CA . HIS A 1 343 ? 9.085 14.307 -33.143 1.00 63.44 343 HIS A CA 1
ATOM 2777 C C . HIS A 1 343 ? 8.549 13.635 -34.424 1.00 63.44 343 HIS A C 1
ATOM 2779 O O . HIS A 1 343 ? 7.435 13.120 -34.422 1.00 63.44 343 HIS A O 1
ATOM 2785 N N . LYS A 1 344 ? 9.298 13.649 -35.535 1.00 58.97 344 LYS A N 1
ATOM 2786 C CA . LYS A 1 344 ? 8.824 13.086 -36.814 1.00 58.97 344 LYS A CA 1
ATOM 2787 C C . LYS A 1 344 ? 8.816 11.554 -36.804 1.00 58.97 344 LYS A C 1
ATOM 2789 O O . LYS A 1 344 ? 7.816 10.959 -37.195 1.00 58.97 344 LYS A O 1
ATOM 2794 N N . ASP A 1 345 ? 9.873 10.931 -36.292 1.00 64.12 345 ASP A N 1
ATOM 2795 C CA . ASP A 1 345 ? 9.984 9.470 -36.253 1.00 64.12 345 ASP A CA 1
ATOM 2796 C C . ASP A 1 345 ? 9.188 8.849 -35.105 1.00 64.12 345 ASP A C 1
ATOM 2798 O O . ASP A 1 345 ? 8.664 7.743 -35.263 1.00 64.12 345 ASP A O 1
ATOM 2802 N N . ALA A 1 346 ? 9.000 9.590 -34.006 1.00 59.97 346 ALA A N 1
ATOM 2803 C CA . ALA A 1 346 ? 8.084 9.212 -32.937 1.00 59.97 346 ALA A CA 1
ATOM 2804 C C . ALA A 1 346 ? 6.649 9.065 -33.460 1.00 59.97 346 ALA A C 1
ATOM 2806 O O . ALA A 1 346 ? 5.988 8.095 -33.113 1.00 59.97 346 ALA A O 1
ATOM 2807 N N . MET A 1 347 ? 6.179 9.969 -34.335 1.00 63.16 347 MET A N 1
ATOM 2808 C CA . MET A 1 347 ? 4.832 9.891 -34.925 1.00 63.16 347 MET A CA 1
ATOM 2809 C C . MET A 1 347 ? 4.649 8.662 -35.829 1.00 63.16 347 MET A C 1
ATOM 2811 O O . MET A 1 347 ? 3.580 8.058 -35.825 1.00 63.16 347 MET A O 1
ATOM 2815 N N . ALA A 1 348 ? 5.694 8.244 -36.547 1.00 63.75 348 ALA A N 1
ATOM 2816 C CA . ALA A 1 348 ? 5.666 7.014 -37.340 1.00 63.75 348 ALA A CA 1
ATOM 2817 C C . ALA A 1 348 ? 5.640 5.744 -36.464 1.00 63.75 348 ALA A C 1
ATOM 2819 O O . ALA A 1 348 ? 5.030 4.744 -36.845 1.00 63.75 348 ALA A O 1
ATOM 2820 N N . ALA A 1 349 ? 6.257 5.788 -35.277 1.00 65.62 349 ALA A N 1
ATOM 2821 C CA . ALA A 1 349 ? 6.299 4.671 -34.331 1.00 65.62 349 ALA A CA 1
ATOM 2822 C C . ALA A 1 349 ? 4.932 4.341 -33.692 1.00 65.62 349 ALA A C 1
ATOM 2824 O O . ALA A 1 349 ? 4.740 3.233 -33.207 1.00 65.62 349 ALA A O 1
ATOM 2825 N N . TRP A 1 350 ? 3.938 5.239 -33.762 1.00 69.75 350 TRP A N 1
ATOM 2826 C CA . TRP A 1 350 ? 2.564 4.965 -33.296 1.00 69.75 350 TRP A CA 1
ATOM 2827 C C . TRP A 1 350 ? 1.831 3.887 -34.096 1.00 69.75 350 TRP A C 1
ATOM 2829 O O . TRP A 1 350 ? 0.770 3.440 -33.675 1.00 69.75 350 TRP A O 1
ATOM 2839 N N . SER A 1 351 ? 2.352 3.490 -35.255 1.00 72.25 351 SER A N 1
ATOM 2840 C CA . SER A 1 351 ? 1.792 2.368 -36.014 1.00 72.25 351 SER A CA 1
ATOM 2841 C C . SER A 1 351 ? 2.104 1.008 -35.379 1.00 72.25 351 SER A C 1
ATOM 2843 O O . SER A 1 351 ? 1.427 0.028 -35.680 1.00 72.25 351 SER A O 1
ATOM 2845 N N . ASP A 1 352 ? 3.081 0.951 -34.473 1.00 74.81 352 ASP A N 1
ATOM 2846 C CA . ASP A 1 352 ? 3.521 -0.275 -33.823 1.00 74.81 352 ASP A CA 1
ATOM 2847 C C . ASP A 1 352 ? 2.735 -0.543 -32.520 1.00 74.81 352 ASP A C 1
ATOM 2849 O O . ASP A 1 352 ? 2.458 0.342 -31.694 1.00 74.81 352 ASP A O 1
ATOM 2853 N N . ALA A 1 353 ? 2.361 -1.812 -32.344 1.00 78.25 353 ALA A N 1
ATOM 2854 C CA . ALA A 1 353 ? 1.645 -2.324 -31.186 1.00 78.25 353 ALA A CA 1
ATOM 2855 C C . ALA A 1 353 ? 2.411 -2.068 -29.878 1.00 78.25 353 ALA A C 1
ATOM 2857 O O . ALA A 1 353 ? 1.788 -1.763 -28.858 1.00 78.25 353 ALA A O 1
ATOM 2858 N N . TYR A 1 354 ? 3.746 -2.131 -29.902 1.00 81.81 354 TYR A N 1
ATOM 2859 C CA . TYR A 1 354 ? 4.592 -1.856 -28.735 1.00 81.81 354 TYR A CA 1
ATOM 2860 C C . TYR A 1 354 ? 4.345 -0.461 -28.142 1.00 81.81 354 TYR A C 1
ATOM 2862 O O . TYR A 1 354 ? 4.113 -0.317 -26.935 1.00 81.81 354 TYR A O 1
ATOM 2870 N N . TRP A 1 355 ? 4.349 0.566 -28.997 1.00 82.38 355 TRP A N 1
ATOM 2871 C CA . TRP A 1 355 ? 4.192 1.969 -28.604 1.00 82.38 355 TRP A CA 1
ATOM 2872 C C . TRP A 1 355 ? 2.763 2.288 -28.183 1.00 82.38 355 TRP A C 1
ATOM 2874 O O . TRP A 1 355 ? 2.533 2.901 -27.136 1.00 82.38 355 TRP A O 1
ATOM 2884 N N . THR A 1 356 ? 1.792 1.828 -28.971 1.00 87.44 356 THR A N 1
ATOM 2885 C CA . THR A 1 356 ? 0.370 2.055 -28.688 1.00 87.44 356 THR A CA 1
ATOM 2886 C C . THR A 1 356 ? -0.056 1.389 -27.383 1.00 87.44 356 THR A C 1
ATOM 2888 O O . THR A 1 356 ? -0.701 2.037 -26.559 1.00 87.44 356 THR A O 1
ATOM 2891 N N . CYS A 1 357 ? 0.362 0.147 -27.124 1.00 90.88 357 CYS A N 1
ATOM 2892 C CA . CYS A 1 357 ? 0.049 -0.546 -25.872 1.00 90.88 357 CYS A CA 1
ATOM 2893 C C . CYS A 1 357 ? 0.680 0.136 -24.647 1.00 90.88 357 CYS A C 1
ATOM 2895 O O . CYS A 1 357 ? 0.024 0.240 -23.605 1.00 90.88 357 CYS A O 1
ATOM 2897 N N . GLY A 1 358 ? 1.909 0.652 -24.774 1.00 90.75 358 GLY A N 1
ATOM 2898 C CA . GLY A 1 358 ? 2.562 1.435 -23.719 1.00 90.75 358 GLY A CA 1
ATOM 2899 C C . GLY A 1 358 ? 1.803 2.726 -23.400 1.00 90.75 358 GLY A C 1
ATOM 2900 O O . GLY A 1 358 ? 1.509 3.013 -22.235 1.00 90.75 358 GLY A O 1
ATOM 2901 N N . PHE A 1 359 ? 1.387 3.466 -24.432 1.00 91.25 359 PHE A N 1
ATOM 2902 C CA . PHE A 1 359 ? 0.589 4.680 -24.258 1.00 91.25 359 PHE A CA 1
ATOM 2903 C C . PHE A 1 359 ? -0.799 4.394 -23.664 1.00 91.25 359 PHE A C 1
ATOM 2905 O O . PHE A 1 359 ? -1.238 5.101 -22.755 1.00 91.25 359 PHE A O 1
ATOM 2912 N N . VAL A 1 360 ? -1.482 3.336 -24.117 1.00 94.69 360 VAL A N 1
ATOM 2913 C CA . VAL A 1 360 ? -2.787 2.931 -23.566 1.00 94.69 360 VAL A CA 1
ATOM 2914 C C . VAL A 1 360 ? -2.661 2.524 -22.094 1.00 94.69 360 VAL A C 1
ATOM 2916 O O . VAL A 1 360 ? -3.528 2.889 -21.295 1.00 94.69 360 VAL A O 1
ATOM 2919 N N . ALA A 1 361 ? -1.579 1.841 -21.700 1.00 95.50 361 ALA A N 1
ATOM 2920 C CA . ALA A 1 361 ? -1.318 1.530 -20.292 1.00 95.50 361 ALA A CA 1
ATOM 2921 C C . ALA A 1 361 ? -1.177 2.812 -19.451 1.00 95.50 361 ALA A C 1
ATOM 2923 O O . ALA A 1 361 ? -1.846 2.953 -18.421 1.00 95.50 361 ALA A O 1
ATOM 2924 N N . LEU A 1 362 ? -0.377 3.778 -19.920 1.00 96.25 362 LEU A N 1
ATOM 2925 C CA . LEU A 1 362 ? -0.197 5.069 -19.248 1.00 96.25 362 LEU A CA 1
ATOM 2926 C C . LEU A 1 362 ? -1.511 5.864 -19.164 1.00 96.25 362 LEU A C 1
ATOM 2928 O O . LEU A 1 362 ? -1.807 6.459 -18.121 1.00 96.25 362 LEU A O 1
ATOM 2932 N N . LEU A 1 363 ? -2.327 5.847 -20.222 1.00 96.75 363 LEU A N 1
ATOM 2933 C CA . LEU A 1 363 ? -3.651 6.469 -20.235 1.00 96.75 363 LEU A CA 1
ATOM 2934 C C . LEU A 1 363 ? -4.573 5.837 -19.186 1.00 96.75 363 LEU A C 1
ATOM 2936 O O . LEU A 1 363 ? -5.194 6.564 -18.408 1.00 96.75 363 LEU A O 1
ATOM 2940 N N . CYS A 1 364 ? -4.621 4.503 -19.109 1.00 97.62 364 CYS A N 1
ATOM 2941 C CA . CYS A 1 364 ? -5.399 3.798 -18.089 1.00 97.62 364 CYS A CA 1
ATOM 2942 C C . CYS A 1 364 ? -4.967 4.219 -16.680 1.00 97.62 364 CYS A C 1
ATOM 2944 O O . CYS A 1 364 ? -5.815 4.599 -15.870 1.00 97.62 364 CYS A O 1
ATOM 2946 N N . TRP A 1 365 ? -3.661 4.236 -16.394 1.00 97.00 365 TRP A N 1
ATOM 2947 C CA . TRP A 1 365 ? -3.159 4.661 -15.084 1.00 97.00 365 TRP A CA 1
ATOM 2948 C C . TRP A 1 365 ? -3.435 6.140 -14.780 1.00 97.00 365 TRP A C 1
ATOM 2950 O O . TRP A 1 365 ? -3.764 6.487 -13.643 1.00 97.00 365 TRP A O 1
ATOM 2960 N N . THR A 1 366 ? -3.364 7.014 -15.784 1.00 96.62 366 THR A N 1
ATOM 2961 C CA . THR A 1 366 ? -3.687 8.444 -15.639 1.00 96.62 366 THR A CA 1
ATOM 2962 C C . THR A 1 366 ? -5.159 8.646 -15.292 1.00 96.62 366 THR A C 1
ATOM 2964 O O . THR A 1 366 ? -5.483 9.375 -14.349 1.00 96.62 366 THR A O 1
ATOM 2967 N N . LEU A 1 367 ? -6.055 7.949 -15.997 1.00 96.06 367 LEU A N 1
ATOM 2968 C CA . LEU A 1 367 ? -7.484 7.964 -15.694 1.00 96.06 367 LEU A CA 1
ATOM 2969 C C . LEU A 1 367 ? -7.741 7.432 -14.280 1.00 96.06 367 LEU A C 1
ATOM 2971 O O . LEU A 1 367 ? -8.442 8.090 -13.507 1.00 96.06 367 LEU A O 1
ATOM 2975 N N . MET A 1 368 ? -7.115 6.307 -13.911 1.00 95.12 368 MET A N 1
ATOM 2976 C CA . MET A 1 368 ? -7.197 5.721 -12.567 1.00 95.12 368 MET A CA 1
ATOM 2977 C C . MET A 1 368 ? -6.790 6.697 -11.468 1.00 95.12 368 MET A C 1
ATOM 2979 O O . MET A 1 368 ? -7.460 6.779 -10.435 1.00 95.12 368 MET A O 1
ATOM 2983 N N . MET A 1 369 ? -5.723 7.463 -11.691 1.00 92.69 369 MET A N 1
ATOM 2984 C CA . MET A 1 369 ? -5.281 8.486 -10.749 1.00 92.69 369 MET A CA 1
ATOM 2985 C C . MET A 1 369 ? -6.296 9.629 -10.637 1.00 92.69 369 MET A C 1
ATOM 2987 O O . MET A 1 369 ? -6.622 10.049 -9.525 1.00 92.69 369 MET A O 1
ATOM 2991 N N . PHE A 1 370 ? -6.817 10.109 -11.770 1.00 91.19 370 PHE A N 1
ATOM 2992 C CA . PHE A 1 370 ? -7.770 11.216 -11.810 1.00 91.19 370 PHE A CA 1
ATOM 2993 C C . PHE A 1 370 ? -9.064 10.879 -11.059 1.00 91.19 370 PHE A C 1
ATOM 2995 O O . PHE A 1 370 ? -9.445 11.576 -10.113 1.00 91.19 370 PHE A O 1
ATOM 3002 N N . HIS A 1 371 ? -9.715 9.769 -11.417 1.00 90.31 371 HIS A N 1
ATOM 3003 C CA . HIS A 1 371 ? -10.968 9.372 -10.773 1.00 90.31 371 HIS A CA 1
ATOM 3004 C C . HIS A 1 371 ? -10.757 8.804 -9.355 1.00 90.31 371 HIS A C 1
ATOM 3006 O O . HIS A 1 371 ? -11.706 8.733 -8.573 1.00 90.31 371 HIS A O 1
ATOM 3012 N N . GLY A 1 372 ? -9.522 8.428 -9.001 1.00 87.31 372 GLY A N 1
ATOM 3013 C CA . GLY A 1 372 ? -9.117 8.002 -7.659 1.00 87.31 372 GLY A CA 1
ATOM 3014 C C . GLY A 1 372 ? -8.899 9.128 -6.649 1.00 87.31 372 GLY A C 1
ATOM 3015 O O . GLY A 1 372 ? -8.603 8.849 -5.485 1.00 87.31 372 GLY A O 1
ATOM 3016 N N . THR A 1 373 ? -9.067 10.388 -7.053 1.00 86.94 373 THR A N 1
ATOM 3017 C CA . THR A 1 373 ? -9.035 11.529 -6.132 1.00 86.94 373 THR A CA 1
ATOM 3018 C C . THR A 1 373 ? -10.118 11.425 -5.057 1.00 86.94 373 THR A C 1
ATOM 3020 O O . THR A 1 373 ? -11.234 10.947 -5.278 1.00 86.94 373 THR A O 1
ATOM 3023 N N . SER A 1 374 ? -9.802 11.918 -3.860 1.00 81.50 374 SER A N 1
ATOM 3024 C CA . SER A 1 374 ? -10.669 11.829 -2.681 1.00 81.50 374 SER A CA 1
ATOM 3025 C C . SER A 1 374 ? -12.029 12.489 -2.893 1.00 81.50 374 SER A C 1
ATOM 3027 O O . SER A 1 374 ? -13.026 12.009 -2.361 1.00 81.50 374 SER A O 1
ATOM 3029 N N . TYR A 1 375 ? -12.074 13.564 -3.684 1.00 84.81 375 TYR A N 1
ATOM 3030 C CA . TYR A 1 375 ? -13.303 14.265 -4.048 1.00 84.81 375 TYR A CA 1
ATOM 3031 C C . TYR A 1 375 ? -14.241 13.375 -4.880 1.00 84.81 375 TYR A C 1
ATOM 3033 O O . TYR A 1 375 ? -15.370 13.114 -4.464 1.00 84.81 375 TYR A O 1
ATOM 3041 N N . LEU A 1 376 ? -13.758 12.836 -6.006 1.00 84.88 376 LEU A N 1
ATOM 3042 C CA . LEU A 1 376 ? -14.571 12.014 -6.909 1.00 84.88 376 LEU A CA 1
ATOM 3043 C C . LEU A 1 376 ? -14.984 10.685 -6.265 1.00 84.88 376 LEU A C 1
ATOM 3045 O O . LEU A 1 376 ? -16.138 10.266 -6.384 1.00 84.88 376 LEU A O 1
ATOM 3049 N N . ARG A 1 377 ? -14.078 10.061 -5.503 1.00 84.00 377 ARG A N 1
ATOM 3050 C CA . ARG A 1 377 ? -14.363 8.820 -4.770 1.00 84.00 377 ARG A CA 1
ATOM 3051 C C . ARG A 1 377 ? -15.457 8.995 -3.713 1.00 84.00 377 ARG A C 1
ATOM 3053 O O . ARG A 1 377 ? -16.267 8.088 -3.545 1.00 84.00 377 ARG A O 1
ATOM 3060 N N . LYS A 1 378 ? -15.496 10.136 -3.009 1.00 80.19 378 LYS A N 1
ATOM 3061 C CA . LYS A 1 378 ? -16.546 10.442 -2.016 1.00 80.19 378 LYS A CA 1
ATOM 3062 C C . LYS A 1 378 ? -17.895 10.730 -2.676 1.00 80.19 378 LYS A C 1
ATOM 3064 O O . LYS A 1 378 ? -18.920 10.378 -2.106 1.00 80.19 378 LYS A O 1
ATOM 3069 N N . LEU A 1 379 ? -17.897 11.323 -3.873 1.00 83.00 379 LEU A N 1
ATOM 3070 C CA . LEU A 1 379 ? -19.128 11.610 -4.610 1.00 83.00 379 LEU A CA 1
ATOM 3071 C C . LEU A 1 379 ? -19.796 10.329 -5.134 1.00 83.00 379 LEU A C 1
ATOM 3073 O O . LEU A 1 379 ? -21.009 10.174 -5.010 1.00 83.00 379 LEU A O 1
ATOM 3077 N N . ARG A 1 380 ? -19.022 9.412 -5.738 1.00 83.62 380 ARG A N 1
ATOM 3078 C CA . ARG A 1 380 ? -19.535 8.167 -6.348 1.00 83.62 380 ARG A CA 1
ATOM 3079 C C . ARG A 1 380 ? -18.564 6.992 -6.165 1.00 83.62 380 ARG A C 1
ATOM 3081 O O . ARG A 1 380 ? -17.895 6.573 -7.110 1.00 83.62 380 ARG A O 1
ATOM 3088 N N . TYR A 1 381 ? -18.527 6.417 -4.962 1.00 80.81 381 TYR A N 1
ATOM 3089 C CA . TYR A 1 381 ? -17.619 5.308 -4.624 1.00 80.81 381 TYR A CA 1
ATOM 3090 C C . TYR A 1 381 ? -17.786 4.071 -5.525 1.00 80.81 381 TYR A C 1
ATOM 3092 O O . TYR A 1 381 ? -16.794 3.500 -5.979 1.00 80.81 381 TYR A O 1
ATOM 3100 N N . ASP A 1 382 ? -19.029 3.684 -5.831 1.00 81.12 382 ASP A N 1
ATOM 3101 C CA . ASP A 1 382 ? -19.314 2.503 -6.658 1.00 81.12 382 ASP A CA 1
ATOM 3102 C C . ASP A 1 382 ? -18.766 2.646 -8.085 1.00 81.12 382 ASP A C 1
ATOM 3104 O O . ASP A 1 382 ? -18.153 1.716 -8.611 1.00 81.12 382 ASP A O 1
ATOM 3108 N N . PHE A 1 383 ? -18.924 3.831 -8.688 1.00 85.25 383 PHE A N 1
ATOM 3109 C CA . PHE A 1 383 ? -18.376 4.137 -10.012 1.00 85.25 383 PHE A CA 1
ATOM 3110 C C . PHE A 1 383 ? -16.847 4.082 -9.996 1.00 85.25 383 PHE A C 1
ATOM 3112 O O . PHE A 1 383 ? -16.248 3.397 -10.824 1.00 85.25 383 PHE A O 1
ATOM 3119 N N . PHE A 1 384 ? -16.220 4.731 -9.004 1.00 88.19 384 PHE A N 1
ATOM 3120 C CA . PHE A 1 384 ? -14.772 4.670 -8.805 1.00 88.19 384 PH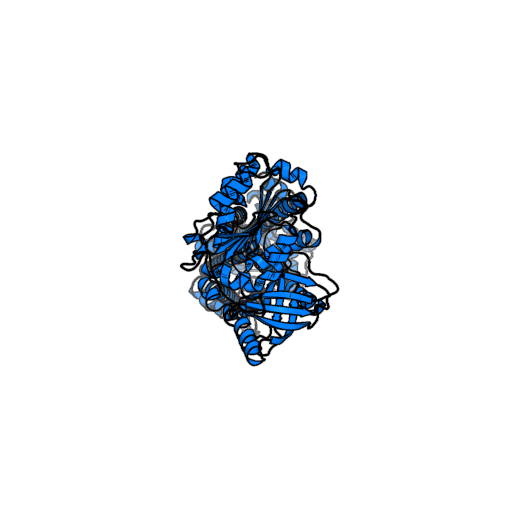E A CA 1
ATOM 3121 C C . PHE A 1 384 ? -14.282 3.217 -8.759 1.00 88.19 384 PHE A C 1
ATOM 3123 O O . PHE A 1 384 ? -13.365 2.869 -9.499 1.00 88.19 384 PHE A O 1
ATOM 3130 N N . ARG A 1 385 ? -14.904 2.362 -7.937 1.00 86.25 385 ARG A N 1
ATOM 3131 C CA . ARG A 1 385 ? -14.476 0.969 -7.743 1.00 86.25 385 ARG A CA 1
ATOM 3132 C C . ARG A 1 385 ? -14.521 0.163 -9.044 1.00 86.25 385 ARG A C 1
ATOM 3134 O O . ARG A 1 385 ? -13.557 -0.540 -9.340 1.00 86.25 385 ARG A O 1
ATOM 3141 N N . VAL A 1 386 ? -15.618 0.246 -9.801 1.00 88.56 386 VAL A N 1
ATOM 3142 C CA . VAL A 1 386 ? -15.789 -0.520 -11.050 1.00 88.56 386 VAL A CA 1
ATOM 3143 C C . VAL A 1 386 ? -14.809 -0.041 -12.119 1.00 88.56 386 VAL A C 1
ATOM 3145 O O . VAL A 1 386 ? -14.081 -0.858 -12.684 1.00 88.56 386 VAL A O 1
ATOM 3148 N N . CYS A 1 387 ? -14.727 1.274 -12.347 1.00 92.75 387 CYS A N 1
ATOM 3149 C CA . CYS A 1 387 ? -13.804 1.842 -13.328 1.00 92.75 387 CYS A CA 1
ATOM 3150 C C . CYS A 1 387 ? -12.340 1.548 -12.983 1.00 92.75 387 CYS A C 1
ATOM 3152 O O . CYS A 1 387 ? -11.576 1.193 -13.875 1.00 92.75 387 CYS A O 1
ATOM 3154 N N . HIS A 1 388 ? -11.956 1.612 -11.701 1.00 94.00 388 HIS A N 1
ATOM 3155 C CA . HIS A 1 388 ? -10.580 1.331 -11.279 1.00 94.00 388 HIS A CA 1
ATOM 3156 C C . HIS A 1 388 ? -10.163 -0.105 -11.612 1.00 94.00 388 HIS A C 1
ATOM 3158 O O . HIS A 1 388 ? -9.062 -0.332 -12.103 1.00 94.00 388 HIS A O 1
ATOM 3164 N N . ILE A 1 389 ? -11.045 -1.079 -11.358 1.00 92.19 389 ILE A N 1
ATOM 3165 C CA . ILE A 1 389 ? -10.768 -2.492 -11.645 1.00 92.19 389 ILE A CA 1
ATOM 3166 C C . ILE A 1 389 ? -10.698 -2.719 -13.158 1.00 92.19 389 ILE A C 1
ATOM 3168 O O . ILE A 1 389 ? -9.750 -3.346 -13.620 1.00 92.19 389 ILE A O 1
ATOM 3172 N N . ALA A 1 390 ? -11.652 -2.185 -13.928 1.00 95.19 390 ALA A N 1
ATOM 3173 C CA . ALA A 1 390 ? -11.680 -2.350 -15.382 1.00 95.19 390 ALA A CA 1
ATOM 3174 C C . ALA A 1 390 ? -10.431 -1.756 -16.060 1.00 95.19 390 ALA A C 1
ATOM 3176 O O . ALA A 1 390 ? -9.780 -2.435 -16.854 1.00 95.19 390 ALA A O 1
ATOM 3177 N N . LEU A 1 391 ? -10.052 -0.526 -15.694 1.00 96.81 391 LEU A N 1
ATOM 3178 C CA . LEU A 1 391 ? -8.828 0.119 -16.180 1.00 96.81 391 LEU A CA 1
ATOM 3179 C C . LEU A 1 391 ? -7.567 -0.609 -15.693 1.00 96.81 391 LEU A C 1
ATOM 3181 O O . LEU A 1 391 ? -6.596 -0.710 -16.438 1.00 96.81 391 LEU A O 1
ATOM 3185 N N . GLY A 1 392 ? -7.594 -1.173 -14.482 1.00 95.44 392 GLY A N 1
ATOM 3186 C CA . GLY A 1 392 ? -6.532 -2.033 -13.963 1.00 95.44 392 GLY A CA 1
ATOM 3187 C C . GLY A 1 392 ? -6.304 -3.265 -14.843 1.00 95.44 392 GLY A C 1
ATOM 3188 O O . GLY A 1 392 ? -5.173 -3.485 -15.273 1.00 95.44 392 GLY A O 1
ATOM 3189 N N . ILE A 1 393 ? -7.368 -4.013 -15.178 1.00 95.69 393 ILE A N 1
ATOM 3190 C CA . ILE A 1 393 ? -7.305 -5.174 -16.093 1.00 95.69 393 ILE A CA 1
ATOM 3191 C C . ILE A 1 393 ? -6.738 -4.746 -17.449 1.00 95.69 393 ILE A C 1
ATOM 3193 O O . ILE A 1 393 ? -5.787 -5.362 -17.930 1.00 95.69 393 ILE A O 1
ATOM 3197 N N . ALA A 1 394 ? -7.292 -3.679 -18.036 1.00 96.94 394 ALA A N 1
ATOM 3198 C CA . ALA A 1 394 ? -6.846 -3.165 -19.327 1.00 96.94 394 ALA A CA 1
ATOM 3199 C C . ALA A 1 394 ? -5.353 -2.805 -19.299 1.00 96.94 394 ALA A C 1
ATOM 3201 O O . ALA A 1 394 ? -4.613 -3.243 -20.172 1.00 96.94 394 ALA A O 1
ATOM 3202 N N . SER A 1 395 ? -4.894 -2.105 -18.256 1.00 95.56 395 SER A N 1
ATOM 3203 C CA . SER A 1 395 ? -3.489 -1.707 -18.127 1.00 95.56 395 SER A CA 1
ATOM 3204 C C . SER A 1 395 ? -2.532 -2.892 -17.976 1.00 95.56 395 SER A C 1
ATOM 3206 O O . SER A 1 395 ? -1.451 -2.872 -18.551 1.00 95.56 395 SER A O 1
ATOM 3208 N N . VAL A 1 396 ? -2.918 -3.943 -17.241 1.00 94.31 396 VAL A N 1
ATOM 3209 C CA . VAL A 1 396 ? -2.096 -5.156 -17.088 1.00 94.31 396 VAL A CA 1
ATOM 3210 C C . VAL A 1 396 ? -2.021 -5.921 -18.411 1.00 94.31 396 VAL A C 1
ATOM 3212 O O . VAL A 1 396 ? -0.949 -6.413 -18.765 1.00 94.31 396 VAL A O 1
ATOM 3215 N N . ALA A 1 397 ? -3.128 -5.988 -19.156 1.00 94.12 397 ALA A N 1
ATOM 3216 C CA . ALA A 1 397 ? -3.177 -6.632 -20.466 1.00 94.12 397 ALA A CA 1
ATOM 3217 C C . ALA A 1 397 ? -2.347 -5.873 -21.512 1.00 94.12 397 ALA A C 1
ATOM 3219 O O . ALA A 1 397 ? -1.550 -6.484 -22.216 1.00 94.12 397 ALA A O 1
ATOM 3220 N N . THR A 1 398 ? -2.464 -4.546 -21.596 1.00 93.44 398 THR A N 1
ATOM 3221 C CA . THR A 1 398 ? -1.657 -3.760 -22.543 1.00 93.44 398 THR A CA 1
ATOM 3222 C C . THR A 1 398 ? -0.185 -3.727 -22.145 1.00 93.44 398 THR A C 1
ATOM 3224 O O . THR A 1 398 ? 0.681 -3.748 -23.017 1.00 93.44 398 THR A O 1
ATOM 3227 N N . LEU A 1 399 ? 0.129 -3.764 -20.846 1.00 92.00 399 LEU A N 1
ATOM 3228 C CA . LEU A 1 399 ? 1.511 -3.857 -20.378 1.00 92.00 399 LEU A CA 1
ATOM 3229 C C . LEU A 1 399 ? 2.186 -5.168 -20.811 1.00 92.00 399 LEU A C 1
ATOM 3231 O O . LEU A 1 399 ? 3.374 -5.150 -21.099 1.00 92.00 399 LEU A O 1
ATOM 3235 N N . TRP A 1 400 ? 1.454 -6.283 -20.913 1.00 90.50 400 TRP A N 1
ATOM 3236 C CA . TRP A 1 400 ? 2.006 -7.537 -21.445 1.00 90.50 400 TRP A CA 1
ATOM 3237 C C . TRP A 1 400 ? 2.567 -7.354 -22.861 1.00 90.50 400 TRP A C 1
ATOM 3239 O O . TRP A 1 400 ? 3.726 -7.679 -23.109 1.00 90.50 400 TRP A O 1
ATOM 3249 N N . TYR A 1 401 ? 1.767 -6.774 -23.760 1.00 87.38 401 TYR A N 1
ATOM 3250 C CA . TYR A 1 401 ? 2.172 -6.524 -25.146 1.00 87.38 401 TYR A CA 1
ATOM 3251 C C . TYR A 1 401 ? 3.267 -5.461 -25.246 1.00 87.38 401 TYR A C 1
ATOM 3253 O O . TYR A 1 401 ? 4.199 -5.606 -26.032 1.00 87.38 401 TYR A O 1
ATOM 3261 N N . HIS A 1 402 ? 3.214 -4.426 -24.404 1.00 89.06 402 HIS A N 1
ATOM 3262 C CA . HIS A 1 402 ? 4.291 -3.442 -24.328 1.00 89.06 402 HIS A CA 1
ATOM 3263 C C . HIS A 1 402 ? 5.613 -4.073 -23.864 1.00 89.06 402 HIS A C 1
ATOM 3265 O O . HIS A 1 402 ? 6.676 -3.689 -24.321 1.00 89.06 402 HIS A O 1
ATOM 3271 N N . LEU A 1 403 ? 5.589 -5.084 -22.998 1.00 84.88 403 LEU A N 1
ATOM 3272 C CA . LEU A 1 403 ? 6.809 -5.768 -22.563 1.00 84.88 403 LEU A CA 1
ATOM 3273 C C . LEU A 1 403 ? 7.254 -6.881 -23.520 1.00 84.88 403 LEU A C 1
ATOM 3275 O O . LEU A 1 403 ? 8.266 -7.528 -23.247 1.00 84.88 403 LEU A O 1
ATOM 3279 N N . ASP A 1 404 ? 6.546 -7.129 -24.630 1.00 72.25 404 ASP A N 1
ATOM 3280 C CA . ASP A 1 404 ? 6.790 -8.320 -25.447 1.00 72.25 404 ASP A CA 1
ATOM 3281 C C . ASP A 1 404 ? 8.197 -8.342 -26.065 1.00 72.25 404 ASP A C 1
ATOM 3283 O O . ASP A 1 404 ? 8.877 -9.370 -26.042 1.00 72.25 404 ASP A O 1
ATOM 3287 N N . TYR A 1 405 ? 8.685 -7.164 -26.455 1.00 63.62 405 TYR A N 1
ATOM 3288 C CA . TYR A 1 405 ? 10.026 -6.934 -26.997 1.00 63.62 405 TYR A CA 1
ATOM 3289 C C . TYR A 1 405 ? 11.134 -6.963 -25.927 1.00 63.62 405 TYR A C 1
ATOM 3291 O O . TYR A 1 405 ? 12.317 -7.060 -26.249 1.00 63.62 405 TYR A O 1
ATOM 3299 N N . THR A 1 406 ? 10.783 -6.916 -24.634 1.00 62.12 406 THR A N 1
ATOM 3300 C CA . THR A 1 406 ? 11.736 -6.862 -23.513 1.00 62.12 406 THR A CA 1
ATOM 3301 C C . THR A 1 406 ? 11.562 -8.055 -22.567 1.00 62.12 406 THR A C 1
ATOM 3303 O O . THR A 1 406 ? 11.060 -7.952 -21.449 1.00 62.12 406 THR A O 1
ATOM 3306 N N . ASN A 1 407 ? 12.054 -9.227 -22.990 1.00 56.97 407 ASN A N 1
ATOM 3307 C CA . ASN A 1 407 ? 11.926 -10.482 -22.229 1.00 56.97 407 ASN A CA 1
ATOM 3308 C C . ASN A 1 407 ? 12.423 -10.406 -20.769 1.00 56.97 407 ASN A C 1
ATOM 3310 O O . ASN A 1 407 ? 11.877 -11.097 -19.913 1.00 56.97 407 ASN A O 1
ATOM 3314 N N . LYS A 1 408 ? 13.403 -9.545 -20.455 1.00 61.03 408 LYS A N 1
ATOM 3315 C CA . LYS A 1 408 ? 13.988 -9.433 -19.105 1.00 61.03 408 LYS A CA 1
ATOM 3316 C C . LYS A 1 408 ? 13.029 -8.895 -18.034 1.00 61.03 408 LYS A C 1
ATOM 3318 O O . LYS A 1 408 ? 13.204 -9.215 -16.867 1.00 61.03 408 LYS A O 1
ATOM 3323 N N . VAL A 1 409 ? 12.026 -8.086 -18.393 1.00 71.38 409 VAL A N 1
ATOM 3324 C CA . VAL A 1 409 ? 11.148 -7.419 -17.401 1.00 71.38 409 VAL A CA 1
ATOM 3325 C C . VAL A 1 409 ? 9.785 -8.119 -17.259 1.00 71.38 409 VAL A C 1
ATOM 3327 O O . VAL A 1 409 ? 9.016 -7.814 -16.344 1.00 71.38 409 VAL A O 1
ATOM 3330 N N . LYS A 1 410 ? 9.501 -9.127 -18.100 1.00 79.75 410 LYS A N 1
ATOM 3331 C CA . LYS A 1 410 ? 8.269 -9.939 -18.035 1.00 79.75 410 LYS A CA 1
ATOM 3332 C C . LYS A 1 410 ? 8.111 -10.685 -16.705 1.00 79.75 410 LYS A C 1
ATOM 3334 O O . LYS A 1 410 ? 6.992 -10.900 -16.250 1.00 79.75 410 LYS A O 1
ATOM 3339 N N . GLU A 1 411 ? 9.211 -11.008 -16.027 1.00 84.75 411 GLU A N 1
ATOM 3340 C CA . GLU A 1 411 ? 9.195 -11.640 -14.698 1.00 84.75 411 GLU A CA 1
ATOM 3341 C C . GLU A 1 411 ? 8.440 -10.806 -13.646 1.00 84.75 411 GLU A C 1
ATOM 3343 O O . GLU A 1 411 ? 7.686 -11.332 -12.819 1.00 84.75 411 GLU A O 1
ATOM 3348 N N . ILE A 1 412 ? 8.576 -9.480 -13.718 1.00 87.75 412 ILE A N 1
ATOM 3349 C CA . ILE A 1 412 ? 7.882 -8.553 -12.818 1.00 87.75 412 ILE A CA 1
ATOM 3350 C C . ILE A 1 412 ? 6.380 -8.558 -13.105 1.00 87.75 412 ILE A C 1
ATOM 3352 O O . ILE A 1 412 ? 5.570 -8.528 -12.176 1.00 87.75 412 ILE A O 1
ATOM 3356 N N . TRP A 1 413 ? 5.997 -8.658 -14.380 1.00 90.88 413 TRP A N 1
ATOM 3357 C CA . TRP A 1 413 ? 4.597 -8.770 -14.777 1.00 90.88 413 TRP A CA 1
ATOM 3358 C C . TRP A 1 413 ? 3.939 -10.022 -14.181 1.00 90.88 413 TRP A C 1
ATOM 3360 O O . TRP A 1 413 ? 2.867 -9.915 -13.579 1.00 90.88 413 TRP A O 1
ATOM 3370 N N . TYR A 1 414 ? 4.613 -11.180 -14.226 1.00 90.88 414 TYR A N 1
ATOM 3371 C CA . TYR A 1 414 ? 4.099 -12.402 -13.590 1.00 90.88 414 TYR A CA 1
ATOM 3372 C C . TYR A 1 414 ? 3.891 -12.223 -12.085 1.00 90.88 414 TYR A C 1
ATOM 3374 O O . TYR A 1 414 ? 2.888 -12.686 -11.544 1.00 90.88 414 TYR A O 1
ATOM 3382 N N . THR A 1 415 ? 4.792 -11.502 -11.413 1.00 90.69 415 THR A N 1
ATOM 3383 C CA . THR A 1 415 ? 4.666 -11.209 -9.977 1.00 90.69 415 THR A CA 1
ATOM 3384 C C . THR A 1 415 ? 3.411 -10.384 -9.677 1.00 90.69 415 THR A C 1
ATOM 3386 O O . THR A 1 415 ? 2.670 -10.701 -8.745 1.00 90.69 415 THR A O 1
ATOM 3389 N N . ILE A 1 416 ? 3.138 -9.350 -10.478 1.00 93.12 416 ILE A N 1
ATOM 3390 C CA . ILE A 1 416 ? 1.952 -8.491 -10.330 1.00 93.12 416 ILE A CA 1
ATOM 3391 C C . ILE A 1 416 ? 0.666 -9.310 -10.491 1.00 93.12 416 ILE A C 1
ATOM 3393 O O . ILE A 1 416 ? -0.233 -9.235 -9.647 1.00 93.12 416 ILE A O 1
ATOM 3397 N N . VAL A 1 417 ? 0.594 -10.122 -11.549 1.00 94.00 417 VAL A N 1
ATOM 3398 C CA . VAL A 1 417 ? -0.567 -10.976 -11.831 1.00 94.00 417 VAL A CA 1
ATOM 3399 C C . VAL A 1 417 ? -0.759 -12.018 -10.733 1.00 94.00 417 VAL A C 1
ATOM 3401 O O . VAL A 1 417 ? -1.879 -12.190 -10.251 1.00 94.00 417 VAL A O 1
ATOM 3404 N N . ALA A 1 418 ? 0.318 -12.661 -10.279 1.00 93.94 418 ALA A N 1
ATOM 3405 C CA . ALA A 1 418 ? 0.268 -13.655 -9.212 1.00 93.94 418 ALA A CA 1
ATOM 3406 C C . ALA A 1 418 ? -0.269 -13.064 -7.901 1.00 93.94 418 ALA A C 1
ATOM 3408 O O . ALA A 1 418 ? -1.182 -13.634 -7.306 1.00 93.94 418 ALA A O 1
ATOM 3409 N N . VAL A 1 419 ? 0.238 -11.900 -7.477 1.00 91.81 419 VAL A N 1
ATOM 3410 C CA . VAL A 1 419 ? -0.248 -11.192 -6.278 1.00 91.81 419 VAL A CA 1
ATOM 3411 C C . VAL A 1 419 ? -1.736 -10.887 -6.391 1.00 91.81 419 VAL A C 1
ATOM 3413 O O . VAL A 1 419 ? -2.494 -11.099 -5.440 1.00 91.81 419 VAL A O 1
ATOM 3416 N N . TRP A 1 420 ? -2.159 -10.377 -7.546 1.00 92.44 420 TRP A N 1
ATOM 3417 C CA . TRP A 1 420 ? -3.538 -9.962 -7.727 1.00 92.44 420 TRP A CA 1
ATOM 3418 C C . TRP A 1 420 ? -4.490 -11.156 -7.722 1.00 92.44 420 TRP A C 1
ATOM 3420 O O . TRP A 1 420 ? -5.448 -11.168 -6.947 1.00 92.44 420 TRP A O 1
ATOM 3430 N N . LEU A 1 421 ? -4.197 -12.189 -8.517 1.00 93.06 421 LEU A N 1
ATOM 3431 C CA . LEU A 1 421 ? -4.995 -13.414 -8.562 1.00 93.06 421 LEU A CA 1
ATOM 3432 C C . LEU A 1 421 ? -5.033 -14.114 -7.203 1.00 93.06 421 LEU A C 1
ATOM 3434 O O . LEU A 1 421 ? -6.095 -14.588 -6.801 1.00 93.06 421 LEU A O 1
ATOM 3438 N N . PHE A 1 422 ? -3.918 -14.134 -6.469 1.00 92.75 422 PHE A N 1
ATOM 3439 C CA . PHE A 1 422 ? -3.860 -14.709 -5.128 1.00 92.75 422 PHE A CA 1
ATOM 3440 C C . PHE A 1 422 ? -4.829 -14.017 -4.161 1.00 92.75 422 PHE A C 1
ATOM 3442 O O . PHE A 1 422 ? -5.587 -14.695 -3.464 1.00 92.75 422 PHE A O 1
ATOM 3449 N N . ASP A 1 423 ? -4.871 -12.681 -4.150 1.00 91.62 423 ASP A N 1
ATOM 3450 C CA . ASP A 1 423 ? -5.816 -11.937 -3.311 1.00 91.62 423 ASP A CA 1
ATOM 3451 C C . ASP A 1 423 ? -7.273 -12.247 -3.688 1.00 91.62 423 ASP A C 1
ATOM 3453 O O . ASP A 1 423 ? -8.081 -12.523 -2.803 1.00 91.62 423 ASP A O 1
ATOM 3457 N N . TRP A 1 424 ? -7.616 -12.289 -4.981 1.00 88.88 424 TRP A N 1
ATOM 3458 C CA . TRP A 1 424 ? -8.963 -12.679 -5.422 1.00 88.88 424 TRP A CA 1
ATOM 3459 C C . TRP A 1 424 ? -9.324 -14.114 -5.022 1.00 88.88 424 TRP A C 1
ATOM 3461 O O . TRP A 1 424 ? -10.426 -14.343 -4.518 1.00 88.88 424 TRP A O 1
ATOM 3471 N N . CYS A 1 425 ? -8.398 -15.064 -5.171 1.00 91.88 425 CYS A N 1
ATOM 3472 C CA . CYS A 1 425 ? -8.603 -16.450 -4.752 1.00 91.88 425 CYS A CA 1
ATOM 3473 C C . CYS A 1 425 ? -8.867 -16.540 -3.244 1.00 91.88 425 CYS A C 1
ATOM 3475 O O . CYS A 1 425 ? -9.828 -17.189 -2.829 1.00 91.88 425 CYS A O 1
ATOM 3477 N N . LEU A 1 426 ? -8.084 -15.839 -2.415 1.00 90.06 426 LEU A N 1
ATOM 3478 C CA . LEU A 1 426 ? -8.300 -15.809 -0.966 1.00 90.06 426 LEU A CA 1
ATOM 3479 C C . LEU A 1 426 ? -9.658 -15.215 -0.581 1.00 90.06 426 LEU A C 1
ATOM 3481 O O . LEU A 1 426 ? -10.299 -15.726 0.339 1.00 90.06 426 LEU A O 1
ATOM 3485 N N . ARG A 1 427 ? -10.122 -14.172 -1.280 1.00 88.94 427 ARG A N 1
ATOM 3486 C CA . ARG A 1 427 ? -11.459 -13.595 -1.049 1.00 88.94 427 ARG A CA 1
ATOM 3487 C C . ARG A 1 427 ? -12.555 -14.613 -1.339 1.00 88.94 427 ARG A C 1
ATOM 3489 O O . ARG A 1 427 ? -13.452 -14.787 -0.519 1.00 88.94 427 ARG A O 1
ATOM 3496 N N . VAL A 1 428 ? -12.458 -15.319 -2.466 1.00 89.00 428 VAL A N 1
ATOM 3497 C CA . VAL A 1 428 ? -13.418 -16.367 -2.841 1.00 89.00 428 VAL A CA 1
ATOM 3498 C C . VAL A 1 428 ? -13.393 -17.507 -1.822 1.00 89.00 428 VAL A C 1
ATOM 3500 O O . VAL A 1 428 ? -14.455 -17.932 -1.378 1.00 89.00 428 VAL A O 1
ATOM 3503 N N . ILE A 1 429 ? -12.216 -17.965 -1.386 1.00 89.88 429 ILE A N 1
ATOM 3504 C CA . ILE A 1 429 ? -12.090 -19.027 -0.374 1.00 89.88 429 ILE A CA 1
ATOM 3505 C C . ILE A 1 429 ? -12.736 -18.606 0.955 1.00 89.88 429 ILE A C 1
ATOM 3507 O O . ILE A 1 429 ? -13.556 -19.347 1.491 1.00 89.88 429 ILE A O 1
ATOM 3511 N N . ARG A 1 430 ? -12.420 -17.408 1.467 1.00 87.81 430 ARG A N 1
ATOM 3512 C CA . ARG A 1 430 ? -12.980 -16.891 2.733 1.00 87.81 430 ARG A CA 1
ATOM 3513 C C . ARG A 1 430 ? -14.483 -16.639 2.659 1.00 87.81 430 ARG A C 1
ATOM 3515 O O . ARG A 1 430 ? -15.186 -16.855 3.635 1.00 87.81 430 ARG A O 1
ATOM 3522 N N . MET A 1 431 ? -14.983 -16.192 1.509 1.00 87.56 431 MET A N 1
ATOM 3523 C CA . MET A 1 431 ? -16.421 -16.027 1.303 1.00 87.56 431 MET A CA 1
ATOM 3524 C C . MET A 1 431 ? -17.139 -17.382 1.278 1.00 87.56 431 MET A C 1
ATOM 3526 O O . MET A 1 431 ? -18.199 -17.531 1.880 1.00 87.56 431 MET A O 1
ATOM 3530 N N . ASN A 1 432 ? -16.552 -18.387 0.619 1.00 88.12 432 ASN A N 1
ATOM 3531 C CA . ASN A 1 432 ? -17.135 -19.726 0.540 1.00 88.12 432 ASN A CA 1
ATOM 3532 C C . ASN A 1 432 ? -17.004 -20.525 1.843 1.00 88.12 432 ASN A C 1
ATOM 3534 O O . ASN A 1 432 ? -17.821 -21.414 2.062 1.00 88.12 432 ASN A O 1
ATOM 3538 N N . SER A 1 433 ? -16.051 -20.212 2.732 1.00 87.69 433 SER A N 1
ATOM 3539 C CA . SER A 1 433 ? -15.914 -20.927 4.012 1.00 87.69 433 SER A CA 1
ATOM 3540 C C . SER A 1 433 ? -17.110 -20.737 4.949 1.00 87.69 433 SER A C 1
ATOM 3542 O O . SER A 1 433 ? -17.390 -21.614 5.759 1.00 87.69 433 SER A O 1
ATOM 3544 N N . SER A 1 434 ? -17.824 -19.617 4.826 1.00 85.12 434 SER A N 1
ATOM 3545 C CA . SER A 1 434 ? -19.077 -19.357 5.554 1.00 85.12 434 SER A CA 1
ATOM 3546 C C . SER A 1 434 ? -20.313 -19.776 4.736 1.00 85.12 434 SER A C 1
ATOM 3548 O O . SER A 1 434 ? -21.413 -19.919 5.271 1.00 85.12 434 SER A O 1
ATOM 3550 N N . GLY A 1 435 ? -20.134 -20.002 3.429 1.00 86.75 435 GLY A N 1
ATOM 3551 C CA . GLY A 1 435 ? -21.206 -20.246 2.470 1.00 86.75 435 GLY A CA 1
ATOM 3552 C C . GLY A 1 435 ? -22.113 -19.028 2.270 1.00 86.75 435 GLY A C 1
ATOM 3553 O O . GLY A 1 435 ? -21.752 -17.887 2.563 1.00 86.75 435 GLY A O 1
ATOM 3554 N N . ILE A 1 436 ? -23.317 -19.274 1.748 1.00 89.62 436 ILE A N 1
ATOM 3555 C CA . ILE A 1 436 ? -24.378 -18.265 1.707 1.00 89.62 436 ILE A CA 1
ATOM 3556 C C . ILE A 1 436 ? -25.149 -18.344 3.027 1.00 89.62 436 ILE A C 1
ATOM 3558 O O . ILE A 1 436 ? -25.825 -19.336 3.306 1.00 89.62 436 ILE A O 1
ATOM 3562 N N . CYS A 1 437 ? -25.065 -17.281 3.815 1.00 90.44 437 CYS A N 1
ATOM 3563 C CA . CYS A 1 437 ? -25.691 -17.163 5.122 1.00 90.44 437 CYS A CA 1
ATOM 3564 C C . CYS A 1 437 ? -27.089 -16.541 5.027 1.00 90.44 437 CYS A C 1
ATOM 3566 O O . CYS A 1 437 ? -27.361 -15.679 4.183 1.00 90.44 437 CYS A O 1
ATOM 3568 N N . ASP A 1 438 ? -27.968 -16.955 5.937 1.00 91.88 438 ASP A N 1
ATOM 3569 C CA . ASP A 1 438 ? -29.224 -16.260 6.207 1.00 91.88 438 ASP A CA 1
ATOM 3570 C C . ASP A 1 438 ? -28.973 -15.090 7.161 1.00 91.88 438 ASP A C 1
ATOM 3572 O O . ASP A 1 438 ? -28.392 -15.267 8.235 1.00 91.88 438 ASP A O 1
ATOM 3576 N N . ALA A 1 439 ? -29.429 -13.905 6.760 1.00 93.44 439 ALA A N 1
ATOM 3577 C CA . ALA A 1 439 ? -29.385 -12.686 7.552 1.00 93.44 439 ALA A CA 1
ATOM 3578 C C . ALA A 1 439 ? -30.804 -12.204 7.865 1.00 93.44 439 ALA A C 1
ATOM 3580 O O . ALA A 1 439 ? -31.644 -12.093 6.966 1.00 93.44 439 ALA A O 1
ATOM 3581 N N . ILE A 1 440 ? -31.058 -11.896 9.132 1.00 94.56 440 ILE A N 1
ATOM 3582 C CA . ILE A 1 440 ? -32.267 -11.216 9.602 1.00 94.56 440 ILE A CA 1
ATOM 3583 C C . ILE A 1 440 ? -31.871 -9.769 9.872 1.00 94.56 440 ILE A C 1
ATOM 3585 O O . ILE A 1 440 ? -30.930 -9.519 10.622 1.00 94.56 440 ILE A O 1
ATOM 3589 N N . VAL A 1 441 ? -32.538 -8.827 9.209 1.00 93.44 441 VAL A N 1
ATOM 3590 C CA . VAL A 1 441 ? -32.310 -7.393 9.399 1.00 93.44 441 VAL A CA 1
ATOM 3591 C C . VAL A 1 441 ? -33.538 -6.770 10.029 1.00 93.44 441 VAL A C 1
ATOM 3593 O O . VAL A 1 441 ? -34.634 -6.898 9.485 1.00 93.44 441 VAL A O 1
ATOM 3596 N N . GLU A 1 442 ? -33.333 -6.053 11.122 1.00 93.31 442 GLU A N 1
ATOM 3597 C CA . GLU A 1 442 ? -34.369 -5.378 11.896 1.00 93.31 442 GLU A CA 1
ATOM 3598 C C . GLU A 1 442 ? -34.055 -3.888 11.993 1.00 93.31 442 GLU A C 1
ATOM 3600 O O . GLU A 1 442 ? -32.894 -3.477 12.109 1.00 93.31 442 GLU A O 1
ATOM 3605 N N . ILE A 1 443 ? -35.096 -3.064 11.906 1.00 89.56 443 ILE A N 1
ATOM 3606 C CA . ILE A 1 443 ? -34.983 -1.626 12.130 1.00 89.56 443 ILE A CA 1
ATOM 3607 C C . ILE A 1 443 ? -34.955 -1.406 13.633 1.00 89.56 443 ILE A C 1
ATOM 3609 O O . ILE A 1 443 ? -35.954 -1.645 14.301 1.00 89.56 443 ILE A O 1
ATOM 3613 N N . THR A 1 444 ? -33.820 -0.948 14.154 1.00 83.88 444 THR A N 1
ATOM 3614 C CA . THR A 1 444 ? -33.715 -0.636 15.583 1.00 83.88 444 THR A CA 1
ATOM 3615 C C . THR A 1 444 ? -34.165 0.795 15.852 1.00 83.88 444 THR A C 1
ATOM 3617 O O . THR A 1 444 ? -34.921 1.040 16.778 1.00 83.88 444 THR A O 1
ATOM 3620 N N . THR A 1 445 ? -33.757 1.740 15.001 1.00 82.94 445 THR A N 1
ATOM 3621 C CA . THR A 1 445 ? -34.224 3.138 15.016 1.00 82.94 445 THR A CA 1
ATOM 3622 C C . THR A 1 445 ? -34.302 3.672 13.582 1.00 82.94 445 THR A C 1
ATOM 3624 O O . THR A 1 445 ? -33.891 3.000 12.632 1.00 82.94 445 THR A O 1
ATOM 3627 N N . GLU A 1 446 ? -34.786 4.903 13.389 1.00 82.19 446 GLU A N 1
ATOM 3628 C CA . GLU A 1 446 ? -34.905 5.521 12.057 1.00 82.19 446 GLU A CA 1
ATOM 3629 C C . GLU A 1 446 ? -33.570 5.574 11.287 1.00 82.19 446 GLU A C 1
ATOM 3631 O O . GLU A 1 446 ? -33.558 5.544 10.060 1.00 82.19 446 GLU A O 1
ATOM 3636 N N . ASN A 1 447 ? -32.428 5.602 11.978 1.00 85.12 447 ASN A N 1
ATOM 3637 C CA . ASN A 1 447 ? -31.112 5.739 11.350 1.00 85.12 447 ASN A CA 1
ATOM 3638 C C . ASN A 1 447 ? -30.218 4.496 11.469 1.00 85.12 447 ASN A C 1
ATOM 3640 O O . ASN A 1 447 ? -29.094 4.508 10.953 1.00 85.12 447 ASN A O 1
ATOM 3644 N N . TYR A 1 448 ? -30.684 3.428 12.123 1.00 87.69 448 TYR A N 1
ATOM 3645 C CA . TYR A 1 448 ? -29.864 2.257 12.439 1.00 87.69 448 TYR A CA 1
ATOM 3646 C C . TYR A 1 448 ? -30.600 0.940 12.179 1.00 87.69 448 TYR A C 1
ATOM 3648 O O . TYR A 1 448 ? -31.778 0.777 12.492 1.00 87.69 448 TYR A O 1
ATOM 3656 N N . LEU A 1 449 ? -29.864 -0.017 11.618 1.00 91.12 449 LEU A N 1
ATOM 3657 C CA . LEU A 1 449 ? -30.314 -1.382 11.363 1.00 91.12 449 LEU A CA 1
ATOM 3658 C C . LEU A 1 449 ? -29.456 -2.354 12.167 1.00 91.12 449 LEU A C 1
ATOM 3660 O O . LEU A 1 449 ? -28.227 -2.238 12.155 1.00 91.12 449 LEU A O 1
ATOM 3664 N N . THR A 1 450 ? -30.084 -3.349 12.780 1.00 92.12 450 THR A N 1
ATOM 3665 C CA . THR A 1 450 ? -29.384 -4.503 13.350 1.00 92.12 450 THR A CA 1
ATOM 3666 C C . THR A 1 450 ? -29.487 -5.673 12.383 1.00 92.12 450 THR A C 1
ATOM 3668 O O . THR A 1 450 ? -30.556 -5.961 11.851 1.00 92.12 450 THR A O 1
ATOM 3671 N N . MET A 1 451 ? -28.363 -6.335 12.121 1.00 93.56 451 MET A N 1
ATOM 3672 C CA . MET A 1 451 ? -28.289 -7.504 11.251 1.00 93.56 451 MET A CA 1
ATOM 3673 C C . MET A 1 451 ? -27.733 -8.691 12.030 1.00 93.56 451 MET A C 1
ATOM 3675 O O . MET A 1 451 ? -26.585 -8.667 12.473 1.00 93.56 451 MET A O 1
ATOM 3679 N N . LEU A 1 452 ? -28.541 -9.740 12.147 1.00 94.62 452 LEU A N 1
ATOM 3680 C CA . LEU A 1 452 ? -28.160 -11.026 12.719 1.00 94.62 452 LEU A CA 1
ATOM 3681 C C . LEU A 1 452 ? -27.888 -12.008 11.583 1.00 94.62 452 LEU A C 1
ATOM 3683 O O . LEU A 1 452 ? -28.793 -12.341 10.816 1.00 94.62 452 LEU A O 1
ATOM 3687 N N . VAL A 1 453 ? -26.644 -12.465 11.460 1.00 93.94 453 VAL A N 1
ATOM 3688 C CA . VAL A 1 453 ? -26.230 -13.404 10.410 1.00 93.94 453 VAL A CA 1
ATOM 3689 C C . VAL A 1 453 ? -25.847 -14.731 11.035 1.00 93.94 453 VAL A C 1
ATOM 3691 O O . VAL A 1 453 ? -24.973 -14.770 11.897 1.00 93.94 453 VAL A O 1
ATOM 3694 N N . LYS A 1 454 ? -26.468 -15.820 10.579 1.00 91.62 454 LYS A N 1
ATOM 3695 C CA . LYS A 1 454 ? -26.068 -17.169 10.984 1.00 91.62 454 LYS A CA 1
ATOM 3696 C C . LYS A 1 454 ? -24.787 -17.560 10.252 1.00 91.62 454 LYS A C 1
ATOM 3698 O O . LYS A 1 454 ? -24.814 -17.788 9.040 1.00 91.62 454 LYS A O 1
ATOM 3703 N N . ASP A 1 455 ? -23.683 -17.623 10.982 1.00 87.75 455 ASP A N 1
ATOM 3704 C CA . ASP A 1 455 ? -22.401 -18.059 10.449 1.00 87.75 455 ASP A CA 1
ATOM 3705 C C . ASP A 1 455 ? -22.303 -19.589 10.489 1.00 87.75 455 ASP A C 1
ATOM 3707 O O . ASP A 1 455 ? -22.560 -20.222 11.514 1.00 87.75 455 ASP A O 1
ATOM 3711 N N . ASN A 1 456 ? -21.937 -20.184 9.355 1.00 83.81 456 ASN A N 1
ATOM 3712 C CA . ASN A 1 456 ? -21.709 -21.625 9.238 1.00 83.81 456 ASN A CA 1
ATOM 3713 C C . ASN A 1 456 ? -20.210 -21.974 9.272 1.00 83.81 456 ASN A C 1
ATOM 3715 O O . ASN A 1 456 ? -19.850 -23.146 9.143 1.00 83.81 456 ASN A O 1
ATOM 3719 N N . ASN A 1 457 ? -19.330 -20.979 9.410 1.00 83.88 457 ASN A N 1
ATOM 3720 C CA . ASN A 1 457 ? -17.891 -21.175 9.400 1.00 83.88 457 ASN A CA 1
ATOM 3721 C C . ASN A 1 457 ? -17.408 -21.835 10.708 1.00 83.88 457 ASN A C 1
ATOM 3723 O O . ASN A 1 457 ? -17.749 -21.379 11.803 1.00 83.88 457 ASN A O 1
ATOM 3727 N N . PRO A 1 458 ? -16.561 -22.879 10.645 1.00 76.19 458 PRO A N 1
ATOM 3728 C CA . PRO A 1 458 ? -15.948 -23.452 11.844 1.00 76.19 458 PRO A CA 1
ATOM 3729 C C . PRO A 1 458 ? -14.994 -22.478 12.561 1.00 76.19 458 PRO A C 1
ATOM 3731 O O . PRO A 1 458 ? -14.735 -22.627 13.760 1.00 76.19 458 PRO A O 1
ATOM 3734 N N . VAL A 1 459 ? -14.447 -21.484 11.853 1.00 81.94 459 VAL A N 1
ATOM 3735 C CA . VAL A 1 459 ? -13.522 -20.496 12.417 1.00 81.94 459 VAL A CA 1
ATOM 3736 C C . VAL A 1 459 ? -14.302 -19.361 13.070 1.00 81.94 459 VAL A C 1
ATOM 3738 O O . VAL A 1 459 ? -14.809 -18.467 12.402 1.00 81.94 459 VAL A O 1
ATOM 3741 N N . ARG A 1 460 ? -14.325 -19.352 14.406 1.00 85.00 460 ARG A N 1
ATOM 3742 C CA . ARG A 1 460 ? -14.998 -18.295 15.174 1.00 85.00 460 ARG A CA 1
ATOM 3743 C C . ARG A 1 460 ? -14.347 -16.920 14.953 1.00 85.00 460 ARG A C 1
ATOM 3745 O O . ARG A 1 460 ? -13.111 -16.827 14.918 1.00 85.00 460 ARG A O 1
ATOM 3752 N N . PRO A 1 461 ? -15.144 -15.837 14.885 1.00 86.25 461 PRO A N 1
ATOM 3753 C CA . PRO A 1 461 ? -14.612 -14.482 14.858 1.00 86.25 461 PRO A CA 1
ATOM 3754 C C . PRO A 1 461 ? -13.833 -14.198 16.145 1.00 86.25 461 PRO A C 1
ATOM 3756 O O . PRO A 1 461 ? -14.222 -14.608 17.239 1.00 86.25 461 PRO A O 1
ATOM 3759 N N . TYR A 1 462 ? -12.712 -13.491 16.020 1.00 87.56 462 TYR A N 1
ATOM 3760 C CA . TYR A 1 462 ? -11.997 -12.981 17.186 1.00 87.56 462 TYR A CA 1
ATOM 3761 C C . TYR A 1 462 ? -12.563 -11.623 17.618 1.00 87.56 462 TYR A C 1
ATOM 3763 O O . TYR A 1 462 ? -13.260 -10.949 16.865 1.00 87.56 462 TYR A O 1
ATOM 3771 N N . VAL A 1 463 ? -12.238 -11.226 18.845 1.00 86.12 463 VAL A N 1
ATOM 3772 C CA . VAL A 1 463 ? -12.656 -9.959 19.457 1.00 86.12 463 VAL A CA 1
ATOM 3773 C C . VAL A 1 463 ? -12.222 -8.763 18.596 1.00 86.12 463 VAL A C 1
ATOM 3775 O O . VAL A 1 463 ? -11.039 -8.639 18.282 1.00 86.12 463 VAL A O 1
ATOM 3778 N N . GLY A 1 464 ? -13.180 -7.916 18.205 1.00 82.62 464 GLY A N 1
ATOM 3779 C CA . GLY A 1 464 ? -12.949 -6.757 17.330 1.00 82.62 464 GLY A CA 1
ATOM 3780 C C . GLY A 1 464 ? -12.797 -7.086 15.839 1.00 82.62 464 GLY A C 1
ATOM 3781 O O . GLY A 1 464 ? -12.419 -6.221 15.053 1.00 82.62 464 GLY A O 1
ATOM 3782 N N . ALA A 1 465 ? -13.070 -8.325 15.417 1.00 87.88 465 ALA A N 1
ATOM 3783 C CA . ALA A 1 465 ? -13.027 -8.681 14.004 1.00 87.88 465 ALA A CA 1
ATOM 3784 C C . ALA A 1 465 ? -14.097 -7.936 13.191 1.00 87.88 465 ALA A C 1
ATOM 3786 O O . ALA A 1 465 ? -15.241 -7.765 13.619 1.00 87.88 465 ALA A O 1
ATOM 3787 N N . SER A 1 466 ? -13.735 -7.570 11.965 1.00 88.50 466 SER A N 1
ATOM 3788 C CA . SER A 1 466 ? -14.658 -7.036 10.963 1.00 88.50 466 SER A CA 1
ATOM 3789 C C . SER A 1 466 ? -14.809 -8.003 9.791 1.00 88.50 466 SER A C 1
ATOM 3791 O O . SER A 1 466 ? -13.893 -8.764 9.476 1.00 88.50 466 SER A O 1
ATOM 3793 N N . TYR A 1 467 ? -15.965 -7.982 9.139 1.00 90.75 467 TYR A N 1
ATOM 3794 C CA . TYR A 1 467 ? -16.278 -8.804 7.971 1.00 90.75 467 TYR A CA 1
ATOM 3795 C C . TYR A 1 467 ? -16.747 -7.921 6.825 1.00 90.75 467 TYR A C 1
ATOM 3797 O O . TYR A 1 467 ? -17.457 -6.940 7.037 1.00 90.75 467 TYR A O 1
ATOM 3805 N N . TYR A 1 468 ? -16.384 -8.290 5.600 1.00 90.38 468 TYR A N 1
ATOM 3806 C CA . TYR A 1 468 ? -17.039 -7.747 4.419 1.00 90.38 468 TYR A CA 1
ATOM 3807 C C . TYR A 1 468 ? -18.292 -8.569 4.128 1.00 90.38 468 TYR A C 1
ATOM 3809 O O . TYR A 1 468 ? -18.208 -9.761 3.825 1.00 90.38 468 TYR A O 1
ATOM 3817 N N . VAL A 1 469 ? -19.450 -7.920 4.214 1.00 91.25 469 VAL A N 1
ATOM 3818 C CA . VAL A 1 469 ? -20.750 -8.531 3.933 1.00 91.25 469 VAL A CA 1
ATOM 3819 C C . VAL A 1 469 ? -21.127 -8.264 2.479 1.00 91.25 469 VAL A C 1
ATOM 3821 O O . VAL A 1 469 ? -21.164 -7.111 2.034 1.00 91.25 469 VAL A O 1
ATOM 3824 N N . TYR A 1 470 ? -21.398 -9.341 1.745 1.00 90.56 470 TYR A N 1
ATOM 3825 C CA . TYR A 1 470 ? -21.842 -9.333 0.353 1.00 90.56 470 TYR A CA 1
ATOM 3826 C C . TYR A 1 470 ? -23.343 -9.579 0.286 1.00 90.56 470 TYR A C 1
ATOM 3828 O O . TYR A 1 470 ? -23.817 -10.613 0.746 1.00 90.56 470 TYR A O 1
ATOM 3836 N N . PHE A 1 471 ? -24.102 -8.667 -0.316 1.00 88.44 471 PHE A N 1
ATOM 3837 C CA . PHE A 1 471 ? -25.559 -8.791 -0.393 1.00 88.44 471 PHE A CA 1
ATOM 3838 C C . PHE A 1 471 ? -25.991 -9.528 -1.666 1.00 88.44 471 PHE A C 1
ATOM 3840 O O . PHE A 1 471 ? -25.861 -8.999 -2.772 1.00 88.44 471 PHE A O 1
ATOM 3847 N N . TRP A 1 472 ? -26.575 -10.722 -1.523 1.00 84.38 472 TRP A N 1
ATOM 3848 C CA . TRP A 1 472 ? -27.112 -11.503 -2.643 1.00 84.38 472 TRP A CA 1
ATOM 3849 C C . TRP A 1 472 ? -28.494 -10.981 -3.058 1.00 84.38 472 TRP A C 1
ATOM 3851 O O . TRP A 1 472 ? -29.536 -11.567 -2.770 1.00 84.38 472 TRP A O 1
ATOM 3861 N N . SER A 1 473 ? -28.502 -9.828 -3.726 1.00 79.12 473 SER A N 1
ATOM 3862 C CA . SER A 1 473 ? -29.692 -9.238 -4.349 1.00 79.12 473 SER A CA 1
ATOM 3863 C C . SER A 1 473 ? -29.333 -8.683 -5.723 1.00 79.12 473 SER A C 1
ATOM 3865 O O . SER A 1 473 ? -28.239 -8.149 -5.889 1.00 79.12 473 SER A O 1
ATOM 3867 N N . TRP A 1 474 ? -30.254 -8.749 -6.688 1.00 71.56 474 TRP A N 1
ATOM 3868 C CA . TRP A 1 474 ? -30.033 -8.253 -8.055 1.00 71.56 474 TRP A CA 1
ATOM 3869 C C . TRP A 1 474 ? -29.535 -6.799 -8.106 1.00 71.56 474 TRP A C 1
ATOM 3871 O O . TRP A 1 474 ? -28.693 -6.461 -8.927 1.00 71.56 474 TRP A O 1
ATOM 3881 N N . SER A 1 475 ? -29.997 -5.947 -7.187 1.00 70.81 475 SER A N 1
ATOM 3882 C CA . SER A 1 475 ? -29.624 -4.527 -7.119 1.00 70.81 475 SER A CA 1
ATOM 3883 C C . SER A 1 475 ? -28.301 -4.229 -6.400 1.00 70.81 475 SER A C 1
ATOM 3885 O O . SER A 1 475 ? -27.864 -3.079 -6.408 1.00 70.81 475 SER A O 1
ATOM 3887 N N . SER A 1 476 ? -27.707 -5.210 -5.713 1.00 73.81 476 SER A N 1
ATOM 3888 C CA . SER A 1 476 ? -26.495 -5.031 -4.887 1.00 73.81 476 SER A CA 1
ATOM 3889 C C . SER A 1 476 ? -25.470 -6.156 -5.100 1.00 73.81 476 SER A C 1
ATOM 3891 O O . SER A 1 476 ? -24.599 -6.381 -4.260 1.00 73.81 476 SER A O 1
ATOM 3893 N N . PHE A 1 477 ? -25.589 -6.883 -6.212 1.00 70.12 477 PHE A N 1
ATOM 3894 C CA . PHE A 1 477 ? -24.766 -8.043 -6.540 1.00 70.12 477 PHE A CA 1
ATOM 3895 C C . PHE A 1 477 ? -23.275 -7.642 -6.580 1.00 70.12 477 PHE A C 1
ATOM 3897 O O . PHE A 1 477 ? -22.916 -6.652 -7.214 1.00 70.12 477 PHE A O 1
ATOM 3904 N N . TRP A 1 478 ? -22.413 -8.372 -5.858 1.00 68.69 478 TRP A N 1
ATOM 3905 C CA . TRP A 1 478 ? -20.964 -8.107 -5.669 1.00 68.69 478 TRP A CA 1
ATOM 3906 C C . TRP A 1 478 ? -20.564 -6.813 -4.933 1.00 68.69 478 TRP A C 1
ATOM 3908 O O . TRP A 1 478 ? -19.368 -6.492 -4.810 1.00 68.69 478 TRP A O 1
ATOM 3918 N N . GLN A 1 479 ? -21.526 -6.080 -4.373 1.00 79.44 479 GLN A N 1
ATOM 3919 C CA . GLN A 1 479 ? -21.220 -5.003 -3.435 1.00 79.44 479 GLN A CA 1
ATOM 3920 C C . GLN A 1 479 ? -20.819 -5.608 -2.086 1.00 79.44 479 GLN A C 1
ATOM 3922 O O . GLN A 1 479 ? -21.478 -6.513 -1.582 1.00 79.44 479 GLN A O 1
ATOM 3927 N N . SER A 1 480 ? -19.709 -5.124 -1.529 1.00 85.19 480 SER A N 1
ATOM 3928 C CA . SER A 1 480 ? -19.118 -5.632 -0.291 1.00 85.19 480 SER A CA 1
ATOM 3929 C C . SER A 1 480 ? -18.953 -4.472 0.678 1.00 85.19 480 SER A C 1
ATOM 3931 O O . SER A 1 480 ? -18.275 -3.504 0.318 1.00 85.19 480 SER A O 1
ATOM 3933 N N . HIS A 1 481 ? -19.510 -4.576 1.880 1.00 85.19 481 HIS A N 1
ATOM 3934 C CA . HIS A 1 481 ? -19.445 -3.513 2.887 1.00 85.19 481 HIS A CA 1
ATOM 3935 C C . HIS A 1 481 ? -18.807 -4.035 4.178 1.00 85.19 481 HIS A C 1
ATOM 3937 O O . HIS A 1 481 ? -19.202 -5.110 4.632 1.00 85.19 481 HIS A O 1
ATOM 3943 N N . PRO A 1 482 ? -17.813 -3.328 4.745 1.00 87.12 482 PRO A N 1
ATOM 3944 C CA . PRO A 1 482 ? -17.183 -3.740 5.990 1.00 87.12 482 PRO A CA 1
ATOM 3945 C C . PRO A 1 482 ? -18.109 -3.439 7.174 1.00 87.12 482 PRO A C 1
ATOM 3947 O O . PRO A 1 482 ? -18.585 -2.315 7.318 1.00 87.12 482 PRO A O 1
ATOM 3950 N N . PHE A 1 483 ? -18.328 -4.427 8.036 1.00 88.50 483 PHE A N 1
ATOM 3951 C CA . PHE A 1 483 ? -19.042 -4.274 9.301 1.00 88.50 483 PHE A CA 1
ATOM 3952 C C . PHE A 1 483 ? -18.292 -4.982 10.427 1.00 88.50 483 PHE A C 1
ATOM 3954 O O . PHE A 1 483 ? -17.728 -6.061 10.234 1.00 88.50 483 PHE A O 1
ATOM 3961 N N . THR A 1 484 ? -18.295 -4.384 11.614 1.00 88.81 484 THR A N 1
ATOM 3962 C CA . THR A 1 484 ? -17.666 -4.962 12.806 1.00 88.81 484 THR A CA 1
ATOM 3963 C C . THR A 1 484 ? -18.623 -5.889 13.526 1.00 88.81 484 THR A C 1
ATOM 3965 O O . THR A 1 484 ? -19.799 -5.567 13.698 1.00 88.81 484 THR A O 1
ATOM 3968 N N . VAL A 1 485 ? -18.108 -7.038 13.955 1.00 90.81 485 VAL A N 1
ATOM 3969 C CA . VAL A 1 485 ? -18.870 -8.001 14.749 1.00 90.81 485 VAL A CA 1
ATOM 3970 C C . VAL A 1 485 ? -19.012 -7.447 16.163 1.00 90.81 485 VAL A C 1
ATOM 3972 O O . VAL A 1 485 ? -18.034 -7.372 16.907 1.00 90.81 485 VAL A O 1
ATOM 3975 N N . VAL A 1 486 ? -20.233 -7.063 16.532 1.00 88.81 486 VAL A N 1
ATOM 3976 C CA . VAL A 1 486 ? -20.566 -6.589 17.885 1.00 88.81 486 VAL A CA 1
ATOM 3977 C C . VAL A 1 486 ? -20.677 -7.771 18.838 1.00 88.81 486 VAL A C 1
ATOM 3979 O O . VAL A 1 486 ? -20.178 -7.730 19.965 1.00 88.81 486 VAL A O 1
ATOM 3982 N N . GLU A 1 487 ? -21.329 -8.836 18.370 1.00 88.38 487 GLU A N 1
ATOM 3983 C CA . GLU A 1 487 ? -21.608 -10.072 19.102 1.00 88.38 487 GLU A CA 1
ATOM 3984 C C . GLU A 1 487 ? -21.350 -11.297 18.252 1.00 88.38 487 GLU A C 1
ATOM 3986 O O . GLU A 1 487 ? -21.659 -11.294 17.063 1.00 88.38 487 GLU A O 1
ATOM 3991 N N . TYR A 1 488 ? -20.875 -12.357 18.900 1.00 89.44 488 TYR A N 1
ATOM 3992 C CA . TYR A 1 488 ? -20.952 -13.705 18.370 1.00 89.44 488 TYR A CA 1
ATOM 3993 C C . TYR A 1 488 ? -21.486 -14.653 19.448 1.00 89.44 488 TYR A C 1
ATOM 3995 O O . TYR A 1 488 ? -20.742 -15.020 20.362 1.00 89.44 488 TYR A O 1
ATOM 4003 N N . THR A 1 489 ? -22.758 -15.036 19.324 1.00 86.56 489 THR A N 1
ATOM 4004 C CA . THR A 1 489 ? -23.477 -15.881 20.293 1.00 86.56 489 THR A CA 1
ATOM 4005 C C . THR A 1 489 ? -24.263 -16.949 19.535 1.00 86.56 489 THR A C 1
ATOM 4007 O O . THR A 1 489 ? -24.916 -16.645 18.542 1.00 86.56 489 THR A O 1
ATOM 4010 N N . ASP A 1 490 ? -24.134 -18.214 19.945 1.00 85.75 490 ASP A N 1
ATOM 4011 C CA . ASP A 1 490 ? -24.839 -19.372 19.365 1.00 85.75 490 ASP A CA 1
ATOM 4012 C C . ASP A 1 490 ? -24.763 -19.505 17.830 1.00 85.75 490 ASP A C 1
ATOM 4014 O O . ASP A 1 490 ? -25.691 -19.967 17.169 1.00 85.75 490 ASP A O 1
ATOM 4018 N N . GLY A 1 491 ? -23.633 -19.101 17.240 1.00 86.94 491 GLY A N 1
ATOM 4019 C CA . GLY A 1 491 ? -23.425 -19.136 15.787 1.00 86.94 491 GLY A CA 1
ATOM 4020 C C . GLY A 1 491 ? -24.012 -17.942 15.030 1.00 86.94 491 GLY A C 1
ATOM 4021 O O . GLY A 1 491 ? -23.932 -17.905 13.805 1.00 86.94 491 GLY A O 1
ATOM 4022 N N . TYR A 1 492 ? -24.567 -16.949 15.725 1.00 91.25 492 TYR A N 1
ATOM 4023 C CA . TYR A 1 492 ? -25.049 -15.706 15.129 1.00 91.25 492 TYR A CA 1
ATOM 4024 C C . TYR A 1 492 ? -24.057 -14.565 15.347 1.00 91.25 492 TYR A C 1
ATOM 4026 O O . TYR A 1 492 ? -23.643 -14.286 16.472 1.00 91.25 492 TYR A O 1
ATOM 4034 N N . MET A 1 493 ? -23.706 -13.877 14.260 1.00 92.62 493 MET A N 1
ATOM 4035 C CA . MET A 1 493 ? -22.980 -12.610 14.285 1.00 92.62 493 MET A CA 1
ATOM 4036 C C . MET A 1 493 ? -23.966 -11.442 14.296 1.00 92.62 493 MET A C 1
ATOM 4038 O O . MET A 1 493 ? -24.789 -11.328 13.384 1.00 92.62 493 MET A O 1
ATOM 4042 N N . LYS A 1 494 ? -23.854 -10.555 15.292 1.00 91.88 494 LYS A N 1
ATOM 4043 C CA . LYS A 1 494 ? -24.593 -9.283 15.349 1.00 91.88 494 LYS A CA 1
ATOM 4044 C C . LYS A 1 494 ? -23.751 -8.172 14.733 1.00 91.88 494 LYS A C 1
ATOM 4046 O O . LYS A 1 494 ? -22.647 -7.888 15.205 1.00 91.88 494 LYS A O 1
ATOM 4051 N N . PHE A 1 495 ? -24.302 -7.517 13.721 1.00 92.06 495 PHE A N 1
ATOM 4052 C CA . PHE A 1 495 ? -23.777 -6.289 13.135 1.00 92.06 495 PHE A CA 1
ATOM 4053 C C . PHE A 1 495 ? -24.761 -5.147 13.382 1.00 92.06 495 PHE A C 1
ATOM 4055 O O . PHE A 1 495 ? -25.973 -5.341 13.297 1.00 92.06 495 PHE A O 1
ATOM 4062 N N . VAL A 1 496 ? -24.239 -3.948 13.633 1.00 89.06 496 VAL A N 1
ATOM 4063 C CA . VAL A 1 496 ? -25.040 -2.720 13.689 1.00 89.06 496 VAL A CA 1
ATOM 4064 C C . VAL A 1 496 ? -24.603 -1.813 12.550 1.00 89.06 496 VAL A C 1
ATOM 4066 O O . VAL A 1 496 ? -23.424 -1.485 12.404 1.00 89.06 496 VAL A O 1
ATOM 4069 N N . CYS A 1 497 ? -25.561 -1.422 11.719 1.00 87.25 497 CYS A N 1
ATOM 4070 C CA . CYS A 1 497 ? -25.326 -0.676 10.496 1.00 87.25 497 CYS A CA 1
ATOM 4071 C C . CYS A 1 497 ? -26.015 0.683 10.587 1.00 87.25 497 CYS A C 1
ATOM 4073 O O . CYS A 1 497 ? -27.238 0.762 10.707 1.00 87.25 497 CYS A O 1
ATOM 4075 N N . LYS A 1 498 ? -25.247 1.766 10.446 1.00 86.81 498 LYS A N 1
ATOM 4076 C CA . LYS A 1 498 ? -25.835 3.085 10.215 1.00 86.81 498 LYS A CA 1
ATOM 4077 C C . LYS A 1 498 ? -26.411 3.152 8.800 1.00 86.81 498 LYS A C 1
ATOM 4079 O O . LYS A 1 498 ? -25.771 2.724 7.833 1.00 86.81 498 LYS A O 1
ATOM 4084 N N . VAL A 1 499 ? -27.615 3.696 8.671 1.00 87.38 499 VAL A N 1
ATOM 4085 C CA . VAL A 1 499 ? -28.257 3.882 7.372 1.00 87.38 499 VAL A CA 1
ATOM 4086 C C . VAL A 1 499 ? -27.595 5.045 6.634 1.00 87.38 499 VAL A C 1
ATOM 4088 O O . VAL A 1 499 ? -27.496 6.164 7.132 1.00 87.38 499 VAL A O 1
ATOM 4091 N N . HIS A 1 500 ? -27.154 4.758 5.415 1.00 84.38 500 HIS A N 1
ATOM 4092 C CA . HIS A 1 500 ? -26.585 5.699 4.458 1.00 84.38 500 HIS A CA 1
ATOM 4093 C C . HIS A 1 500 ? -27.244 5.471 3.093 1.00 84.38 500 HIS A C 1
ATOM 4095 O O . HIS A 1 500 ? -28.018 4.530 2.910 1.00 84.38 500 HIS A O 1
ATOM 4101 N N . GLU A 1 501 ? -26.960 6.325 2.112 1.00 80.06 501 GLU A N 1
ATOM 4102 C CA . GLU A 1 501 ? -27.444 6.109 0.747 1.00 80.06 501 GLU A CA 1
ATOM 4103 C C . GLU A 1 501 ? -26.951 4.775 0.149 1.00 80.06 501 GLU A C 1
ATOM 4105 O O . GLU A 1 501 ? -25.969 4.184 0.594 1.00 80.06 501 GLU A O 1
ATOM 4110 N N . GLY A 1 502 ? -27.648 4.277 -0.877 1.00 83.31 502 GLY A N 1
ATOM 4111 C CA . GLY A 1 502 ? -27.309 3.007 -1.525 1.00 83.31 502 GLY A CA 1
ATOM 4112 C C . GLY A 1 502 ? -27.898 1.787 -0.810 1.00 83.31 502 GLY A C 1
ATOM 4113 O O . GLY A 1 502 ? -29.109 1.722 -0.587 1.00 83.31 502 GLY A O 1
ATOM 4114 N N . VAL A 1 503 ? -27.064 0.783 -0.515 1.00 85.69 503 VAL A N 1
ATOM 4115 C CA . VAL A 1 503 ? -27.509 -0.548 -0.055 1.00 85.69 503 VAL A CA 1
ATOM 4116 C C . VAL A 1 503 ? -28.266 -0.490 1.269 1.00 85.69 503 VAL A C 1
ATOM 4118 O O . VAL A 1 503 ? -29.352 -1.059 1.359 1.00 85.69 503 VAL A O 1
ATOM 4121 N N . THR A 1 504 ? -27.745 0.207 2.280 1.00 88.50 504 THR A N 1
ATOM 4122 C CA . THR A 1 504 ? -28.353 0.221 3.621 1.00 88.50 504 THR A CA 1
ATOM 4123 C C . THR A 1 504 ? -29.716 0.918 3.622 1.00 88.50 504 THR A C 1
ATOM 4125 O O . THR A 1 504 ? -30.661 0.367 4.181 1.00 88.50 504 THR A O 1
ATOM 4128 N N . LYS A 1 505 ? -29.894 2.030 2.891 1.00 89.50 505 LYS A N 1
ATOM 4129 C CA . LYS A 1 505 ? -31.218 2.661 2.687 1.00 89.50 505 LYS A CA 1
ATOM 4130 C C . LYS A 1 505 ? -32.195 1.781 1.903 1.00 89.50 505 LYS A C 1
ATOM 4132 O O . LYS A 1 505 ? -33.390 1.786 2.190 1.00 89.50 505 LYS A O 1
ATOM 4137 N N . ARG A 1 506 ? -31.720 0.994 0.928 1.00 89.62 506 ARG A N 1
ATOM 4138 C CA . ARG A 1 506 ? -32.571 0.007 0.231 1.00 89.62 506 ARG A CA 1
ATOM 4139 C C . ARG A 1 506 ? -33.031 -1.105 1.172 1.00 89.62 506 ARG A C 1
ATOM 4141 O O . ARG A 1 506 ? -34.203 -1.473 1.136 1.00 89.62 506 ARG A O 1
ATOM 4148 N N . ILE A 1 507 ? -32.132 -1.614 2.013 1.00 90.50 507 ILE A N 1
ATOM 4149 C CA . ILE A 1 507 ? -32.461 -2.632 3.018 1.00 90.50 507 ILE A CA 1
ATOM 4150 C C . ILE A 1 507 ? -33.458 -2.074 4.032 1.00 90.50 507 ILE A C 1
ATOM 4152 O O . ILE A 1 507 ? -34.459 -2.729 4.300 1.00 90.50 507 ILE A O 1
ATOM 4156 N N . GLN A 1 508 ? -33.248 -0.847 4.514 1.00 92.50 508 GLN A N 1
ATOM 4157 C CA . GLN A 1 508 ? -34.185 -0.183 5.415 1.00 92.50 508 GLN A CA 1
ATOM 4158 C C . GLN A 1 508 ? -35.587 -0.086 4.806 1.00 92.50 508 GLN A C 1
ATOM 4160 O O . GLN A 1 508 ? -36.544 -0.534 5.425 1.00 92.50 508 GLN A O 1
ATOM 4165 N N . ARG A 1 509 ? -35.720 0.433 3.577 1.00 92.00 509 ARG A N 1
ATOM 4166 C CA . ARG A 1 509 ? -37.024 0.526 2.890 1.00 92.00 509 ARG A CA 1
ATOM 4167 C C . ARG A 1 509 ? -37.699 -0.835 2.749 1.00 92.00 509 ARG A C 1
ATOM 4169 O O . ARG A 1 509 ? -38.911 -0.945 2.906 1.00 92.00 509 ARG A O 1
ATOM 4176 N N . ARG A 1 510 ? -36.916 -1.881 2.467 1.00 91.81 510 ARG A N 1
ATOM 4177 C CA . ARG A 1 510 ? -37.424 -3.253 2.398 1.00 91.81 510 ARG A CA 1
ATOM 4178 C C . ARG A 1 510 ? -37.905 -3.745 3.762 1.00 91.81 510 ARG A C 1
ATOM 4180 O O . ARG A 1 510 ? -38.954 -4.374 3.811 1.00 91.81 510 ARG A O 1
ATOM 4187 N N . ALA A 1 511 ? -37.176 -3.475 4.840 1.00 92.38 511 ALA A N 1
ATOM 4188 C CA . ALA A 1 511 ? -37.601 -3.828 6.192 1.00 92.38 511 ALA A CA 1
ATOM 4189 C C . ALA A 1 511 ? -38.868 -3.057 6.603 1.00 92.38 511 ALA A C 1
ATOM 4191 O O . ALA A 1 511 ? -39.808 -3.668 7.098 1.00 92.38 511 ALA A O 1
ATOM 4192 N N . GLN A 1 512 ? -38.959 -1.757 6.293 1.00 93.38 512 GLN A N 1
ATOM 4193 C CA . GLN A 1 512 ? -40.156 -0.938 6.541 1.00 93.38 512 GLN A CA 1
ATOM 4194 C C . GLN A 1 512 ? -41.386 -1.516 5.830 1.00 93.38 512 GLN A C 1
ATOM 4196 O O . GLN A 1 512 ? -42.435 -1.680 6.444 1.00 93.38 512 GLN A O 1
ATOM 4201 N N . ALA A 1 513 ? -41.240 -1.902 4.559 1.00 92.38 513 ALA A N 1
ATOM 4202 C CA . ALA A 1 513 ? -42.318 -2.511 3.781 1.00 92.38 513 ALA A CA 1
ATOM 4203 C C . ALA A 1 513 ? -42.772 -3.889 4.308 1.00 92.38 513 ALA A C 1
ATOM 4205 O O . ALA A 1 513 ? -43.859 -4.336 3.963 1.00 92.38 513 ALA A O 1
ATOM 4206 N N . ASN A 1 514 ? -41.954 -4.562 5.124 1.00 92.25 514 ASN A N 1
ATOM 4207 C CA . ASN A 1 514 ? -42.239 -5.880 5.699 1.00 92.25 514 ASN A CA 1
ATOM 4208 C C . ASN A 1 514 ? -42.534 -5.810 7.212 1.00 92.25 514 ASN A C 1
ATOM 4210 O O . ASN A 1 514 ? -42.333 -6.788 7.925 1.00 92.25 514 ASN A O 1
ATOM 4214 N N . GLY A 1 515 ? -42.999 -4.662 7.718 1.00 90.38 515 GLY A N 1
ATOM 4215 C CA . GLY A 1 515 ? -43.405 -4.527 9.122 1.00 90.38 515 GLY A CA 1
ATOM 4216 C C . GLY A 1 515 ? -42.246 -4.368 10.110 1.00 90.38 515 GLY A C 1
ATOM 4217 O O . GLY A 1 515 ? -42.398 -4.699 11.279 1.00 90.38 515 GLY A O 1
ATOM 4218 N N . GLY A 1 516 ? -41.091 -3.873 9.656 1.00 89.88 516 GLY A N 1
ATOM 4219 C CA . GLY A 1 516 ? -39.946 -3.528 10.511 1.00 89.88 516 GLY A CA 1
ATOM 4220 C C . GLY A 1 516 ? -38.763 -4.496 10.434 1.00 89.88 516 GLY A C 1
ATOM 4221 O O . GLY A 1 516 ? -37.675 -4.160 10.902 1.00 89.88 516 GLY A O 1
ATOM 4222 N N . SER A 1 517 ? -38.920 -5.652 9.784 1.00 93.25 517 SER A N 1
ATOM 4223 C CA . SER A 1 517 ? -37.849 -6.637 9.604 1.00 93.25 517 SER A CA 1
ATOM 4224 C C . SER A 1 517 ? -37.843 -7.240 8.199 1.00 93.25 517 SER A C 1
ATOM 4226 O O . SER A 1 517 ? -38.842 -7.232 7.483 1.00 93.25 517 SER A O 1
ATOM 4228 N N . CYS A 1 518 ? -36.697 -7.745 7.742 1.00 93.75 518 CYS A N 1
ATOM 4229 C CA . CYS A 1 518 ? -36.621 -8.506 6.496 1.00 93.75 518 CYS A CA 1
ATOM 4230 C C . CYS A 1 518 ? -35.512 -9.561 6.523 1.00 93.75 518 CYS A C 1
ATOM 4232 O O . CYS A 1 518 ? -34.508 -9.426 7.220 1.00 93.75 518 CYS A O 1
ATOM 4234 N N . ARG A 1 519 ? -35.679 -10.616 5.718 1.00 92.69 519 ARG A N 1
ATOM 4235 C CA . ARG A 1 519 ? -34.667 -11.665 5.532 1.00 92.69 519 ARG A CA 1
ATOM 4236 C C . ARG A 1 519 ? -33.891 -11.450 4.238 1.00 92.69 519 ARG A C 1
ATOM 4238 O O . ARG A 1 519 ? -34.478 -11.151 3.194 1.00 92.69 519 ARG A O 1
ATOM 4245 N N . LEU A 1 520 ? -32.576 -11.633 4.306 1.00 91.69 520 LEU A N 1
ATOM 4246 C CA . LEU A 1 520 ? -31.642 -11.487 3.192 1.00 91.69 520 LEU A CA 1
ATOM 4247 C C . LEU A 1 520 ? -30.685 -12.680 3.138 1.00 91.69 520 LEU A C 1
ATOM 4249 O O . LEU A 1 520 ? -30.388 -13.304 4.153 1.00 91.69 520 LEU A O 1
ATOM 4253 N N . LYS A 1 521 ? -30.166 -12.964 1.944 1.00 91.88 521 LYS A N 1
ATOM 4254 C CA . LYS A 1 521 ? -29.026 -13.864 1.757 1.00 91.88 521 LYS A CA 1
ATOM 4255 C C . LYS A 1 521 ? -27.753 -13.029 1.666 1.00 91.88 521 LYS A C 1
ATOM 4257 O O . LYS A 1 521 ? -27.719 -12.038 0.927 1.00 91.88 521 LYS A O 1
ATOM 4262 N N . VAL A 1 522 ? -26.723 -13.415 2.411 1.00 92.12 522 VAL A N 1
ATOM 4263 C CA . VAL A 1 522 ? -25.445 -12.693 2.447 1.00 92.12 522 VAL A CA 1
ATOM 4264 C C . VAL A 1 522 ? -24.251 -13.640 2.360 1.00 92.12 522 VAL A C 1
ATOM 4266 O O . VAL A 1 522 ? -24.333 -14.784 2.790 1.00 92.12 522 VAL A O 1
ATOM 4269 N N . GLY A 1 523 ? -23.142 -13.171 1.791 1.00 91.81 523 GLY A N 1
ATOM 4270 C CA . GLY A 1 523 ? -21.833 -13.824 1.886 1.00 91.81 523 GLY A CA 1
ATOM 4271 C C . GLY A 1 523 ? -20.943 -13.094 2.892 1.00 91.81 523 GLY A C 1
ATOM 4272 O O . GLY A 1 523 ? -21.014 -11.867 2.985 1.00 91.81 523 GLY A O 1
ATOM 4273 N N . LEU A 1 524 ? -20.108 -13.829 3.628 1.00 91.62 524 LEU A N 1
ATOM 4274 C CA . LEU A 1 524 ? -19.224 -13.279 4.663 1.00 91.62 524 LEU A CA 1
ATOM 4275 C C . LEU A 1 524 ? -17.751 -13.500 4.303 1.00 91.62 524 LEU A C 1
ATOM 4277 O O . LEU A 1 524 ? -17.289 -14.635 4.299 1.00 91.62 524 LEU A O 1
ATOM 4281 N N . GLU A 1 525 ? -16.997 -12.427 4.057 1.00 90.31 525 GLU A N 1
ATOM 4282 C CA . GLU A 1 525 ? -15.537 -12.469 3.875 1.00 90.31 525 GLU A CA 1
ATOM 4283 C C . GLU A 1 525 ? -14.839 -11.959 5.146 1.00 90.31 525 GLU A C 1
ATOM 4285 O O . GLU A 1 525 ? -14.857 -10.761 5.447 1.00 90.31 525 GLU A O 1
ATOM 4290 N N . GLY A 1 526 ? -14.199 -12.860 5.891 1.00 86.38 526 GLY A N 1
ATOM 4291 C CA . GLY A 1 526 ? -13.447 -12.524 7.101 1.00 86.38 526 GLY A CA 1
ATOM 4292 C C . GLY A 1 526 ? -12.982 -13.767 7.866 1.00 86.38 526 GLY A C 1
ATOM 4293 O O . GLY A 1 526 ? -13.010 -14.863 7.303 1.00 86.38 526 GLY A O 1
ATOM 4294 N N . PRO A 1 527 ? -12.518 -13.612 9.121 1.00 87.38 527 PRO A N 1
ATOM 4295 C CA . PRO A 1 527 ? -12.426 -12.362 9.890 1.00 87.38 527 PRO A CA 1
ATOM 4296 C C . PRO A 1 527 ? -11.238 -11.465 9.480 1.00 87.38 527 PRO A C 1
ATOM 4298 O O . PRO A 1 527 ? -10.118 -11.945 9.298 1.00 87.38 527 PRO A O 1
ATOM 4301 N N . MET A 1 528 ? -11.466 -10.149 9.396 1.00 82.62 528 MET A N 1
ATOM 4302 C CA . MET A 1 528 ? -10.481 -9.107 9.049 1.00 82.62 528 MET A CA 1
ATOM 4303 C C . MET A 1 528 ? -10.170 -8.195 10.245 1.00 82.62 528 MET A C 1
ATOM 4305 O O . MET A 1 528 ? -11.000 -8.041 11.139 1.00 82.62 528 MET A O 1
ATOM 4309 N N . GLY A 1 529 ? -8.988 -7.571 10.235 1.00 77.19 529 GLY A N 1
ATOM 4310 C CA . GLY A 1 529 ? -8.508 -6.686 11.305 1.00 77.19 529 GLY A CA 1
ATOM 4311 C C . GLY A 1 529 ? -7.250 -7.202 12.010 1.00 77.19 529 GLY A C 1
ATOM 4312 O O . GLY A 1 529 ? -6.682 -8.238 11.651 1.00 77.19 529 GLY A O 1
ATOM 4313 N N . ILE A 1 530 ? -6.788 -6.453 13.011 1.00 75.31 530 ILE A N 1
ATOM 4314 C CA . ILE A 1 530 ? -5.616 -6.800 13.824 1.00 75.31 530 ILE A CA 1
ATOM 4315 C C . ILE A 1 530 ? -6.098 -7.210 15.216 1.00 75.31 530 ILE A C 1
ATOM 4317 O O . ILE A 1 530 ? -6.934 -6.550 15.820 1.00 75.31 530 ILE A O 1
ATOM 4321 N N . ARG A 1 531 ? -5.535 -8.293 15.762 1.00 81.31 531 ARG A N 1
ATOM 4322 C CA . ARG A 1 531 ? -5.778 -8.675 17.158 1.00 81.31 531 ARG A CA 1
ATOM 4323 C C . ARG A 1 531 ? -5.017 -7.734 18.084 1.00 81.31 531 ARG A C 1
ATOM 4325 O O . ARG A 1 531 ? -3.790 -7.814 18.171 1.00 81.31 531 ARG A O 1
ATOM 4332 N N . LEU A 1 532 ? -5.749 -6.869 18.774 1.00 83.44 532 LEU A N 1
ATOM 4333 C CA . LEU A 1 532 ? -5.189 -5.964 19.770 1.00 83.44 532 LEU A CA 1
ATOM 4334 C C . LEU A 1 532 ? -5.011 -6.681 21.110 1.00 83.44 532 LEU A C 1
ATOM 4336 O O . LEU A 1 532 ? -5.834 -7.501 21.517 1.00 83.44 532 LEU A O 1
ATOM 4340 N N . ASN A 1 533 ? -3.912 -6.377 21.799 1.00 81.94 533 ASN A N 1
ATOM 4341 C CA . ASN A 1 533 ? -3.648 -6.903 23.132 1.00 81.94 533 ASN A CA 1
ATOM 4342 C C . ASN A 1 533 ? -3.847 -5.805 24.176 1.00 81.94 533 ASN A C 1
ATOM 4344 O O . ASN A 1 533 ? -2.974 -4.965 24.377 1.00 81.94 533 ASN A O 1
ATOM 4348 N N . PHE A 1 534 ? -4.987 -5.848 24.857 1.00 88.12 534 PHE A N 1
ATOM 4349 C CA . PHE A 1 534 ? -5.296 -4.981 25.995 1.00 88.12 534 PHE A CA 1
ATOM 4350 C C . PHE A 1 534 ? -4.943 -5.631 27.344 1.00 88.12 534 PHE A C 1
ATOM 4352 O O . PHE A 1 534 ? -4.871 -4.950 28.364 1.00 88.12 534 PHE A O 1
ATOM 4359 N N . ARG A 1 535 ? -4.690 -6.950 27.378 1.00 84.31 535 ARG A N 1
ATOM 4360 C CA . ARG A 1 535 ? -4.501 -7.700 28.632 1.00 84.31 535 ARG A CA 1
ATOM 4361 C C . ARG A 1 535 ? -3.236 -7.304 29.397 1.00 84.31 535 ARG A C 1
ATOM 4363 O O . ARG A 1 535 ? -3.203 -7.494 30.609 1.00 84.31 535 ARG A O 1
ATOM 4370 N N . SER A 1 536 ? -2.233 -6.742 28.723 1.00 83.25 536 SER A N 1
ATOM 4371 C CA . SER A 1 536 ? -0.993 -6.246 29.340 1.00 83.25 536 SER A CA 1
ATOM 4372 C C . SER A 1 536 ? -1.151 -4.914 30.087 1.00 83.25 536 SER A C 1
ATOM 4374 O O . SER A 1 536 ? -0.227 -4.498 30.783 1.00 83.25 536 SER A O 1
ATOM 4376 N N . PHE A 1 537 ? -2.302 -4.242 29.971 1.00 88.56 537 PHE A N 1
ATOM 4377 C CA . PHE A 1 537 ? -2.519 -2.910 30.538 1.00 88.56 537 PHE A CA 1
ATOM 4378 C C . PHE A 1 537 ? -3.410 -2.946 31.783 1.00 88.56 537 PHE A C 1
ATOM 4380 O O . PHE A 1 537 ? -4.406 -3.675 31.823 1.00 88.56 537 PHE A O 1
ATOM 4387 N N . LYS A 1 538 ? -3.053 -2.137 32.792 1.00 90.75 538 LYS A N 1
ATOM 4388 C CA . LYS A 1 538 ? -3.827 -1.974 34.039 1.00 90.75 538 LYS A CA 1
ATOM 4389 C C . LYS A 1 538 ? -4.971 -0.970 33.905 1.00 90.75 538 LYS A C 1
ATOM 4391 O O . LYS A 1 538 ? -5.976 -1.098 34.600 1.00 90.75 538 LYS A O 1
ATOM 4396 N N . ASN A 1 539 ? -4.811 0.016 33.025 1.00 94.75 539 ASN A N 1
ATOM 4397 C CA . ASN A 1 539 ? -5.800 1.060 32.776 1.00 94.75 539 ASN A CA 1
ATOM 4398 C C . ASN A 1 539 ? -6.185 1.033 31.294 1.00 94.75 539 ASN A C 1
ATOM 4400 O O . ASN A 1 539 ? -5.322 1.204 30.428 1.00 94.75 539 ASN A O 1
ATOM 4404 N N . LEU A 1 540 ? -7.463 0.789 31.008 1.00 95.38 540 LEU A N 1
ATOM 4405 C CA . LEU A 1 540 ? -8.021 0.777 29.660 1.00 95.38 540 LEU A CA 1
ATOM 4406 C C . LEU A 1 540 ? -8.943 1.983 29.483 1.00 95.38 540 LEU A C 1
ATOM 4408 O O . LEU A 1 540 ? -9.945 2.104 30.189 1.00 95.38 540 LEU A O 1
ATOM 4412 N N . VAL A 1 541 ? -8.626 2.846 28.521 1.00 96.38 541 VAL A N 1
ATOM 4413 C CA . VAL A 1 541 ? -9.457 3.997 28.164 1.00 96.38 541 VAL A CA 1
ATOM 4414 C C . VAL A 1 541 ? -9.951 3.832 26.734 1.00 96.38 541 VAL A C 1
ATOM 4416 O O . VAL A 1 541 ? -9.167 3.836 25.784 1.00 96.38 541 VAL A O 1
ATOM 4419 N N . PHE A 1 542 ? -11.260 3.687 26.573 1.00 95.75 542 PHE A N 1
ATOM 4420 C CA . PHE A 1 542 ? -11.905 3.569 25.272 1.00 95.75 542 PHE A CA 1
ATOM 4421 C C . PHE A 1 542 ? -12.626 4.866 24.925 1.00 95.75 542 PHE A C 1
ATOM 4423 O O . PHE A 1 542 ? -13.375 5.402 25.735 1.00 95.75 542 PHE A O 1
ATOM 4430 N N . CYS A 1 543 ? -12.438 5.347 23.704 1.00 95.25 543 CYS A N 1
ATOM 4431 C CA . CYS A 1 543 ? -13.078 6.543 23.182 1.00 95.25 543 CYS A CA 1
ATOM 4432 C C . CYS A 1 543 ? -13.861 6.188 21.915 1.00 95.25 543 CYS A C 1
ATOM 4434 O O . CYS A 1 543 ? -13.279 5.745 20.925 1.00 95.25 543 CYS A O 1
ATOM 4436 N N . ALA A 1 544 ? -15.171 6.406 21.931 1.00 93.62 544 ALA A N 1
ATOM 4437 C CA . ALA A 1 544 ? -16.075 6.116 20.827 1.00 93.62 544 ALA A CA 1
ATOM 4438 C C . ALA A 1 544 ? -16.718 7.393 20.276 1.00 93.62 544 ALA A C 1
ATOM 4440 O O . ALA A 1 544 ? -17.105 8.282 21.035 1.00 93.62 544 ALA A O 1
ATOM 4441 N N . GLY A 1 545 ? -16.905 7.455 18.958 1.00 91.19 545 GLY A N 1
ATOM 4442 C CA . GLY A 1 545 ? -17.713 8.472 18.287 1.00 91.19 545 GLY A CA 1
ATOM 4443 C C . GLY A 1 545 ? -18.858 7.848 17.497 1.00 91.19 545 GLY A C 1
ATOM 4444 O O . GLY A 1 545 ? -18.617 7.052 16.586 1.00 91.19 545 GLY A O 1
ATOM 4445 N N . GLY A 1 546 ? -20.103 8.224 17.802 1.00 88.25 546 GLY A N 1
ATOM 4446 C CA . GLY A 1 546 ? -21.291 7.699 17.123 1.00 88.25 546 GLY A CA 1
ATOM 4447 C C . GLY A 1 546 ? -21.352 6.168 17.168 1.00 88.25 546 GLY A C 1
ATOM 4448 O O . GLY A 1 546 ? -21.255 5.577 18.240 1.00 88.25 546 GLY A O 1
ATOM 4449 N N . VAL A 1 547 ? -21.458 5.524 15.998 1.00 87.75 547 VAL A N 1
ATOM 4450 C CA . VAL A 1 547 ? -21.519 4.052 15.869 1.00 87.75 547 VAL A CA 1
ATOM 4451 C C . VAL A 1 547 ? -20.206 3.347 16.240 1.00 87.75 547 VAL A C 1
ATOM 4453 O O . VAL A 1 547 ? -20.211 2.138 16.445 1.00 87.75 547 VAL A O 1
ATOM 4456 N N . GLY A 1 548 ? -19.091 4.075 16.395 1.00 88.81 548 GLY A N 1
ATOM 4457 C CA . GLY A 1 548 ? -17.801 3.508 16.815 1.00 88.81 548 GLY A CA 1
ATOM 4458 C C . GLY A 1 548 ? -17.829 2.818 18.187 1.00 88.81 548 GLY A C 1
ATOM 4459 O O . GLY A 1 548 ? -16.931 2.040 18.504 1.00 88.81 548 GLY A O 1
ATOM 4460 N N . ILE A 1 549 ? -18.890 3.031 18.979 1.00 91.44 549 ILE A N 1
ATOM 4461 C CA . ILE A 1 549 ? -19.140 2.291 20.223 1.00 91.44 549 ILE A CA 1
ATOM 4462 C C . ILE A 1 549 ? -19.250 0.780 19.997 1.00 91.44 549 ILE A C 1
ATOM 4464 O O . ILE A 1 549 ? -18.873 0.004 20.866 1.00 91.44 549 ILE A O 1
ATOM 4468 N N . THR A 1 550 ? -19.685 0.354 18.811 1.00 89.94 550 THR A N 1
ATOM 4469 C CA . THR A 1 550 ? -19.806 -1.061 18.435 1.00 89.94 550 THR A CA 1
ATOM 4470 C C . THR A 1 550 ? -18.460 -1.786 18.474 1.00 89.94 550 THR A C 1
ATOM 4472 O O . THR A 1 550 ? -18.360 -2.867 19.052 1.00 89.94 550 THR A O 1
ATOM 4475 N N . ALA A 1 551 ? -17.403 -1.168 17.939 1.00 88.94 551 ALA A N 1
ATOM 4476 C CA . ALA A 1 551 ? -16.045 -1.704 17.997 1.00 88.94 551 ALA A CA 1
ATOM 4477 C C . ALA A 1 551 ? -15.464 -1.649 19.415 1.00 88.94 551 ALA A C 1
ATOM 4479 O O . ALA A 1 551 ? -14.844 -2.611 19.866 1.00 88.94 551 ALA A O 1
ATOM 4480 N N . VAL A 1 552 ? -15.714 -0.558 20.150 1.00 92.12 552 VAL A N 1
ATOM 4481 C CA . VAL A 1 552 ? -15.333 -0.456 21.569 1.00 92.12 552 VAL A CA 1
ATOM 4482 C C . VAL A 1 552 ? -15.951 -1.596 22.377 1.00 92.12 552 VAL A C 1
ATOM 4484 O O . VAL A 1 552 ? -15.241 -2.305 23.087 1.00 92.12 552 VAL A O 1
ATOM 4487 N N . TYR A 1 553 ? -17.253 -1.820 22.234 1.00 91.88 553 TYR A N 1
ATOM 4488 C CA . TYR A 1 553 ? -17.967 -2.863 22.958 1.00 91.88 553 TYR A CA 1
ATOM 4489 C C . TYR A 1 553 ? -17.513 -4.267 22.573 1.00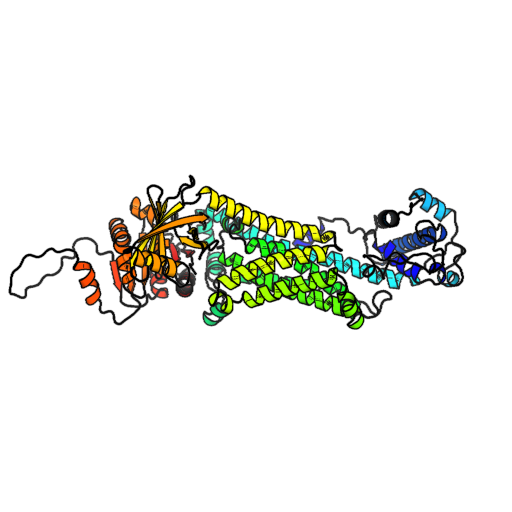 91.88 553 TYR A C 1
ATOM 4491 O O . TYR A 1 553 ? -17.328 -5.112 23.451 1.00 91.88 553 TYR A O 1
ATOM 4499 N N . ALA A 1 554 ? -17.246 -4.501 21.283 1.00 90.12 554 ALA A N 1
ATOM 4500 C CA . ALA A 1 554 ? -16.654 -5.751 20.827 1.00 90.12 554 ALA A CA 1
ATOM 4501 C C . ALA A 1 554 ? -15.367 -6.052 21.610 1.00 90.12 554 ALA A C 1
ATOM 4503 O O . ALA A 1 554 ? -15.235 -7.148 22.152 1.00 90.12 554 ALA A O 1
ATOM 4504 N N . HIS A 1 555 ? -14.472 -5.067 21.759 1.00 91.12 555 HIS A N 1
ATOM 4505 C CA . HIS A 1 555 ? -13.243 -5.203 22.549 1.00 91.12 555 HIS A CA 1
ATOM 4506 C C . HIS A 1 555 ? -13.484 -5.354 24.055 1.00 91.12 555 HIS A C 1
ATOM 4508 O O . HIS A 1 555 ? -12.710 -6.046 24.712 1.00 91.12 555 HIS A O 1
ATOM 4514 N N . LEU A 1 556 ? -14.554 -4.774 24.606 1.00 91.50 556 LEU A N 1
ATOM 4515 C CA . LEU A 1 556 ? -14.904 -4.865 26.030 1.00 91.50 556 LEU A CA 1
ATOM 4516 C C . LEU A 1 556 ? -15.510 -6.210 26.450 1.00 91.50 556 LEU A C 1
ATOM 4518 O O . LEU A 1 556 ? -15.467 -6.547 27.638 1.00 91.50 556 LEU A O 1
ATOM 4522 N N . ARG A 1 557 ? -16.023 -7.003 25.500 1.00 87.75 557 ARG A N 1
ATOM 4523 C CA . ARG A 1 557 ? -16.686 -8.295 25.759 1.00 87.75 557 ARG A CA 1
ATOM 4524 C C . ARG A 1 557 ? -16.003 -9.202 26.784 1.00 87.75 557 ARG A C 1
ATOM 4526 O O . ARG A 1 557 ? -16.709 -9.710 27.654 1.00 87.75 557 ARG A O 1
ATOM 4533 N N . PRO A 1 558 ? -14.672 -9.420 26.745 1.00 88.00 558 PRO A N 1
ATOM 4534 C CA . PRO A 1 558 ? -14.023 -10.314 27.697 1.00 88.00 558 PRO A CA 1
ATOM 4535 C C . PRO A 1 558 ? -14.192 -9.877 29.159 1.00 88.00 558 PRO A C 1
ATOM 4537 O O . PRO A 1 558 ? -14.268 -10.743 30.025 1.00 88.00 558 PRO A O 1
ATOM 4540 N N . TRP A 1 559 ? -14.267 -8.571 29.433 1.00 90.00 559 TRP A N 1
ATOM 4541 C CA . TRP A 1 559 ? -14.471 -8.019 30.783 1.00 90.00 559 TRP A CA 1
ATOM 4542 C C . TRP A 1 559 ? -15.938 -7.838 31.129 1.00 90.00 559 TRP A C 1
ATOM 4544 O O . TRP A 1 559 ? -16.314 -7.937 32.289 1.00 90.00 559 TRP A O 1
ATOM 4554 N N . VAL A 1 560 ? -16.775 -7.621 30.121 1.00 87.69 560 VAL A N 1
ATOM 4555 C CA . VAL A 1 560 ? -18.221 -7.648 30.298 1.00 87.69 560 VAL A CA 1
ATOM 4556 C C . VAL A 1 560 ? -18.678 -9.030 30.787 1.00 87.69 560 VAL A C 1
ATOM 4558 O O . VAL A 1 560 ? -19.386 -9.122 31.784 1.00 87.69 560 VAL A O 1
ATOM 4561 N N . GLN A 1 561 ? -18.213 -10.103 30.139 1.00 84.31 561 GLN A N 1
ATOM 4562 C CA . GLN A 1 561 ? -18.644 -11.476 30.431 1.00 84.31 561 GLN A CA 1
ATOM 4563 C C . GLN A 1 561 ? -18.014 -12.070 31.697 1.00 84.31 561 GLN A C 1
ATOM 4565 O O . GLN A 1 561 ? -18.669 -12.832 32.397 1.00 84.31 561 GLN A O 1
ATOM 4570 N N . ASN A 1 562 ? -16.747 -11.749 31.986 1.00 84.94 562 ASN A N 1
ATOM 4571 C CA . ASN A 1 562 ? -16.004 -12.357 33.101 1.00 84.94 562 ASN A CA 1
ATOM 4572 C C . ASN A 1 562 ? -15.806 -11.412 34.301 1.00 84.94 562 ASN A C 1
ATOM 4574 O O . ASN A 1 562 ? -15.206 -11.812 35.295 1.00 84.94 562 ASN A O 1
ATOM 4578 N N . GLY A 1 563 ? -16.282 -10.167 34.207 1.00 81.56 563 GLY A N 1
ATOM 4579 C CA . GLY A 1 563 ? -16.014 -9.101 35.172 1.00 81.56 563 GLY A CA 1
ATOM 4580 C C . GLY A 1 563 ? -14.719 -8.332 34.879 1.00 81.56 563 GLY A C 1
ATOM 4581 O O . GLY A 1 563 ? -13.746 -8.863 34.332 1.00 81.56 563 GLY A O 1
ATOM 4582 N N . ALA A 1 564 ? -14.704 -7.046 35.237 1.00 82.44 564 ALA A N 1
ATOM 4583 C CA . ALA A 1 564 ? -13.526 -6.199 35.094 1.00 82.44 564 ALA A CA 1
ATOM 4584 C C . ALA A 1 564 ? -12.512 -6.463 36.224 1.00 82.44 564 ALA A C 1
ATOM 4586 O O . ALA A 1 564 ? -12.757 -6.153 37.386 1.00 82.44 564 ALA A O 1
ATOM 4587 N N . ASP A 1 565 ? -11.335 -6.978 35.868 1.00 86.81 565 ASP A N 1
ATOM 4588 C CA . ASP A 1 565 ? -10.185 -7.189 36.763 1.00 86.81 565 ASP A CA 1
ATOM 4589 C C . ASP A 1 565 ? -9.222 -5.983 36.801 1.00 86.81 565 ASP A C 1
ATOM 4591 O O . ASP A 1 565 ? -8.125 -6.056 37.355 1.00 86.81 565 ASP A O 1
ATOM 4595 N N . ARG A 1 566 ? -9.603 -4.874 36.158 1.00 89.81 566 ARG A N 1
ATOM 4596 C CA . ARG A 1 566 ? -8.757 -3.700 35.904 1.00 89.81 566 ARG A CA 1
ATOM 4597 C C . ARG A 1 566 ? -9.590 -2.428 35.758 1.00 89.81 566 ARG A C 1
ATOM 4599 O O . ARG A 1 566 ? -10.813 -2.495 35.648 1.00 89.81 566 ARG A O 1
ATOM 4606 N N . SER A 1 567 ? -8.934 -1.266 35.731 1.00 92.19 567 SER A N 1
ATOM 4607 C CA . SER A 1 567 ? -9.628 0.011 35.526 1.00 92.19 567 SER A CA 1
ATOM 4608 C C . SER A 1 567 ? -10.033 0.153 34.059 1.00 92.19 567 SER A C 1
ATOM 4610 O O . SER A 1 567 ? -9.166 0.153 33.183 1.00 92.19 567 SER A O 1
ATOM 4612 N N . ILE A 1 568 ? -11.337 0.256 33.790 1.00 94.62 568 ILE A N 1
ATOM 4613 C CA . ILE A 1 568 ? -11.890 0.426 32.443 1.00 94.62 568 ILE A CA 1
ATOM 4614 C C . ILE A 1 568 ? -12.805 1.650 32.426 1.00 94.62 568 ILE A C 1
ATOM 4616 O O . ILE A 1 568 ? -13.807 1.692 33.150 1.00 94.62 568 ILE A O 1
ATOM 4620 N N . THR A 1 569 ? -12.472 2.613 31.568 1.00 94.81 569 THR A N 1
ATOM 4621 C CA . THR A 1 569 ? -13.245 3.840 31.354 1.00 94.81 569 THR A CA 1
ATOM 4622 C C . THR A 1 569 ? -13.597 3.987 29.877 1.00 94.81 569 THR A C 1
ATOM 4624 O O . THR A 1 569 ? -12.739 3.847 29.007 1.00 94.81 569 THR A O 1
ATOM 4627 N N . VAL A 1 570 ? -14.860 4.291 29.591 1.00 95.38 570 VAL A N 1
ATOM 4628 C CA . VAL A 1 570 ? -15.396 4.521 28.249 1.00 95.38 570 VAL A CA 1
ATOM 4629 C C . VAL A 1 570 ? -15.877 5.965 28.146 1.00 95.38 570 VAL A C 1
ATOM 4631 O O . VAL A 1 570 ? -16.655 6.425 28.979 1.00 95.38 570 VAL A O 1
ATOM 4634 N N . TYR A 1 571 ? -15.430 6.668 27.113 1.00 95.00 571 TYR A N 1
ATOM 4635 C CA . TYR A 1 571 ? -15.891 7.995 26.717 1.00 95.00 571 TYR A CA 1
ATOM 4636 C C . TYR A 1 571 ? -16.607 7.878 25.379 1.00 95.00 571 TYR A C 1
ATOM 4638 O O . TYR A 1 571 ? -15.998 7.492 24.382 1.00 95.00 571 TYR A O 1
ATOM 4646 N N . TRP A 1 572 ? -17.891 8.209 25.334 1.00 93.81 572 TRP A N 1
ATOM 4647 C CA . TRP A 1 572 ? -18.700 8.073 24.131 1.00 93.81 572 TRP A CA 1
ATOM 4648 C C . TRP A 1 572 ? -19.300 9.411 23.720 1.00 93.81 572 TRP A C 1
ATOM 4650 O O . TRP A 1 572 ? -20.078 9.996 24.464 1.00 93.81 572 TRP A O 1
ATOM 4660 N N . ALA A 1 573 ? -18.929 9.898 22.536 1.00 91.62 573 ALA A N 1
ATOM 4661 C CA . ALA A 1 573 ? -19.443 11.136 21.962 1.00 91.62 573 ALA A CA 1
ATOM 4662 C C . ALA A 1 573 ? -20.505 10.844 20.891 1.00 91.62 573 ALA A C 1
ATOM 4664 O O . ALA A 1 573 ? -20.215 10.198 19.876 1.00 91.62 573 ALA A O 1
ATOM 4665 N N . ILE A 1 574 ? -21.717 11.356 21.087 1.00 88.69 574 ILE A N 1
ATOM 4666 C CA . ILE A 1 574 ? -22.874 11.195 20.195 1.00 88.69 574 ILE A CA 1
ATOM 4667 C C . ILE A 1 574 ? -23.489 12.553 19.859 1.00 88.69 574 ILE A C 1
ATOM 4669 O O . ILE A 1 574 ? -23.318 13.520 20.592 1.00 88.69 574 ILE A O 1
ATOM 4673 N N . ARG A 1 575 ? -24.168 12.652 18.711 1.00 84.19 575 ARG A N 1
ATOM 4674 C CA . ARG A 1 575 ? -24.806 13.908 18.273 1.00 84.19 575 ARG A CA 1
ATOM 4675 C C . ARG A 1 575 ? -26.224 14.079 18.805 1.00 84.19 575 ARG A C 1
A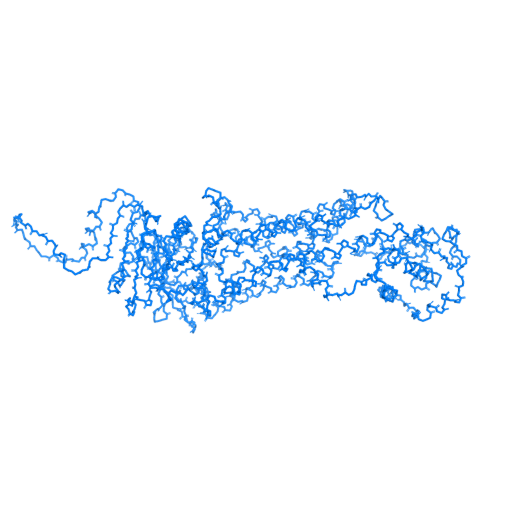TOM 4677 O O . ARG A 1 575 ? -26.673 15.206 18.923 1.00 84.19 575 ARG A O 1
ATOM 4684 N N . ASP A 1 576 ? -26.891 12.975 19.093 1.00 81.38 576 ASP A N 1
ATOM 4685 C CA . ASP A 1 576 ? -28.275 12.879 19.538 1.00 81.38 576 ASP A CA 1
ATOM 4686 C C . ASP A 1 576 ? -28.401 11.645 20.448 1.00 81.38 576 ASP A C 1
ATOM 4688 O O . ASP A 1 576 ? -27.422 10.911 20.620 1.00 81.38 576 ASP A O 1
ATOM 4692 N N . THR A 1 577 ? -29.566 11.443 21.064 1.00 80.75 577 THR A N 1
ATOM 4693 C CA . THR A 1 577 ? -29.811 10.367 22.037 1.00 80.75 577 THR A CA 1
ATOM 4694 C C . THR A 1 577 ? -30.233 9.040 21.411 1.00 80.75 577 THR A C 1
ATOM 4696 O O . THR A 1 577 ? -30.166 8.031 22.111 1.00 80.75 577 THR A O 1
ATOM 4699 N N . GLN A 1 578 ? -30.570 8.985 20.112 1.00 78.12 578 GLN A N 1
ATOM 4700 C CA . GLN A 1 578 ? -30.994 7.735 19.455 1.00 78.12 578 GLN A CA 1
ATOM 4701 C C . GLN A 1 578 ? -29.967 6.599 19.625 1.00 78.12 578 GLN A C 1
ATOM 4703 O O . GLN A 1 578 ? -30.371 5.450 19.796 1.00 78.12 578 GLN A O 1
ATOM 4708 N N . PRO A 1 579 ? -28.637 6.858 19.620 1.00 82.12 579 PRO A N 1
ATOM 4709 C CA . PRO A 1 579 ? -27.649 5.843 19.927 1.00 82.12 579 PRO A CA 1
ATOM 4710 C C . PRO A 1 579 ? -27.781 5.170 21.280 1.00 82.12 579 PRO A C 1
ATOM 4712 O O . PRO A 1 579 ? -27.483 3.985 21.386 1.00 82.12 579 PRO A O 1
ATOM 4715 N N . VAL A 1 580 ? -28.204 5.912 22.298 1.00 83.19 580 VAL A N 1
ATOM 4716 C CA . VAL A 1 580 ? -28.376 5.379 23.652 1.00 83.19 580 VAL A CA 1
ATOM 4717 C C . VAL A 1 580 ? -29.541 4.395 23.685 1.00 83.19 580 VAL A C 1
ATOM 4719 O O . VAL A 1 580 ? -29.422 3.360 24.327 1.00 83.19 580 VAL A O 1
ATOM 4722 N N . GLU A 1 581 ? -30.617 4.682 22.948 1.00 81.31 581 GLU A N 1
ATOM 4723 C CA . GLU A 1 581 ? -31.816 3.839 22.879 1.00 81.31 581 GLU A CA 1
ATOM 4724 C C . GLU A 1 581 ? -31.503 2.459 22.289 1.00 81.31 581 GLU A C 1
ATOM 4726 O O . GLU A 1 581 ? -31.791 1.442 22.912 1.00 81.31 581 GLU A O 1
ATOM 4731 N N . TRP A 1 582 ? -30.843 2.395 21.125 1.00 81.25 582 TRP A N 1
ATOM 4732 C CA . TRP A 1 582 ? -30.547 1.100 20.496 1.00 81.25 582 TRP A CA 1
ATOM 4733 C C . TRP A 1 582 ? -29.429 0.303 21.174 1.00 81.25 582 TRP A C 1
ATOM 4735 O O . TRP A 1 582 ? -29.243 -0.868 20.849 1.00 81.25 582 TRP A O 1
ATOM 4745 N N . PHE A 1 583 ? -28.672 0.934 22.072 1.00 85.69 583 PHE A N 1
ATOM 4746 C CA . PHE A 1 583 ? -27.526 0.342 22.762 1.00 85.69 583 PHE A CA 1
ATOM 4747 C C . PHE A 1 583 ? -27.766 0.168 24.272 1.00 85.69 583 PHE A C 1
ATOM 4749 O O . PHE A 1 583 ? -26.821 -0.037 25.036 1.00 85.69 583 PHE A O 1
ATOM 4756 N N . ALA A 1 584 ? -29.020 0.299 24.717 1.00 85.25 584 ALA A N 1
ATOM 4757 C CA . ALA A 1 584 ? -29.393 0.308 26.128 1.00 85.25 584 ALA A CA 1
ATOM 4758 C C . ALA A 1 584 ? -29.023 -0.999 26.848 1.00 85.25 584 ALA A C 1
ATOM 4760 O O . ALA A 1 584 ? -28.429 -0.959 27.929 1.00 85.25 584 ALA A O 1
ATOM 4761 N N . ASP A 1 585 ? -29.289 -2.148 26.222 1.00 85.25 585 ASP A N 1
ATOM 4762 C CA . ASP A 1 585 ? -28.972 -3.465 26.784 1.00 85.25 585 ASP A CA 1
ATOM 4763 C C . ASP A 1 585 ? -27.466 -3.610 27.035 1.00 85.25 585 ASP A C 1
ATOM 4765 O O . ASP A 1 585 ? -27.023 -4.003 28.119 1.00 85.25 585 ASP A O 1
ATOM 4769 N N . GLU A 1 586 ? -26.646 -3.230 26.053 1.00 88.69 586 GLU A N 1
ATOM 4770 C CA . GLU A 1 586 ? -25.194 -3.264 26.180 1.00 88.69 586 GLU A CA 1
ATOM 4771 C C . GLU A 1 586 ? -24.669 -2.293 27.250 1.00 88.69 586 GLU A C 1
ATOM 4773 O O . GLU A 1 586 ? -23.675 -2.599 27.920 1.00 88.69 586 GLU A O 1
ATOM 4778 N N . ILE A 1 587 ? -25.328 -1.146 27.445 1.00 88.88 587 ILE A N 1
ATOM 4779 C CA . ILE A 1 587 ? -24.998 -0.174 28.498 1.00 88.88 587 ILE A CA 1
ATOM 4780 C C . ILE A 1 587 ? -25.251 -0.755 29.890 1.00 88.88 587 ILE A C 1
ATOM 4782 O O . ILE A 1 587 ? -24.364 -0.671 30.749 1.00 88.88 587 ILE A O 1
ATOM 4786 N N . GLU A 1 588 ? -26.413 -1.367 30.119 1.00 86.88 588 GLU A N 1
ATOM 4787 C CA . GLU A 1 588 ? -26.731 -1.979 31.416 1.00 86.88 588 GLU A CA 1
ATOM 4788 C C . GLU A 1 588 ? -25.790 -3.145 31.725 1.00 86.88 588 GLU A C 1
ATOM 4790 O O . GLU A 1 588 ? -25.282 -3.269 32.844 1.00 86.88 588 GLU A O 1
ATOM 4795 N N . VAL A 1 589 ? -25.442 -3.930 30.708 1.00 87.88 589 VAL A N 1
ATOM 4796 C CA . VAL A 1 589 ? -24.444 -4.992 30.832 1.00 87.88 589 VAL A CA 1
ATOM 4797 C C . VAL A 1 589 ? -23.060 -4.427 31.206 1.00 87.88 589 VAL A C 1
ATOM 4799 O O . VAL A 1 589 ? -22.428 -4.923 32.139 1.00 87.88 589 VAL A O 1
ATOM 4802 N N . MET A 1 590 ? -22.583 -3.353 30.560 1.00 88.31 590 MET A N 1
ATOM 4803 C CA . MET A 1 590 ? -21.304 -2.714 30.930 1.00 88.31 590 MET A CA 1
ATOM 4804 C C . MET A 1 590 ? -21.301 -2.195 32.374 1.00 88.31 590 MET A C 1
ATOM 4806 O O . MET A 1 590 ? -20.293 -2.305 33.084 1.00 88.31 590 MET A O 1
ATOM 4810 N N . LYS A 1 591 ? -22.428 -1.633 32.812 1.00 83.12 591 LYS A N 1
ATOM 4811 C CA . LYS A 1 591 ? -22.616 -1.099 34.163 1.00 83.12 591 LYS A CA 1
ATOM 4812 C C . LYS A 1 591 ? -22.572 -2.210 35.210 1.00 83.12 591 LYS A C 1
ATOM 4814 O O . LYS A 1 591 ? -21.849 -2.062 36.200 1.00 83.12 591 LYS A O 1
ATOM 4819 N N . ALA A 1 592 ? -23.257 -3.327 34.962 1.00 85.81 592 ALA A N 1
ATOM 4820 C CA . ALA A 1 592 ? -23.230 -4.508 35.824 1.00 85.81 592 ALA A CA 1
ATOM 4821 C C . ALA A 1 592 ? -21.805 -5.074 35.983 1.00 85.81 592 ALA A C 1
ATOM 4823 O O . ALA A 1 592 ? -21.415 -5.472 37.079 1.00 85.81 592 ALA A O 1
ATOM 4824 N N . SER A 1 593 ? -20.985 -5.025 34.928 1.00 86.19 593 SER A N 1
ATOM 4825 C CA . SER A 1 593 ? -19.591 -5.501 34.952 1.00 86.19 593 SER A CA 1
ATOM 4826 C C . SER A 1 593 ? -18.596 -4.517 35.584 1.00 86.19 593 SER A C 1
ATOM 4828 O O . SER A 1 593 ? -17.393 -4.789 35.628 1.00 86.19 593 SER A O 1
ATOM 4830 N N . GLY A 1 594 ? -19.062 -3.360 36.065 1.00 84.75 594 GLY A N 1
ATOM 4831 C CA . GLY A 1 594 ? -18.220 -2.363 36.715 1.00 84.75 594 GLY A CA 1
ATOM 4832 C C . GLY A 1 594 ? -17.393 -1.495 35.757 1.00 84.75 594 GLY A C 1
ATOM 4833 O O . GLY A 1 594 ? -16.402 -0.891 36.176 1.00 84.75 594 GLY A O 1
ATOM 4834 N N . ILE A 1 595 ? -17.786 -1.363 34.497 1.00 90.75 595 ILE A N 1
ATOM 4835 C CA . ILE A 1 595 ? -17.125 -0.449 33.558 1.00 90.75 595 ILE A CA 1
ATOM 4836 C C . ILE A 1 595 ? -17.641 0.982 33.796 1.00 90.75 595 ILE A C 1
ATOM 4838 O O . ILE A 1 595 ? -18.831 1.191 34.034 1.00 90.75 595 ILE A O 1
ATOM 4842 N N . LYS A 1 596 ? -16.752 1.985 33.784 1.00 91.69 596 LYS A N 1
ATOM 4843 C CA . LYS A 1 596 ? -17.147 3.402 33.899 1.00 91.69 596 LYS A CA 1
ATOM 4844 C C . LYS A 1 596 ? -17.528 3.936 32.520 1.00 91.69 596 LYS A C 1
ATOM 4846 O O . LYS A 1 596 ? -16.691 3.894 31.624 1.00 91.69 596 LYS A O 1
ATOM 4851 N N . LEU A 1 597 ? -18.735 4.474 32.355 1.00 91.69 597 LEU A N 1
ATOM 4852 C CA . LEU A 1 597 ? -19.223 5.010 31.082 1.00 91.69 597 LEU A CA 1
ATOM 4853 C C . LEU A 1 597 ? -19.523 6.512 31.202 1.00 91.69 597 LEU A C 1
ATOM 4855 O O . LEU A 1 597 ? -20.297 6.945 32.050 1.00 91.69 597 LEU A O 1
ATOM 4859 N N . ASN A 1 598 ? -18.932 7.322 30.330 1.00 92.31 598 ASN A N 1
ATOM 4860 C CA . ASN A 1 598 ? -19.204 8.753 30.226 1.00 92.31 598 ASN A CA 1
ATOM 4861 C C . ASN A 1 598 ? -19.760 9.042 28.829 1.00 92.31 598 ASN A C 1
ATOM 4863 O O . ASN A 1 598 ? -19.071 8.806 27.833 1.00 92.31 598 ASN A O 1
ATOM 4867 N N . VAL A 1 599 ? -20.994 9.535 28.757 1.00 90.19 599 VAL A N 1
ATOM 4868 C CA . VAL A 1 599 ? -21.709 9.815 27.508 1.00 90.19 599 VAL A CA 1
ATOM 4869 C C . VAL A 1 599 ? -21.811 11.324 27.310 1.00 90.19 599 VAL A C 1
ATOM 4871 O O . VAL A 1 599 ? -22.298 12.050 28.174 1.00 90.19 599 VAL A O 1
ATOM 4874 N N . TYR A 1 600 ? -21.355 11.790 26.153 1.00 89.75 600 TYR A N 1
ATOM 4875 C CA . TYR A 1 600 ? -21.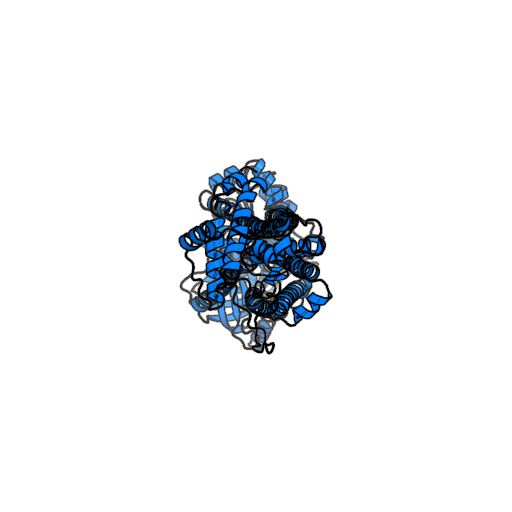338 13.191 25.755 1.00 89.75 600 TYR A CA 1
ATOM 4876 C C . TYR A 1 600 ? -22.279 13.394 24.576 1.00 89.75 600 TYR A C 1
ATOM 4878 O O . TYR A 1 600 ? -22.045 12.833 23.502 1.00 89.75 600 TYR A O 1
ATOM 4886 N N . VAL A 1 601 ? -23.311 14.211 24.761 1.00 86.00 601 VAL A N 1
ATOM 4887 C CA . VAL A 1 601 ? -24.264 14.569 23.706 1.00 86.00 601 VAL A CA 1
ATOM 4888 C C . VAL A 1 601 ? -23.877 15.941 23.165 1.00 86.00 601 VAL A C 1
ATOM 4890 O O . VAL A 1 601 ? -23.892 16.930 23.890 1.00 86.00 601 VAL A O 1
ATOM 4893 N N . THR A 1 602 ? -23.471 15.999 21.896 1.00 81.56 602 THR A N 1
ATOM 4894 C CA . THR A 1 602 ? -22.837 17.185 21.298 1.00 81.56 602 THR A CA 1
ATOM 4895 C C . THR A 1 602 ? -23.745 17.974 20.348 1.00 81.56 602 THR A C 1
ATOM 4897 O O . THR A 1 602 ? -23.239 18.854 19.653 1.00 81.56 602 THR A O 1
ATOM 4900 N N . GLY A 1 603 ? -25.029 17.626 20.215 1.00 69.56 603 GLY A N 1
ATOM 4901 C CA . GLY A 1 603 ? -25.968 18.285 19.299 1.00 69.56 603 GLY A CA 1
ATOM 4902 C C . GLY A 1 603 ? -27.262 18.735 19.985 1.00 69.56 603 GLY A C 1
ATOM 4903 O O . GLY A 1 603 ? -27.825 17.993 20.781 1.00 69.56 603 GLY A O 1
ATOM 4904 N N . GLY A 1 604 ? -27.725 19.941 19.629 1.00 56.97 604 GLY A N 1
ATOM 4905 C CA . GLY A 1 604 ? -28.991 20.543 20.078 1.00 56.97 604 GLY A CA 1
ATOM 4906 C C . GLY A 1 604 ? -28.969 21.137 21.494 1.00 56.97 604 GLY A C 1
ATOM 4907 O O . GLY A 1 604 ? -28.161 20.729 22.325 1.00 56.97 604 GLY A O 1
ATOM 4908 N N . ASP A 1 605 ? -29.872 22.092 21.758 1.00 41.62 605 ASP A N 1
ATOM 4909 C CA . ASP A 1 605 ? -30.183 22.657 23.084 1.00 41.62 605 ASP A CA 1
ATOM 4910 C C . ASP A 1 605 ? -30.801 21.577 23.994 1.00 41.62 605 ASP A C 1
ATOM 4912 O O . ASP A 1 605 ? -32.001 21.563 24.260 1.00 41.62 605 ASP A O 1
ATOM 4916 N N . CYS A 1 606 ? -30.006 20.601 24.426 1.00 39.94 606 CYS A N 1
ATOM 4917 C CA . CYS A 1 606 ? -30.472 19.542 25.313 1.00 39.94 606 CYS A CA 1
ATOM 4918 C C . CYS A 1 606 ? -30.203 19.948 26.765 1.00 39.94 606 CYS A C 1
ATOM 4920 O O . CYS A 1 606 ? -29.088 19.791 27.269 1.00 39.94 606 CYS A O 1
ATOM 4922 N N . THR A 1 607 ? -31.225 20.458 27.454 1.00 39.22 607 THR A N 1
ATOM 4923 C CA . THR A 1 607 ? -31.219 20.485 28.919 1.00 39.22 607 THR A CA 1
ATOM 4924 C C . THR A 1 607 ? -31.285 19.040 29.443 1.00 39.22 607 THR A C 1
ATOM 4926 O O . THR A 1 607 ? -32.027 18.224 28.889 1.00 39.22 607 THR A O 1
ATOM 4929 N N . PRO A 1 608 ? -30.533 18.680 30.504 1.00 42.53 608 PRO A N 1
ATOM 4930 C CA . PRO A 1 608 ? -30.461 17.304 31.021 1.00 42.53 608 PRO A CA 1
ATOM 4931 C C . PRO A 1 608 ? -31.811 16.699 31.442 1.00 42.53 608 PRO A C 1
ATOM 4933 O O . PRO A 1 608 ? -31.926 15.485 31.590 1.00 42.53 608 PRO A O 1
ATOM 4936 N N . GLU A 1 609 ? -32.823 17.540 31.655 1.00 38.41 609 GLU A N 1
ATOM 4937 C CA . GLU A 1 609 ? -34.109 17.169 32.246 1.00 38.41 609 GLU A CA 1
ATOM 4938 C C . GLU A 1 609 ? -35.052 16.469 31.257 1.00 38.41 609 GLU A C 1
ATOM 4940 O O . GLU A 1 609 ? -35.784 15.570 31.660 1.00 38.41 609 GLU A O 1
ATOM 4945 N N . HIS A 1 610 ? -34.991 16.779 29.956 1.00 34.03 610 HIS A N 1
ATOM 4946 C CA . HIS A 1 610 ? -35.957 16.235 28.991 1.00 34.03 610 HIS A CA 1
ATOM 4947 C C . HIS A 1 610 ? -35.640 14.813 28.493 1.00 34.03 610 HIS A C 1
ATOM 4949 O O . HIS A 1 610 ? -36.549 14.107 28.065 1.00 34.03 610 HIS A O 1
ATOM 4955 N N . SER A 1 611 ? -34.381 14.363 28.552 1.00 38.53 611 SER A N 1
ATOM 4956 C CA . SER A 1 611 ? -33.959 13.054 28.006 1.00 38.53 611 SER A CA 1
ATOM 4957 C C . SER A 1 611 ? -33.948 11.928 29.042 1.00 38.53 611 SER A C 1
ATOM 4959 O O . SER A 1 611 ? -34.060 10.756 28.696 1.00 38.53 611 SER A O 1
ATOM 4961 N N . ILE A 1 612 ? -33.802 12.266 30.327 1.00 41.19 612 ILE A N 1
ATOM 4962 C CA . ILE A 1 612 ? -33.851 11.279 31.417 1.00 41.19 612 ILE A CA 1
ATOM 4963 C C . ILE A 1 612 ? -35.302 10.839 31.659 1.00 41.19 612 ILE A C 1
ATOM 4965 O O . ILE A 1 612 ? -35.549 9.675 31.979 1.00 41.19 612 ILE A O 1
ATOM 4969 N N . GLN A 1 613 ? -36.259 11.747 31.446 1.00 34.91 613 GLN A N 1
ATOM 4970 C CA . GLN A 1 613 ? -37.680 11.498 31.675 1.00 34.91 613 GLN A CA 1
ATOM 4971 C C . GLN A 1 613 ? -38.281 10.511 30.663 1.00 34.91 613 GLN A C 1
ATOM 4973 O O . GLN A 1 613 ? -39.136 9.724 31.046 1.00 34.91 613 GLN A O 1
ATOM 4978 N N . SER A 1 614 ? -37.801 10.464 29.413 1.00 32.31 614 SER A N 1
ATOM 4979 C CA . SER A 1 614 ? -38.278 9.491 28.416 1.00 32.31 614 SER A CA 1
ATOM 4980 C C . SER A 1 614 ? -37.735 8.073 28.635 1.00 32.31 614 SER A C 1
ATOM 4982 O O . SER A 1 614 ? -38.453 7.111 28.393 1.00 32.31 614 SER A O 1
ATOM 4984 N N . LEU A 1 615 ? -36.516 7.921 29.166 1.00 36.47 615 LEU A N 1
ATOM 4985 C CA . LEU A 1 615 ? -35.915 6.607 29.460 1.00 36.47 615 LEU A CA 1
ATOM 4986 C C . LEU A 1 615 ? -36.423 5.970 30.767 1.00 36.47 615 LEU A C 1
ATOM 4988 O O . LEU A 1 615 ? -36.227 4.779 30.986 1.00 36.47 615 LEU A O 1
ATOM 4992 N N . THR A 1 616 ? -37.071 6.745 31.642 1.00 31.41 616 THR A N 1
ATOM 4993 C CA . THR A 1 616 ? -37.698 6.230 32.873 1.00 31.41 616 THR A CA 1
ATOM 4994 C C . THR A 1 616 ? -39.194 5.934 32.721 1.00 31.41 616 THR A C 1
ATOM 4996 O O . THR A 1 616 ? -39.753 5.258 33.580 1.00 31.41 616 THR A O 1
ATOM 4999 N N . TYR A 1 617 ? -39.843 6.383 31.638 1.00 27.42 617 TYR A N 1
ATOM 5000 C CA . TYR A 1 617 ? -41.307 6.348 31.505 1.00 27.42 617 TYR A CA 1
ATOM 5001 C C . TYR A 1 617 ? -41.888 5.053 30.902 1.00 27.42 617 TYR A C 1
ATOM 5003 O O . TYR A 1 617 ? -43.082 4.815 31.035 1.00 27.42 617 TYR A O 1
ATOM 5011 N N . GLU A 1 618 ? -41.087 4.162 30.304 1.00 27.41 618 GLU A N 1
ATOM 5012 C CA . GLU A 1 618 ? -41.603 2.891 29.743 1.00 27.41 618 GLU A CA 1
ATOM 5013 C C . GLU A 1 618 ? -41.712 1.737 30.763 1.00 27.41 618 GLU A C 1
ATOM 5015 O O . GLU A 1 618 ? -42.060 0.613 30.410 1.00 27.41 618 GLU A O 1
ATOM 5020 N N . SER A 1 619 ? -41.481 2.002 32.053 1.00 28.77 619 SER A N 1
ATOM 5021 C CA . SER A 1 619 ? -41.557 1.002 33.127 1.00 28.77 619 SER A CA 1
ATOM 5022 C C . SER A 1 619 ? -42.458 1.459 34.286 1.00 28.77 619 SER A C 1
ATOM 5024 O O . SER A 1 619 ? -42.017 1.523 35.433 1.00 28.77 619 SER A O 1
ATOM 5026 N N . SER A 1 620 ? -43.736 1.744 34.034 1.00 26.06 620 SER A N 1
ATOM 5027 C CA . SER A 1 620 ? -44.749 1.712 35.105 1.00 26.06 620 SER A CA 1
ATOM 5028 C C . SER A 1 620 ? -46.168 1.625 34.549 1.00 26.06 620 SER A C 1
ATOM 5030 O O . SER A 1 620 ? -46.684 2.583 33.985 1.00 26.06 620 SER A O 1
ATOM 5032 N N . VAL A 1 621 ? -46.793 0.465 34.753 1.00 28.02 621 VAL A N 1
ATOM 5033 C CA . VAL A 1 621 ? -48.240 0.248 34.634 1.00 28.02 621 VAL A CA 1
ATOM 5034 C C . VAL A 1 621 ? -48.963 1.064 35.716 1.00 28.02 621 VAL A C 1
ATOM 5036 O O . VAL A 1 621 ? -48.526 1.094 36.866 1.00 28.02 621 VAL A O 1
ATOM 5039 N N . GLU A 1 622 ? -50.043 1.733 35.313 1.00 29.31 622 GLU A N 1
ATOM 5040 C CA . GLU A 1 622 ? -50.896 2.636 36.096 1.00 29.31 622 GLU A CA 1
ATOM 5041 C C . GLU A 1 622 ? -51.557 1.975 37.319 1.00 29.31 622 GLU A C 1
ATOM 5043 O O . GLU A 1 622 ? -52.130 0.895 37.204 1.00 29.31 622 GLU A O 1
ATOM 5048 N N . THR A 1 623 ? -51.604 2.703 38.443 1.00 27.23 623 THR A N 1
ATOM 5049 C CA . THR A 1 623 ? -52.799 2.782 39.307 1.00 27.23 623 THR A CA 1
ATOM 5050 C C . THR A 1 623 ? -52.858 4.142 40.015 1.00 27.23 623 THR A C 1
ATOM 5052 O O . THR A 1 623 ? -51.866 4.601 40.580 1.00 27.23 623 THR A O 1
ATOM 5055 N N . ASP A 1 624 ? -54.041 4.752 39.951 1.00 27.23 624 ASP A N 1
ATOM 5056 C CA . ASP A 1 624 ? -54.435 6.108 40.349 1.00 27.23 624 ASP A CA 1
ATOM 5057 C C . ASP A 1 624 ? -54.276 6.495 41.834 1.00 27.23 624 ASP A C 1
ATOM 5059 O O . ASP A 1 624 ? -54.552 5.702 42.735 1.00 27.23 624 ASP A O 1
ATOM 5063 N N . SER A 1 625 ? -54.007 7.795 42.056 1.00 29.12 625 SER A N 1
ATOM 5064 C CA . SER A 1 625 ? -54.806 8.770 42.850 1.00 29.12 625 SER A CA 1
ATOM 5065 C C . SER A 1 625 ? -54.002 9.758 43.740 1.00 29.12 625 SER A C 1
ATOM 5067 O O . SER A 1 625 ? -53.049 9.413 44.427 1.00 29.12 625 SER A O 1
ATOM 5069 N N . LEU A 1 626 ? -54.422 11.029 43.648 1.00 25.05 626 LEU A N 1
ATOM 5070 C CA . LEU A 1 626 ? -53.937 12.321 44.199 1.00 25.05 626 LEU A CA 1
ATOM 5071 C C . LEU A 1 626 ? -54.032 12.469 45.749 1.00 25.05 626 LEU A C 1
ATOM 5073 O O . LEU A 1 626 ? -54.731 11.670 46.365 1.00 25.05 626 LEU A O 1
ATOM 5077 N N . PRO A 1 627 ? -53.615 13.602 46.384 1.00 46.16 627 PRO A N 1
ATOM 5078 C CA . PRO A 1 627 ? -52.452 14.488 46.181 1.00 46.16 627 PRO A CA 1
ATOM 5079 C C . PRO A 1 627 ? -51.739 14.877 47.519 1.00 46.16 627 PRO A C 1
ATOM 5081 O O . PRO A 1 627 ? -52.103 14.443 48.609 1.00 46.16 627 PRO A O 1
ATOM 5084 N N . THR A 1 628 ? -50.817 15.845 47.415 1.00 25.92 628 THR A N 1
ATOM 5085 C CA . THR A 1 628 ? -50.332 16.827 48.420 1.00 25.92 628 THR A CA 1
ATOM 5086 C C . THR A 1 628 ? -49.060 16.571 49.245 1.00 25.92 628 THR A C 1
ATOM 5088 O O . THR A 1 628 ? -48.867 15.544 49.881 1.00 25.92 628 THR A O 1
ATOM 5091 N N . ASN A 1 629 ? -48.301 17.674 49.307 1.00 23.97 629 ASN A N 1
ATOM 5092 C CA . ASN A 1 629 ? -47.223 18.091 50.203 1.00 23.97 629 ASN A CA 1
ATOM 5093 C C . ASN A 1 629 ? -45.768 17.856 49.781 1.00 23.97 629 ASN A C 1
ATOM 5095 O O . ASN A 1 629 ? -45.205 16.768 49.847 1.00 23.97 629 ASN A O 1
ATOM 5099 N N . GLU A 1 630 ? -45.160 18.997 49.441 1.00 34.59 630 GLU A N 1
ATOM 5100 C CA . GLU A 1 630 ? -43.746 19.316 49.558 1.00 34.59 630 GLU A CA 1
ATOM 5101 C C . GLU A 1 630 ? -43.145 18.716 50.832 1.00 34.59 630 GLU A C 1
ATOM 5103 O O . GLU A 1 630 ? -43.400 19.186 51.939 1.00 34.59 630 GLU A O 1
ATOM 5108 N N . GLN A 1 631 ? -42.305 17.699 50.670 1.00 26.55 631 GLN A N 1
ATOM 5109 C CA . GLN A 1 631 ? -41.228 17.391 51.599 1.00 26.55 631 GLN A CA 1
ATOM 5110 C C . GLN A 1 631 ? -40.219 16.475 50.906 1.00 26.55 631 GLN A C 1
ATOM 5112 O O . GLN A 1 631 ? -40.493 15.324 50.592 1.00 26.55 631 GLN A O 1
ATOM 5117 N N . HIS A 1 632 ? -39.042 17.049 50.651 1.00 30.86 632 HIS A N 1
ATOM 5118 C CA . HIS A 1 632 ? -37.741 16.391 50.542 1.00 30.86 632 HIS A CA 1
ATOM 5119 C C . HIS A 1 632 ? -37.740 14.887 50.197 1.00 30.86 632 HIS A C 1
ATOM 5121 O O . HIS A 1 632 ? -37.693 14.048 51.095 1.00 30.86 632 HIS A O 1
ATOM 5127 N N . LEU A 1 633 ? -37.573 14.544 48.915 1.00 25.48 633 LEU A N 1
ATOM 5128 C CA . LEU A 1 633 ? -36.916 13.288 48.545 1.00 25.48 633 LEU A CA 1
ATOM 5129 C C . LEU A 1 633 ? -35.503 13.580 48.038 1.00 25.48 633 LEU A C 1
ATOM 5131 O O . LEU A 1 633 ? -35.239 13.741 46.849 1.00 25.48 633 LEU A O 1
ATOM 5135 N N . LYS A 1 634 ? -34.563 13.618 48.989 1.00 26.77 634 LYS A N 1
ATOM 5136 C CA . LYS A 1 634 ? -33.170 13.268 48.715 1.00 26.77 634 LYS A CA 1
ATOM 5137 C C . LYS A 1 634 ? -33.183 11.846 48.156 1.00 26.77 634 LYS A C 1
ATOM 5139 O O . LYS A 1 634 ? -33.354 10.895 48.916 1.00 26.77 634 LYS A O 1
ATOM 5144 N N . LEU A 1 635 ? -33.018 11.704 46.843 1.00 31.06 635 LEU A N 1
ATOM 5145 C CA . LEU A 1 635 ? -32.651 10.429 46.237 1.00 31.06 635 LEU A CA 1
ATOM 5146 C C . LEU A 1 635 ? -31.374 9.960 46.931 1.00 31.06 635 LEU A C 1
ATOM 5148 O O . LEU A 1 635 ? -30.317 10.583 46.813 1.00 31.06 635 LEU A O 1
ATOM 5152 N N . LYS A 1 636 ? -31.515 8.899 47.727 1.00 26.05 636 LYS A N 1
ATOM 5153 C CA . LYS A 1 636 ? -30.408 8.202 48.362 1.00 26.05 636 LYS A CA 1
ATOM 5154 C C . LYS A 1 636 ? -29.391 7.838 47.287 1.00 26.05 636 LYS A C 1
ATOM 5156 O O . LYS A 1 636 ? -29.596 6.929 46.490 1.00 26.05 636 LYS A O 1
ATOM 5161 N N . GLN A 1 637 ? -28.277 8.561 47.304 1.00 33.81 637 GLN A N 1
ATOM 5162 C CA . GLN A 1 637 ? -27.001 8.100 46.787 1.00 33.81 637 GLN A CA 1
ATOM 5163 C C . GLN A 1 637 ? -26.531 6.938 47.669 1.00 33.81 637 GLN A C 1
ATOM 5165 O O . GLN A 1 637 ? -25.708 7.117 48.559 1.00 33.81 637 GLN A O 1
ATOM 5170 N N . GLU A 1 638 ? -27.067 5.745 47.444 1.00 26.81 638 GLU A N 1
ATOM 5171 C CA . GLU A 1 638 ? -26.530 4.512 48.016 1.00 26.81 638 GLU A CA 1
ATOM 5172 C C . GLU A 1 638 ? -26.346 3.506 46.872 1.00 26.81 638 GLU A C 1
ATOM 5174 O O . GLU A 1 638 ? -27.311 2.990 46.323 1.00 26.81 638 GLU A O 1
ATOM 5179 N N . GLY A 1 639 ? -25.082 3.267 46.486 1.00 32.03 639 GLY A N 1
ATOM 5180 C CA . GLY A 1 639 ? -24.682 2.139 45.632 1.00 32.03 639 GLY A CA 1
ATOM 5181 C C . GLY A 1 639 ? -24.590 2.387 44.116 1.00 32.03 639 GLY A C 1
ATOM 5182 O O . GLY A 1 639 ? -25.389 1.869 43.355 1.00 32.03 639 GLY A O 1
ATOM 5183 N N . VAL A 1 640 ? -23.509 3.055 43.680 1.00 35.28 640 VAL A N 1
ATOM 5184 C CA . VAL A 1 640 ? -22.922 3.055 42.311 1.00 35.28 640 VAL A CA 1
ATOM 5185 C C . VAL A 1 640 ? -23.680 3.803 41.181 1.00 35.28 640 VAL A C 1
ATOM 5187 O O . VAL A 1 640 ? -24.398 3.184 40.400 1.00 35.28 640 VAL A O 1
ATOM 5190 N N . PRO A 1 641 ? -23.377 5.096 40.923 1.00 43.69 641 PRO A N 1
ATOM 5191 C CA . PRO A 1 641 ? -23.669 5.736 39.639 1.00 43.69 641 PRO A CA 1
ATOM 5192 C C . PRO A 1 641 ? -22.417 5.692 38.739 1.00 43.69 641 PRO A C 1
ATOM 5194 O O . PRO A 1 641 ? -21.419 6.357 39.022 1.00 43.69 641 PRO A O 1
ATOM 5197 N N . ARG A 1 642 ? -22.416 4.891 37.662 1.00 58.22 642 ARG A N 1
ATOM 5198 C CA . ARG A 1 642 ? -21.281 4.801 36.704 1.00 58.22 642 ARG A CA 1
ATOM 5199 C C . ARG A 1 642 ? -21.577 5.340 35.301 1.00 58.22 642 ARG A C 1
ATOM 5201 O O . ARG A 1 642 ? -20.735 5.162 34.427 1.00 58.22 642 ARG A O 1
ATOM 5208 N N . ILE A 1 643 ? -22.708 6.027 35.106 1.00 61.31 643 ILE A N 1
ATOM 5209 C CA . ILE A 1 643 ? -23.034 6.726 33.855 1.00 61.31 643 ILE A CA 1
ATOM 5210 C C . ILE A 1 643 ? -23.107 8.230 34.119 1.00 61.31 643 ILE A C 1
ATOM 5212 O O . ILE A 1 643 ? -23.883 8.672 34.965 1.00 61.31 643 ILE A O 1
ATOM 5216 N N . LYS A 1 644 ? -22.287 9.013 33.411 1.00 71.00 644 LYS A N 1
ATOM 5217 C CA . LYS A 1 644 ? -22.347 10.484 33.421 1.00 71.00 644 LYS A CA 1
ATOM 5218 C C . LYS A 1 644 ? -22.786 10.981 32.051 1.00 71.00 644 LYS A C 1
ATOM 5220 O O . LYS A 1 644 ? -22.083 10.721 31.078 1.00 71.00 644 LYS A O 1
ATOM 5225 N N . PHE A 1 645 ? -23.907 11.695 31.994 1.00 71.19 645 PHE A N 1
ATOM 5226 C CA . PHE A 1 645 ? -24.358 12.401 30.796 1.00 71.19 645 PHE A CA 1
ATOM 5227 C C . PHE A 1 645 ? -23.895 13.855 30.846 1.00 71.19 645 PHE A C 1
ATOM 5229 O O . PHE A 1 645 ? -24.078 14.529 31.860 1.00 71.19 645 PHE A O 1
ATOM 5236 N N . GLN A 1 646 ? -23.274 14.324 29.766 1.00 76.19 646 GLN A N 1
ATOM 5237 C CA . GLN A 1 646 ? -22.781 15.695 29.639 1.00 76.19 646 GLN A CA 1
ATOM 5238 C C . GLN A 1 646 ? -23.245 16.280 28.302 1.00 76.19 646 GLN A C 1
ATOM 5240 O O . GLN A 1 646 ? -22.979 15.712 27.243 1.00 76.19 646 GLN A O 1
ATOM 5245 N N . ALA A 1 647 ? -23.947 17.412 28.351 1.00 74.31 647 ALA A N 1
ATOM 5246 C CA . ALA A 1 647 ? -24.446 18.131 27.176 1.00 74.31 647 ALA A CA 1
ATOM 5247 C C . ALA A 1 647 ? -23.379 19.093 26.613 1.00 74.31 647 ALA A C 1
ATOM 5249 O O . ALA A 1 647 ? -23.634 20.270 26.376 1.00 74.31 647 ALA A O 1
ATOM 5250 N N . GLU A 1 648 ? -22.143 18.614 26.464 1.00 79.38 648 GLU A N 1
ATOM 5251 C CA . GLU A 1 648 ? -21.028 19.402 25.938 1.00 79.38 648 GLU A CA 1
ATOM 5252 C C . GLU A 1 648 ? -20.101 18.555 25.063 1.00 79.38 648 GLU A C 1
ATOM 5254 O O . GLU A 1 648 ? -20.102 17.322 25.107 1.00 79.38 648 GLU A O 1
ATOM 5259 N N . ARG A 1 649 ? -19.277 19.219 24.242 1.00 80.00 649 ARG A N 1
ATOM 5260 C CA . ARG A 1 649 ? -18.257 18.520 23.457 1.00 80.00 649 ARG A CA 1
ATOM 5261 C C . ARG A 1 649 ? -17.112 18.094 24.389 1.00 80.00 649 ARG A C 1
ATOM 5263 O O . ARG A 1 649 ? -16.527 18.959 25.038 1.00 80.00 649 ARG A O 1
ATOM 5270 N N . PRO A 1 650 ? -16.729 16.805 24.414 1.00 85.19 650 PRO A N 1
ATOM 5271 C CA . PRO A 1 650 ? -15.667 16.323 25.290 1.00 85.19 650 PRO A CA 1
ATOM 5272 C C . PRO A 1 650 ? -14.333 16.996 24.963 1.00 85.19 650 PRO A C 1
ATOM 5274 O O . PRO A 1 650 ? -13.850 16.950 23.825 1.00 85.19 650 PRO A O 1
ATOM 5277 N N . GLN A 1 651 ? -13.706 17.583 25.979 1.00 88.75 651 GLN A N 1
ATOM 5278 C CA . GLN A 1 651 ? -12.371 18.163 25.873 1.00 88.75 651 GLN A CA 1
ATOM 5279 C C . GLN A 1 651 ? -11.308 17.062 26.004 1.00 88.75 651 GLN A C 1
ATOM 5281 O O . GLN A 1 651 ? -10.670 16.905 27.045 1.00 88.75 651 GLN A O 1
ATOM 5286 N N . PHE A 1 652 ? -11.108 16.281 24.935 1.00 89.62 652 PHE A N 1
ATOM 5287 C CA . PHE A 1 652 ? -10.192 15.129 24.943 1.00 89.62 652 PHE A CA 1
ATOM 5288 C C . PHE A 1 652 ? -8.746 15.473 25.335 1.00 89.62 652 PHE A C 1
ATOM 5290 O O . PHE A 1 652 ? -8.081 14.636 25.935 1.00 89.62 652 PHE A O 1
ATOM 5297 N N . ASP A 1 653 ? -8.270 16.696 25.075 1.00 89.38 653 ASP A N 1
ATOM 5298 C CA . ASP A 1 653 ? -6.942 17.145 25.522 1.00 89.38 653 ASP A CA 1
ATOM 5299 C C . ASP A 1 653 ? -6.802 17.111 27.059 1.00 89.38 653 ASP A C 1
ATOM 5301 O O . ASP A 1 653 ? -5.755 16.697 27.570 1.00 89.38 653 ASP A O 1
ATOM 5305 N N . GLN A 1 654 ? -7.849 17.503 27.793 1.00 91.75 654 GLN A N 1
ATOM 5306 C CA . GLN A 1 654 ? -7.879 17.456 29.258 1.00 91.75 654 GLN A CA 1
ATOM 5307 C C . GLN A 1 654 ? -8.120 16.029 29.745 1.00 91.75 654 GLN A C 1
ATOM 5309 O O . GLN A 1 654 ? -7.290 15.496 30.472 1.00 91.75 654 GLN A O 1
ATOM 5314 N N . ILE A 1 655 ? -9.158 15.364 29.228 1.00 93.25 655 ILE A N 1
ATOM 5315 C CA . ILE A 1 655 ? -9.523 13.990 29.610 1.00 93.25 655 ILE A CA 1
ATOM 5316 C C . ILE A 1 655 ? -8.328 13.035 29.481 1.00 93.25 655 ILE A C 1
ATOM 5318 O O . ILE A 1 655 ? -8.004 12.301 30.411 1.00 93.25 655 ILE A O 1
ATOM 5322 N N . VAL A 1 656 ? -7.633 13.060 28.339 1.00 94.56 656 VAL A N 1
ATOM 5323 C CA . VAL A 1 656 ? -6.463 12.200 28.108 1.00 94.56 656 VAL A CA 1
ATOM 5324 C C . VAL A 1 656 ? -5.311 12.577 29.036 1.00 94.56 656 VAL A C 1
ATOM 5326 O O . VAL A 1 656 ? -4.612 11.695 29.527 1.00 94.56 656 VAL A O 1
ATOM 5329 N N . THR A 1 657 ? -5.092 13.871 29.283 1.00 94.19 657 THR A N 1
ATOM 5330 C CA . THR A 1 657 ? -4.071 14.324 30.238 1.00 94.19 657 THR A CA 1
ATOM 5331 C C . THR A 1 657 ? -4.354 13.783 31.638 1.00 94.19 657 THR A C 1
ATOM 5333 O O . THR A 1 657 ? -3.447 13.232 32.260 1.00 94.19 657 THR A O 1
ATOM 5336 N N . ASP A 1 658 ? -5.593 13.898 32.102 1.00 94.38 658 ASP A N 1
ATOM 5337 C CA . ASP A 1 658 ? -5.993 13.511 33.451 1.00 94.38 658 ASP A CA 1
ATOM 5338 C C . ASP A 1 658 ? -5.928 11.995 33.639 1.00 94.38 658 ASP A C 1
ATOM 5340 O O . ASP A 1 658 ? -5.373 11.523 34.630 1.00 94.38 658 ASP A O 1
ATOM 5344 N N . GLU A 1 659 ? -6.409 11.216 32.668 1.00 95.19 659 GLU A N 1
ATOM 5345 C CA . GLU A 1 659 ? -6.295 9.752 32.692 1.00 95.19 659 GLU A CA 1
ATOM 5346 C C . GLU A 1 659 ? -4.826 9.298 32.683 1.00 95.19 659 GLU A C 1
ATOM 5348 O O . GLU A 1 659 ? -4.453 8.372 33.402 1.00 95.19 659 GLU A O 1
ATOM 5353 N N . VAL A 1 660 ? -3.952 9.977 31.929 1.00 94.31 660 VAL A N 1
ATOM 5354 C CA . VAL A 1 660 ? -2.511 9.675 31.920 1.00 94.31 660 VAL A CA 1
ATOM 5355 C C . VAL A 1 660 ? -1.858 9.981 33.270 1.00 94.31 660 VAL A C 1
ATOM 5357 O O . VAL A 1 660 ? -1.096 9.148 33.770 1.00 94.31 660 VAL A O 1
ATOM 5360 N N . ILE A 1 661 ? -2.145 11.142 33.867 1.00 94.12 661 ILE A N 1
ATOM 5361 C CA . ILE A 1 661 ? -1.567 11.563 35.155 1.00 94.12 661 ILE A CA 1
ATOM 5362 C C . ILE A 1 661 ? -2.058 10.663 36.295 1.00 94.12 661 ILE A C 1
ATOM 5364 O O . ILE A 1 661 ? -1.259 10.244 37.130 1.00 94.12 661 ILE A O 1
ATOM 5368 N N . ASN A 1 662 ? -3.349 10.328 36.306 1.00 93.12 662 ASN A N 1
ATOM 5369 C CA . ASN A 1 662 ? -3.971 9.541 37.373 1.00 93.12 662 ASN A CA 1
ATOM 5370 C C . ASN A 1 662 ? -3.784 8.022 37.206 1.00 93.12 662 ASN A C 1
ATOM 5372 O O . ASN A 1 662 ? -4.154 7.252 38.097 1.00 93.12 662 ASN A O 1
ATOM 5376 N N . SER A 1 663 ? -3.222 7.569 36.081 1.00 90.56 663 SER A N 1
ATOM 5377 C CA . SER A 1 663 ? -3.026 6.144 35.806 1.00 90.56 663 SER A CA 1
ATOM 5378 C C . SER A 1 663 ? -2.087 5.471 36.811 1.00 90.56 663 SER A C 1
ATOM 5380 O O . SER A 1 663 ? -0.952 5.896 37.037 1.00 90.56 663 SER A O 1
ATOM 5382 N N . GLN A 1 664 ? -2.529 4.345 37.375 1.00 87.00 664 GLN A N 1
ATOM 5383 C CA . GLN A 1 664 ? -1.672 3.476 38.180 1.00 87.00 664 GLN A CA 1
ATOM 5384 C C . GLN A 1 664 ? -1.113 2.344 37.309 1.00 87.00 664 GLN A C 1
ATOM 5386 O O . GLN A 1 664 ? -1.769 1.327 37.075 1.00 87.00 664 GLN A O 1
ATOM 5391 N N . GLY A 1 665 ? 0.113 2.517 36.813 1.00 88.50 665 GLY A N 1
ATOM 5392 C CA . GLY A 1 665 ? 0.776 1.574 35.910 1.00 88.50 665 GLY A CA 1
ATOM 5393 C C . GLY A 1 665 ? 0.440 1.814 34.437 1.00 88.50 665 GLY A C 1
ATOM 5394 O O . GLY A 1 665 ? 0.019 2.900 34.053 1.00 88.50 665 GLY A O 1
ATOM 5395 N N . SER A 1 666 ? 0.664 0.807 33.589 1.00 91.00 666 SER A N 1
ATOM 5396 C CA . SER A 1 666 ? 0.492 0.934 32.138 1.00 91.00 666 SER A CA 1
ATOM 5397 C C . SER A 1 666 ? -0.944 1.311 31.750 1.00 91.00 666 SER A C 1
ATOM 5399 O O . SER A 1 666 ? -1.920 0.790 32.305 1.00 91.00 666 SER A O 1
ATOM 5401 N N . ILE A 1 667 ? -1.060 2.219 30.780 1.00 94.19 667 ILE A N 1
ATOM 5402 C CA . ILE A 1 667 ? -2.324 2.751 30.266 1.00 94.19 667 ILE A CA 1
ATOM 5403 C C . ILE A 1 667 ? -2.384 2.610 28.745 1.00 94.19 667 ILE A C 1
ATOM 5405 O O . ILE A 1 667 ? -1.398 2.839 28.039 1.00 94.19 667 ILE A O 1
ATOM 5409 N N . VAL A 1 668 ? -3.551 2.230 28.234 1.00 93.56 668 VAL A N 1
ATOM 5410 C CA . VAL A 1 668 ? -3.823 2.161 26.798 1.00 93.56 668 VAL A CA 1
ATOM 5411 C C . VAL A 1 668 ? -5.082 2.934 26.450 1.00 93.56 668 VAL A C 1
ATOM 5413 O O . VAL A 1 668 ? -6.102 2.824 27.128 1.00 93.56 668 VAL A O 1
ATOM 5416 N N . PHE A 1 669 ? -4.991 3.686 25.361 1.00 95.00 669 PHE A N 1
ATOM 5417 C CA . PHE A 1 669 ? -6.100 4.377 24.731 1.00 95.00 669 PHE A CA 1
ATOM 5418 C C . PHE A 1 669 ? -6.507 3.628 23.464 1.00 95.00 669 PHE A C 1
ATOM 5420 O O . PHE A 1 669 ? -5.652 3.297 22.641 1.00 95.00 669 PHE A O 1
ATOM 5427 N N . PHE A 1 670 ? -7.801 3.389 23.291 1.00 93.56 670 PHE A N 1
ATOM 5428 C CA . PHE A 1 670 ? -8.379 2.899 22.043 1.00 93.56 670 PHE A CA 1
ATOM 5429 C C . PHE A 1 670 ? -9.402 3.909 21.537 1.00 93.56 670 PHE A C 1
ATOM 5431 O O . PHE A 1 670 ? -10.335 4.241 22.264 1.00 93.56 670 PHE A O 1
ATOM 5438 N N . ALA A 1 671 ? -9.237 4.394 20.308 1.00 92.94 671 ALA A N 1
ATOM 5439 C CA . ALA A 1 671 ? -10.159 5.347 19.698 1.00 92.94 671 ALA A CA 1
ATOM 5440 C C . ALA A 1 671 ? -10.854 4.757 18.468 1.00 92.94 671 ALA A C 1
ATOM 5442 O O . ALA A 1 671 ? -10.197 4.232 17.567 1.00 92.94 671 ALA A O 1
ATOM 5443 N N . CYS A 1 672 ? -12.178 4.898 18.411 1.00 90.81 672 CYS A N 1
ATOM 5444 C CA . CYS A 1 672 ? -12.958 4.548 17.237 1.00 90.81 672 CYS A CA 1
ATOM 5445 C C . CYS A 1 672 ? -14.064 5.570 16.947 1.00 90.81 672 CYS A C 1
ATOM 5447 O O . CYS A 1 672 ? -15.017 5.726 17.712 1.00 90.81 672 CYS A O 1
ATOM 5449 N N . GLY A 1 673 ? -13.973 6.250 15.807 1.00 88.06 673 GLY A N 1
ATOM 5450 C CA . GLY A 1 673 ? -14.994 7.178 15.337 1.00 88.06 673 GLY A CA 1
ATOM 5451 C C . GLY A 1 673 ? -14.552 7.934 14.090 1.00 88.06 673 GLY A C 1
ATOM 5452 O O . GLY A 1 673 ? -13.728 7.455 13.312 1.00 88.06 673 GLY A O 1
ATOM 5453 N N . ALA A 1 674 ? -15.109 9.133 13.894 1.00 83.31 674 ALA A N 1
ATOM 5454 C CA . ALA A 1 674 ? -14.726 9.999 12.782 1.00 83.31 674 ALA A CA 1
ATOM 5455 C C . ALA A 1 674 ? -13.214 10.290 12.801 1.00 83.31 674 ALA A C 1
ATOM 5457 O O . ALA A 1 674 ? -12.621 10.441 13.870 1.00 83.31 674 ALA A O 1
ATOM 5458 N N . SER A 1 675 ? -12.597 10.453 11.626 1.00 78.69 675 SER A N 1
ATOM 5459 C CA . SER A 1 675 ? -11.147 10.686 11.512 1.00 78.69 675 SER A CA 1
ATOM 5460 C C . SER A 1 675 ? -10.662 11.889 12.333 1.00 78.69 675 SER A C 1
ATOM 5462 O O . SER A 1 675 ? -9.534 11.888 12.816 1.00 78.69 675 SER A O 1
ATOM 5464 N N . GLU A 1 676 ? -11.514 12.903 12.519 1.00 79.50 676 GLU A N 1
ATOM 5465 C CA . GLU A 1 676 ? -11.235 14.058 13.379 1.00 79.50 676 GLU A CA 1
ATOM 5466 C C . GLU A 1 676 ? -11.100 13.653 14.854 1.00 79.50 676 GLU A C 1
ATOM 5468 O O . GLU A 1 676 ? -10.106 14.002 15.482 1.00 79.50 676 GLU A O 1
ATOM 5473 N N . LEU A 1 677 ? -12.039 12.855 15.374 1.00 86.00 677 LEU A N 1
ATOM 5474 C CA . LEU A 1 677 ? -12.032 12.367 16.754 1.00 86.00 677 LEU A CA 1
ATOM 5475 C C . LEU A 1 677 ? -10.776 11.538 17.044 1.00 86.00 677 LEU A C 1
ATOM 5477 O O . LEU A 1 677 ? -10.047 11.830 17.992 1.00 86.00 677 LEU A O 1
ATOM 5481 N N . ASN A 1 678 ? -10.504 10.536 16.203 1.00 86.94 678 ASN A N 1
ATOM 5482 C CA . ASN A 1 678 ? -9.339 9.667 16.374 1.00 86.94 678 ASN A CA 1
ATOM 5483 C C . ASN A 1 678 ? -8.037 10.476 16.349 1.00 86.94 678 ASN A C 1
ATOM 5485 O O . ASN A 1 678 ? -7.157 10.262 17.185 1.00 86.94 678 ASN A O 1
ATOM 5489 N N . ARG A 1 679 ? -7.936 11.457 15.440 1.00 84.94 679 ARG A N 1
ATOM 5490 C CA . ARG A 1 679 ? -6.775 12.347 15.351 1.00 84.94 679 ARG A CA 1
ATOM 5491 C C . ARG A 1 679 ? -6.615 13.204 16.604 1.00 84.94 679 ARG A C 1
ATOM 5493 O O . ARG A 1 679 ? -5.502 13.277 17.115 1.00 84.94 679 ARG A O 1
ATOM 5500 N N . THR A 1 680 ? -7.685 13.824 17.106 1.00 87.94 680 THR A N 1
ATOM 5501 C CA . THR A 1 680 ? -7.628 14.639 18.329 1.00 87.94 680 THR A CA 1
ATOM 5502 C C . THR A 1 680 ? -7.130 13.812 19.507 1.00 87.94 680 THR A C 1
ATOM 5504 O O . THR A 1 680 ? -6.184 14.225 20.166 1.00 87.94 680 THR A O 1
ATOM 5507 N N . ILE A 1 681 ? -7.674 12.613 19.726 1.00 90.88 681 ILE A N 1
ATOM 5508 C CA . ILE A 1 681 ? -7.233 11.745 20.828 1.00 90.88 681 ILE A CA 1
ATOM 5509 C C . ILE A 1 681 ? -5.763 11.351 20.648 1.00 90.88 681 ILE A C 1
ATOM 5511 O O . ILE A 1 681 ? -4.984 11.425 21.598 1.00 90.88 681 ILE A O 1
ATOM 5515 N N . ARG A 1 682 ? -5.350 10.992 19.427 1.00 90.06 682 ARG A N 1
ATOM 5516 C CA . ARG A 1 682 ? -3.950 10.666 19.120 1.00 90.06 682 ARG A CA 1
ATOM 5517 C C . ARG A 1 682 ? -3.011 11.843 19.415 1.00 90.06 682 ARG A C 1
ATOM 5519 O O . ARG A 1 682 ? -1.944 11.649 19.999 1.00 90.06 682 ARG A O 1
ATOM 5526 N N . GLU A 1 683 ? -3.410 13.062 19.045 1.00 89.38 683 GLU A N 1
ATOM 5527 C CA . GLU A 1 683 ? -2.695 14.305 19.361 1.00 89.38 683 GLU A CA 1
ATOM 5528 C C . GLU A 1 683 ? -2.590 14.530 20.873 1.00 89.38 683 GLU A C 1
ATOM 5530 O O . GLU A 1 683 ? -1.498 14.817 21.370 1.00 89.38 683 GLU A O 1
ATOM 5535 N N . SER A 1 684 ? -3.689 14.364 21.609 1.00 92.19 684 SER A N 1
ATOM 5536 C CA . SER A 1 684 ? -3.722 14.502 23.067 1.00 92.19 684 SER A CA 1
ATOM 5537 C C . SER A 1 684 ? -2.802 13.488 23.751 1.00 92.19 684 SER A C 1
ATOM 5539 O O . SER A 1 684 ? -2.012 13.859 24.621 1.00 92.19 684 SER A O 1
ATOM 5541 N N . VAL A 1 685 ? -2.814 12.224 23.308 1.00 92.75 685 VAL A N 1
ATOM 5542 C CA . VAL A 1 685 ? -1.915 11.180 23.829 1.00 92.75 685 VAL A CA 1
ATOM 5543 C C . VAL A 1 685 ? -0.455 11.536 23.546 1.00 92.75 685 VAL A C 1
ATOM 5545 O O . VAL A 1 685 ? 0.388 11.426 24.437 1.00 92.75 685 VAL A O 1
ATOM 5548 N N . ALA A 1 686 ? -0.141 12.028 22.343 1.00 91.38 686 ALA A N 1
ATOM 5549 C CA . ALA A 1 686 ? 1.212 12.464 22.000 1.00 91.38 686 ALA A CA 1
ATOM 5550 C C . ALA A 1 686 ? 1.698 13.626 22.888 1.00 91.38 686 ALA A C 1
ATOM 5552 O O . ALA A 1 686 ? 2.857 13.643 23.301 1.00 91.38 686 ALA A O 1
ATOM 5553 N N . LYS A 1 687 ? 0.830 14.597 23.205 1.00 91.50 687 LYS A N 1
ATOM 5554 C CA . LYS A 1 687 ? 1.167 15.717 24.105 1.00 91.50 687 LYS A CA 1
ATOM 5555 C C . LYS A 1 687 ? 1.392 15.255 25.548 1.00 91.50 687 LYS A C 1
ATOM 5557 O O . LYS A 1 687 ? 2.230 15.835 26.238 1.00 91.50 687 LYS A O 1
ATOM 5562 N N . SER A 1 688 ? 0.664 14.231 25.990 1.00 92.69 688 SER A N 1
ATOM 5563 C CA . SER A 1 688 ? 0.643 13.789 27.388 1.00 92.69 688 SER A CA 1
ATOM 5564 C C . SER A 1 688 ? 1.586 12.629 27.708 1.00 92.69 688 SER A C 1
ATOM 5566 O O . SER A 1 688 ? 1.797 12.349 28.883 1.00 92.69 688 SER A O 1
ATOM 5568 N N . ILE A 1 689 ? 2.215 11.997 26.711 1.00 90.62 689 ILE A N 1
ATOM 5569 C CA . ILE A 1 689 ? 3.108 10.839 26.916 1.00 90.62 689 ILE A CA 1
ATOM 5570 C C . ILE A 1 689 ? 4.276 11.108 27.882 1.00 90.62 689 ILE A C 1
ATOM 5572 O O . ILE A 1 689 ? 4.719 10.197 28.576 1.00 90.62 689 ILE A O 1
ATOM 5576 N N . ASP A 1 690 ? 4.746 12.355 27.961 1.00 90.50 690 ASP A N 1
ATOM 5577 C CA . ASP A 1 690 ? 5.852 12.755 28.841 1.00 90.50 690 ASP A CA 1
ATOM 5578 C C . ASP A 1 690 ? 5.385 13.140 30.257 1.00 90.50 690 ASP A C 1
ATOM 5580 O O . ASP A 1 690 ? 6.213 13.374 31.133 1.00 90.50 690 ASP A O 1
ATOM 5584 N N . LYS A 1 691 ? 4.068 13.209 30.502 1.00 90.44 691 LYS A N 1
ATOM 5585 C CA . LYS A 1 691 ? 3.486 13.605 31.799 1.00 90.44 691 LYS A CA 1
ATOM 5586 C C . LYS A 1 691 ? 3.393 12.452 32.804 1.00 90.44 691 LYS A C 1
ATOM 5588 O O . LYS A 1 691 ? 2.973 12.668 33.933 1.00 90.44 691 LYS A O 1
ATOM 5593 N N . THR A 1 692 ? 3.761 11.234 32.408 1.00 88.12 692 THR A N 1
ATOM 5594 C CA . THR A 1 692 ? 3.751 10.048 33.273 1.00 88.12 692 THR A CA 1
ATOM 5595 C C . THR A 1 692 ? 5.055 9.272 33.147 1.00 88.12 692 THR A C 1
ATOM 5597 O O . THR A 1 692 ? 5.716 9.293 32.110 1.00 88.12 692 THR A O 1
ATOM 5600 N N . THR A 1 693 ? 5.435 8.542 34.191 1.00 86.06 693 THR A N 1
ATOM 5601 C CA . THR A 1 693 ? 6.515 7.547 34.128 1.00 86.06 693 THR A CA 1
ATOM 5602 C C . THR A 1 693 ? 6.019 6.198 33.608 1.00 86.06 693 THR A C 1
ATOM 5604 O O . THR A 1 693 ? 6.837 5.380 33.190 1.00 86.06 693 THR A O 1
ATOM 5607 N N . ASN A 1 694 ? 4.704 5.986 33.531 1.00 88.94 694 ASN A N 1
ATOM 5608 C CA . ASN A 1 694 ? 4.107 4.743 33.059 1.00 88.94 694 ASN A CA 1
ATOM 5609 C C . ASN A 1 694 ? 4.158 4.600 31.530 1.00 88.94 694 ASN A C 1
ATOM 5611 O O . ASN A 1 694 ? 4.277 5.570 30.782 1.00 88.94 694 ASN A O 1
ATOM 5615 N N . TYR A 1 695 ? 4.041 3.360 31.051 1.00 88.94 695 TYR A N 1
ATOM 5616 C CA . TYR A 1 695 ? 3.920 3.095 29.622 1.00 88.94 695 TYR A CA 1
ATOM 5617 C C . TYR A 1 695 ? 2.524 3.479 29.116 1.00 88.94 695 TYR A C 1
ATOM 5619 O O . TYR A 1 695 ? 1.523 2.951 29.599 1.00 88.94 695 TYR A O 1
ATOM 5627 N N . VAL A 1 696 ? 2.480 4.376 28.127 1.00 91.25 696 VAL A N 1
ATOM 5628 C CA . VAL A 1 696 ? 1.259 4.797 27.425 1.00 91.25 696 VAL A CA 1
ATOM 5629 C C . VAL A 1 696 ? 1.243 4.178 26.032 1.00 91.25 696 VAL A C 1
ATOM 5631 O O . VAL A 1 696 ? 2.224 4.317 25.294 1.00 91.25 696 VAL A O 1
ATOM 5634 N N . GLN A 1 697 ? 0.144 3.533 25.647 1.00 89.62 697 GLN A N 1
ATOM 5635 C CA . GLN A 1 697 ? -0.083 2.999 24.300 1.00 89.62 697 GLN A CA 1
ATOM 5636 C C . GLN A 1 697 ? -1.362 3.581 23.686 1.00 89.62 697 GLN A C 1
ATOM 5638 O O . GLN A 1 697 ? -2.309 3.899 24.397 1.00 89.62 697 GLN A O 1
ATOM 5643 N N . PHE A 1 698 ? -1.388 3.717 22.360 1.00 89.94 698 PHE A N 1
ATOM 5644 C CA . PHE A 1 698 ? -2.559 4.165 21.611 1.00 89.94 698 PHE A CA 1
ATOM 5645 C C . PHE A 1 698 ? -2.846 3.197 20.464 1.00 89.94 698 PHE A C 1
ATOM 5647 O O . PHE A 1 698 ? -1.932 2.814 19.729 1.00 89.94 698 PHE A O 1
ATOM 5654 N N . TYR A 1 699 ? -4.109 2.816 20.330 1.00 87.75 699 TYR A N 1
ATOM 5655 C CA . TYR A 1 699 ? -4.656 2.071 19.209 1.00 87.75 699 TYR A CA 1
ATOM 5656 C C . TYR A 1 699 ? -5.826 2.848 18.620 1.00 87.75 699 TYR A C 1
ATOM 5658 O O . TYR A 1 699 ? -6.542 3.559 19.325 1.00 87.75 699 TYR A O 1
ATOM 5666 N N . GLU A 1 700 ? -6.035 2.685 17.324 1.00 86.00 700 GLU A N 1
ATOM 5667 C CA . GLU A 1 700 ? -7.169 3.283 16.643 1.00 86.00 700 GLU A CA 1
ATOM 5668 C C . GLU A 1 700 ? -7.745 2.334 15.611 1.00 86.00 700 GLU A C 1
ATOM 5670 O O . GLU A 1 700 ? -7.019 1.591 14.950 1.00 86.00 700 GLU A O 1
ATOM 5675 N N . GLU A 1 701 ? -9.055 2.420 15.459 1.00 80.56 701 GLU A N 1
ATOM 5676 C CA . GLU A 1 701 ? -9.793 1.837 14.352 1.00 80.56 701 GLU A CA 1
ATOM 5677 C C . GLU A 1 701 ? -10.635 2.948 13.728 1.00 80.56 701 GLU A C 1
ATOM 5679 O O . GLU A 1 701 ? -11.159 3.827 14.418 1.00 80.56 701 GLU A O 1
ATOM 5684 N N . SER A 1 702 ? -10.747 2.947 12.404 1.00 67.81 702 SER A N 1
ATOM 5685 C CA . SER A 1 702 ? -11.574 3.917 11.692 1.00 67.81 702 SER A CA 1
ATOM 5686 C C . SER A 1 702 ? -12.544 3.199 10.771 1.00 67.81 702 SER A C 1
ATOM 5688 O O . SER A 1 702 ? -12.168 2.267 10.063 1.00 67.81 702 SER A O 1
ATOM 5690 N N . PHE A 1 703 ? -13.792 3.658 10.787 1.00 60.72 703 PHE A N 1
ATOM 5691 C CA . PHE A 1 703 ? -14.818 3.260 9.834 1.00 60.72 703 PHE A CA 1
ATOM 5692 C C . PHE A 1 703 ? -15.094 4.463 8.932 1.00 60.72 703 PHE A C 1
ATOM 5694 O O . PHE A 1 703 ? -15.285 5.576 9.430 1.00 60.72 703 PHE A O 1
ATOM 5701 N N . CYS A 1 704 ? -15.036 4.249 7.617 1.00 33.84 704 CYS A N 1
ATOM 5702 C CA . CYS A 1 704 ? -15.404 5.244 6.611 1.00 33.84 704 CYS A CA 1
ATOM 5703 C C . CYS A 1 704 ? -16.862 5.088 6.203 1.00 33.84 704 CYS A C 1
ATOM 5705 O O . CYS A 1 704 ? -17.270 3.929 5.962 1.00 33.84 704 CYS A O 1
#

Organism: NCBI:txid45607